Protein AF-A0A2G2W8P1-F1 (afdb_monomer)

Structure (mmCIF, N/CA/C/O backbone):
data_AF-A0A2G2W8P1-F1
#
_entry.id   AF-A0A2G2W8P1-F1
#
loop_
_atom_site.group_PDB
_atom_site.id
_atom_site.type_symbol
_atom_site.label_atom_id
_atom_site.label_alt_id
_atom_site.label_comp_id
_atom_site.label_asym_id
_atom_site.label_entity_id
_atom_site.label_seq_id
_atom_site.pdbx_PDB_ins_code
_atom_site.Cartn_x
_atom_site.Cartn_y
_atom_site.Cartn_z
_atom_site.occupancy
_atom_site.B_iso_or_equiv
_atom_site.auth_seq_id
_atom_site.auth_comp_id
_atom_site.auth_asym_id
_atom_site.auth_atom_id
_atom_site.pdbx_PDB_model_num
ATOM 1 N N . MET A 1 1 ? 23.551 -21.345 -59.325 1.00 27.09 1 MET A N 1
ATOM 2 C CA . MET A 1 1 ? 23.004 -19.985 -59.518 1.00 27.09 1 MET A CA 1
ATOM 3 C C . MET A 1 1 ? 22.017 -19.706 -58.395 1.00 27.09 1 MET A C 1
ATOM 5 O O . MET A 1 1 ? 21.212 -20.587 -58.120 1.00 27.09 1 MET A O 1
ATOM 9 N N . PRO A 1 2 ? 22.130 -18.561 -57.706 1.00 29.88 2 PRO A N 1
ATOM 10 C CA . PRO A 1 2 ? 21.365 -18.253 -56.505 1.00 29.88 2 PRO A CA 1
ATOM 11 C C . PRO A 1 2 ? 19.994 -17.666 -56.865 1.00 29.88 2 PRO A C 1
ATOM 13 O O . PRO A 1 2 ? 19.899 -16.771 -57.705 1.00 29.88 2 PRO A O 1
ATOM 16 N N . LEU A 1 3 ? 18.939 -18.147 -56.211 1.00 26.53 3 LEU A N 1
ATOM 17 C CA . LEU A 1 3 ? 17.622 -17.517 -56.237 1.00 26.53 3 LEU A CA 1
ATOM 18 C C . LEU A 1 3 ? 17.598 -16.426 -55.165 1.00 26.53 3 LEU A C 1
ATOM 20 O O . LEU A 1 3 ? 17.537 -16.699 -53.971 1.00 26.53 3 LEU A O 1
ATOM 24 N N . ARG A 1 4 ? 17.696 -15.176 -55.623 1.00 29.53 4 ARG A N 1
ATOM 25 C CA . ARG A 1 4 ? 17.370 -13.981 -54.846 1.00 29.53 4 ARG A CA 1
ATOM 26 C C . ARG A 1 4 ? 15.866 -13.986 -54.569 1.00 29.53 4 ARG A C 1
ATOM 28 O O . ARG A 1 4 ? 15.085 -13.793 -55.496 1.00 29.53 4 ARG A O 1
ATOM 35 N N . SER A 1 5 ? 15.461 -14.153 -53.315 1.00 30.59 5 SER A N 1
ATOM 36 C CA . SER A 1 5 ? 14.146 -13.707 -52.856 1.00 30.59 5 SER A CA 1
ATOM 37 C C . SER A 1 5 ? 14.306 -12.310 -52.262 1.00 30.59 5 SER A C 1
ATOM 39 O O . SER A 1 5 ? 14.787 -12.150 -51.141 1.00 30.59 5 SER A O 1
ATOM 41 N N . ASN A 1 6 ? 13.933 -11.295 -53.042 1.00 29.91 6 ASN A N 1
ATOM 42 C CA . ASN A 1 6 ? 13.703 -9.942 -52.546 1.00 29.91 6 ASN A CA 1
ATOM 43 C C . ASN A 1 6 ? 12.503 -9.983 -51.590 1.00 29.91 6 ASN A C 1
ATOM 45 O O . ASN A 1 6 ? 11.356 -9.901 -52.024 1.00 29.91 6 ASN A O 1
ATOM 49 N N . GLY A 1 7 ? 12.770 -10.133 -50.295 1.00 27.55 7 GLY A N 1
ATOM 50 C CA . GLY A 1 7 ? 11.810 -9.782 -49.260 1.00 27.55 7 GLY A CA 1
ATOM 51 C C . GLY A 1 7 ? 11.761 -8.265 -49.161 1.00 27.55 7 GLY A C 1
ATOM 52 O O . GLY A 1 7 ? 12.705 -7.646 -48.675 1.00 27.55 7 GLY A O 1
ATOM 53 N N . HIS A 1 8 ? 10.678 -7.663 -49.649 1.00 28.31 8 HIS A N 1
ATOM 54 C CA . HIS A 1 8 ? 10.278 -6.338 -49.199 1.00 28.31 8 HIS A CA 1
ATOM 55 C C . HIS A 1 8 ? 10.053 -6.428 -47.687 1.00 28.31 8 HIS A C 1
ATOM 57 O O . HIS A 1 8 ? 9.026 -6.931 -47.240 1.00 28.31 8 HIS A O 1
ATOM 63 N N . VAL A 1 9 ? 11.028 -5.971 -46.903 1.00 37.66 9 VAL A N 1
ATOM 64 C CA . VAL A 1 9 ? 10.787 -5.567 -45.519 1.00 37.66 9 VAL A CA 1
ATOM 65 C C . VAL A 1 9 ? 9.831 -4.387 -45.626 1.00 37.66 9 VAL A C 1
ATOM 67 O O . VAL A 1 9 ? 10.218 -3.314 -46.089 1.00 37.66 9 VAL A O 1
ATOM 70 N N . GLN A 1 10 ? 8.552 -4.622 -45.332 1.00 34.75 10 GLN A N 1
ATOM 71 C CA . GLN A 1 10 ? 7.611 -3.531 -45.131 1.00 34.75 10 GLN A CA 1
ATOM 72 C C . GLN A 1 10 ? 8.167 -2.661 -44.006 1.00 34.75 10 GLN A C 1
ATOM 74 O O . GLN A 1 10 ? 8.560 -3.161 -42.953 1.00 34.75 10 GLN A O 1
ATOM 79 N N . ASP A 1 11 ? 8.252 -1.367 -44.278 1.00 39.03 11 ASP A N 1
ATOM 80 C CA . ASP A 1 11 ? 8.618 -0.343 -43.316 1.00 39.03 11 ASP A CA 1
ATOM 81 C C . ASP A 1 11 ? 7.536 -0.313 -42.221 1.00 39.03 11 ASP A C 1
ATOM 83 O O . ASP A 1 11 ? 6.482 0.290 -42.388 1.00 39.03 11 ASP A O 1
ATOM 87 N N . LEU A 1 12 ? 7.750 -1.068 -41.138 1.00 45.06 12 LEU A N 1
ATOM 88 C CA . LEU A 1 12 ? 6.852 -1.159 -39.978 1.00 45.06 12 LEU A CA 1
ATOM 89 C C . LEU A 1 12 ? 7.048 0.016 -39.001 1.00 45.06 12 LEU A C 1
ATOM 91 O O . LEU A 1 12 ? 6.655 -0.068 -37.835 1.00 45.06 12 LEU A O 1
ATOM 95 N N . SER A 1 13 ? 7.666 1.116 -39.442 1.00 48.69 13 SER A N 1
ATOM 96 C CA . SER A 1 13 ? 7.758 2.325 -38.629 1.00 48.69 13 SER A CA 1
ATOM 97 C C . SER A 1 13 ? 6.358 2.940 -38.451 1.00 48.69 13 SER A C 1
ATOM 99 O O . SER A 1 13 ? 5.698 3.330 -39.409 1.00 48.69 13 SER A O 1
ATOM 101 N N . GLY A 1 14 ? 5.873 2.975 -37.204 1.00 61.97 14 GLY A N 1
ATOM 102 C CA . GLY A 1 14 ? 4.624 3.657 -36.828 1.00 61.97 14 GLY A CA 1
ATOM 103 C C . GLY A 1 14 ? 3.385 2.777 -36.619 1.00 61.97 14 GLY A C 1
ATOM 104 O O . GLY A 1 14 ? 2.282 3.309 -36.534 1.00 61.97 14 GLY A O 1
ATOM 105 N N . THR A 1 15 ? 3.511 1.446 -36.527 1.00 79.19 15 THR A N 1
ATOM 106 C CA . THR A 1 15 ? 2.360 0.610 -36.130 1.00 79.19 15 THR A CA 1
ATOM 107 C C . THR A 1 15 ? 2.270 0.516 -34.609 1.00 79.19 15 THR A C 1
ATOM 109 O O . THR A 1 15 ? 3.131 -0.077 -33.962 1.00 79.19 15 THR A O 1
ATOM 112 N N . THR A 1 16 ? 1.212 1.088 -34.039 1.00 89.56 16 THR A N 1
ATOM 113 C CA . THR A 1 16 ? 0.895 0.968 -32.612 1.00 89.56 16 THR A CA 1
ATOM 114 C C . THR A 1 16 ? 0.321 -0.412 -32.305 1.00 89.56 16 THR A C 1
ATOM 116 O O . THR A 1 16 ? -0.649 -0.839 -32.932 1.00 89.56 16 THR A O 1
ATOM 119 N N . VAL A 1 17 ? 0.876 -1.087 -31.299 1.00 93.81 17 VAL A N 1
ATOM 120 C CA . VAL A 1 17 ? 0.412 -2.391 -30.813 1.00 93.81 17 VAL A CA 1
ATOM 121 C C . VAL A 1 17 ? -0.016 -2.274 -29.353 1.00 93.81 17 VAL A C 1
ATOM 123 O O . VAL A 1 17 ? 0.641 -1.608 -28.553 1.00 93.81 17 VAL A O 1
ATOM 126 N N . LEU A 1 18 ? -1.121 -2.929 -28.990 1.00 94.88 18 LEU A N 1
ATOM 127 C CA . LEU A 1 18 ? -1.521 -3.083 -27.594 1.00 94.88 18 LEU A CA 1
ATOM 128 C C . LEU A 1 18 ? -0.692 -4.193 -26.941 1.00 94.88 18 LEU A C 1
ATOM 130 O O . LEU A 1 18 ? -0.904 -5.373 -27.213 1.00 94.88 18 LEU A O 1
ATOM 134 N N . LEU A 1 19 ? 0.210 -3.815 -26.040 1.00 95.31 19 LEU A N 1
ATOM 135 C CA . LEU A 1 19 ? 0.903 -4.745 -25.158 1.00 95.31 19 LEU A CA 1
ATOM 136 C C . LEU A 1 19 ? 0.067 -4.924 -23.889 1.00 95.31 19 LEU A C 1
ATOM 138 O O . LEU A 1 19 ? 0.130 -4.095 -22.981 1.00 95.31 19 LEU A O 1
ATOM 142 N N . HIS A 1 20 ? -0.731 -5.994 -23.857 1.00 95.88 20 HIS A N 1
ATOM 143 C CA . HIS A 1 20 ? -1.506 -6.420 -22.689 1.00 95.88 20 HIS A CA 1
ATOM 144 C C . HIS A 1 20 ? -1.004 -7.781 -22.187 1.00 95.88 20 HIS A C 1
ATOM 146 O O . HIS A 1 20 ? -1.211 -8.805 -22.841 1.00 95.88 20 HIS A O 1
ATOM 152 N N . GLY A 1 21 ? -0.275 -7.801 -21.075 1.00 94.94 21 GLY A N 1
ATOM 153 C CA . GLY A 1 21 ? 0.425 -8.990 -20.579 1.00 94.94 21 GLY A CA 1
ATOM 154 C C . GLY A 1 21 ? 1.628 -8.620 -19.725 1.00 94.94 21 GLY A C 1
ATOM 155 O O . GLY A 1 21 ? 1.617 -7.572 -19.092 1.00 94.94 21 GLY A O 1
ATOM 156 N N . ASP A 1 22 ? 2.669 -9.443 -19.749 1.00 94.94 22 ASP A N 1
ATOM 157 C CA . ASP A 1 22 ? 3.889 -9.231 -18.972 1.00 94.94 22 ASP A CA 1
ATOM 158 C C . ASP A 1 22 ? 5.092 -8.983 -19.884 1.00 94.94 22 ASP A C 1
ATOM 160 O O . ASP A 1 22 ? 5.300 -9.690 -20.875 1.00 94.94 22 ASP A O 1
ATOM 164 N N . LEU A 1 23 ? 5.908 -7.991 -19.528 1.00 95.69 23 LEU A N 1
ATOM 165 C CA . LEU A 1 23 ? 7.243 -7.799 -20.082 1.00 95.69 23 LEU A CA 1
ATOM 166 C C . LEU A 1 23 ? 8.283 -8.374 -19.127 1.00 95.69 23 LEU A C 1
ATOM 168 O O . LEU A 1 23 ? 8.481 -7.863 -18.028 1.00 95.69 23 LEU A O 1
ATOM 172 N N . ASP A 1 24 ? 8.960 -9.418 -19.582 1.00 95.62 24 ASP A N 1
ATOM 173 C CA . ASP A 1 24 ? 10.102 -10.040 -18.926 1.00 95.62 24 ASP A CA 1
ATOM 174 C C . ASP A 1 24 ? 11.376 -9.321 -19.400 1.00 95.62 24 ASP A C 1
ATOM 176 O O . ASP A 1 24 ? 11.784 -9.454 -20.557 1.00 95.62 24 ASP A O 1
ATOM 180 N N . LEU A 1 25 ? 11.940 -8.473 -18.537 1.00 96.94 25 LEU A N 1
ATOM 181 C CA . LEU A 1 25 ? 13.030 -7.551 -18.850 1.00 96.94 25 LEU A CA 1
ATOM 182 C C . LEU A 1 25 ? 14.280 -7.912 -18.052 1.00 96.94 25 LEU A C 1
ATOM 184 O O . LEU A 1 25 ? 14.243 -7.956 -16.825 1.00 96.94 25 LEU A O 1
ATOM 188 N N . GLN A 1 26 ? 15.408 -8.078 -18.735 1.00 97.56 26 GLN A N 1
ATOM 189 C CA . GLN A 1 26 ? 16.729 -8.101 -18.115 1.00 97.56 26 GLN A CA 1
ATOM 190 C C . GLN A 1 26 ? 17.556 -6.941 -18.654 1.00 97.56 26 GLN A C 1
ATOM 192 O O . GLN A 1 26 ? 17.830 -6.872 -19.853 1.00 97.56 26 GLN A O 1
ATOM 197 N N . ILE A 1 27 ? 17.948 -6.036 -17.763 1.00 97.75 27 ILE A N 1
ATOM 198 C CA . ILE A 1 27 ? 18.854 -4.929 -18.067 1.00 97.75 27 ILE A CA 1
ATOM 199 C C . ILE A 1 27 ? 20.211 -5.329 -17.496 1.00 97.75 27 ILE A C 1
ATOM 201 O O . ILE A 1 27 ? 20.385 -5.387 -16.278 1.00 97.75 27 ILE A O 1
ATOM 205 N N . ILE A 1 28 ? 21.129 -5.705 -18.387 1.00 97.94 28 ILE A N 1
ATOM 206 C CA . ILE A 1 28 ? 22.333 -6.457 -18.026 1.00 97.94 28 ILE A CA 1
ATOM 207 C C . ILE A 1 28 ? 23.465 -5.474 -17.748 1.00 97.94 28 ILE A C 1
ATOM 209 O O . ILE A 1 28 ? 23.847 -5.281 -16.594 1.00 97.94 28 ILE A O 1
ATOM 213 N N . GLU A 1 29 ? 23.940 -4.797 -18.789 1.00 98.25 29 GLU A N 1
ATOM 214 C CA . GLU A 1 29 ? 25.085 -3.890 -18.726 1.00 98.25 29 GLU A CA 1
ATOM 215 C C . GLU A 1 29 ? 25.037 -2.845 -19.846 1.00 98.25 29 GLU A C 1
ATOM 217 O O . GLU A 1 29 ? 24.299 -2.991 -20.824 1.00 98.25 29 GLU A O 1
ATOM 222 N N . ALA A 1 30 ? 25.818 -1.779 -19.705 1.00 97.44 30 ALA A N 1
ATOM 223 C CA . ALA A 1 30 ? 26.109 -0.844 -20.784 1.00 97.44 30 ALA A CA 1
ATOM 224 C C . ALA A 1 30 ? 27.619 -0.702 -20.962 1.00 97.44 30 ALA A C 1
ATOM 226 O O . ALA A 1 30 ? 28.388 -0.936 -20.037 1.00 97.44 30 ALA A O 1
ATOM 227 N N . SER A 1 31 ? 28.039 -0.297 -22.156 1.00 96.44 31 SER A N 1
ATOM 228 C CA . SER A 1 31 ? 29.449 -0.106 -22.485 1.00 96.44 31 SER A CA 1
ATOM 229 C C . SER A 1 31 ? 29.682 1.259 -23.111 1.00 96.44 31 SER A C 1
ATOM 231 O O . SER A 1 31 ? 28.881 1.706 -23.936 1.00 96.44 31 SER A O 1
ATOM 233 N N . SER A 1 32 ? 30.827 1.869 -22.798 1.00 93.62 32 SER A N 1
ATOM 234 C CA . SER A 1 32 ? 31.310 3.110 -23.422 1.00 93.62 32 SER A CA 1
ATOM 235 C C . SER A 1 32 ? 30.328 4.283 -23.294 1.00 93.62 32 SER A C 1
ATOM 237 O O . SER A 1 32 ? 30.100 5.025 -24.256 1.00 93.62 32 SER A O 1
ATOM 239 N N . LEU A 1 33 ? 29.715 4.450 -22.119 1.00 93.06 33 LEU A N 1
ATOM 240 C CA . LEU A 1 33 ? 28.888 5.620 -21.832 1.00 93.06 33 LEU A CA 1
ATOM 241 C C . LEU A 1 33 ? 29.760 6.893 -21.796 1.00 93.06 33 LEU A C 1
ATOM 243 O O . LEU A 1 33 ? 30.902 6.843 -21.350 1.00 93.06 33 LEU A O 1
ATOM 247 N N . PRO A 1 34 ? 29.263 8.042 -22.283 1.00 90.31 34 PRO A N 1
ATOM 248 C CA . PRO A 1 34 ? 29.976 9.306 -22.150 1.00 90.31 34 PRO A CA 1
ATOM 249 C C . PRO A 1 34 ? 29.967 9.791 -20.696 1.00 90.31 34 PRO A C 1
ATOM 251 O O . PRO A 1 34 ? 28.930 9.739 -20.044 1.00 90.31 34 PRO A O 1
ATOM 254 N N . ASN A 1 35 ? 31.080 10.366 -20.242 1.00 87.19 35 ASN A N 1
ATOM 255 C CA . ASN A 1 35 ? 31.133 11.112 -18.987 1.00 87.19 35 ASN A CA 1
ATOM 256 C C . ASN A 1 35 ? 30.393 12.454 -19.124 1.00 87.19 35 ASN A C 1
ATOM 258 O O . ASN A 1 35 ? 30.833 13.332 -19.884 1.00 87.19 35 ASN A O 1
ATOM 262 N N . LEU A 1 36 ? 29.278 12.619 -18.411 1.00 81.12 36 LEU A N 1
ATOM 263 C CA . LEU A 1 36 ? 28.544 13.886 -18.359 1.00 81.12 36 LEU A CA 1
ATOM 264 C C . LEU A 1 36 ? 28.957 14.771 -17.170 1.00 81.12 36 LEU A C 1
ATOM 266 O O . LEU A 1 36 ? 28.956 15.996 -17.324 1.00 81.12 36 LEU A O 1
ATOM 270 N N . ASP A 1 37 ? 29.455 14.194 -16.076 1.00 71.19 37 ASP A N 1
ATOM 271 C CA . ASP A 1 37 ? 29.961 14.932 -14.908 1.00 71.19 37 ASP A CA 1
ATOM 272 C C . ASP A 1 37 ? 31.162 15.831 -15.226 1.00 71.19 37 ASP A C 1
ATOM 274 O O . ASP A 1 37 ? 31.302 16.934 -14.689 1.00 71.19 37 ASP A O 1
ATOM 278 N N . ALA A 1 38 ? 31.984 15.448 -16.206 1.00 59.62 38 ALA A N 1
ATOM 279 C CA . ALA A 1 38 ? 33.101 16.261 -16.688 1.00 59.62 38 ALA A CA 1
ATOM 280 C C . ALA A 1 38 ? 32.670 17.616 -17.295 1.00 59.62 38 ALA A C 1
ATOM 282 O O . ALA A 1 38 ? 33.491 18.531 -17.413 1.00 59.62 38 ALA A O 1
ATOM 283 N N . LYS A 1 39 ? 31.397 17.773 -17.694 1.00 51.31 39 LYS A N 1
ATOM 284 C CA . LYS A 1 39 ? 30.851 19.029 -18.244 1.00 51.31 39 LYS A CA 1
ATOM 285 C C . LYS A 1 39 ? 30.274 19.951 -17.169 1.00 51.31 39 LYS A C 1
ATOM 287 O O . LYS A 1 39 ? 30.092 21.139 -17.439 1.00 51.31 39 LYS A O 1
ATOM 292 N N . CYS A 1 40 ? 30.050 19.449 -15.955 1.00 44.75 40 CYS A N 1
ATOM 293 C CA . CYS A 1 40 ? 29.494 20.194 -14.830 1.00 44.75 40 CYS A CA 1
ATOM 294 C C . CYS A 1 40 ? 30.607 20.787 -13.938 1.00 44.75 40 CYS A C 1
ATOM 296 O O . CYS A 1 40 ? 30.615 20.642 -12.719 1.00 44.75 40 CYS A O 1
ATOM 298 N N . LEU A 1 41 ? 31.581 21.490 -14.532 1.00 38.84 41 LEU A N 1
ATOM 299 C CA . LEU A 1 41 ? 32.498 22.330 -13.751 1.00 38.84 41 LEU A CA 1
ATOM 300 C C . LEU A 1 41 ? 31.742 23.596 -13.294 1.00 38.84 41 LEU A C 1
ATOM 302 O O . LEU A 1 41 ? 31.210 24.325 -14.136 1.00 38.84 41 LEU A O 1
ATOM 306 N N . PRO A 1 42 ? 31.677 23.912 -11.987 1.00 40.06 42 PRO A N 1
ATOM 307 C CA . PRO A 1 42 ? 30.821 24.981 -11.494 1.00 40.06 42 PRO A CA 1
ATOM 308 C C . PRO A 1 42 ? 31.382 26.361 -11.865 1.00 40.06 42 PRO A C 1
ATOM 310 O O . PRO A 1 42 ? 32.501 26.718 -11.495 1.00 40.06 42 PRO A O 1
ATOM 313 N N . MET A 1 43 ? 30.545 27.207 -12.474 1.00 35.06 43 MET A N 1
ATOM 314 C CA . MET A 1 43 ? 30.750 28.662 -12.612 1.00 35.06 43 MET A CA 1
ATOM 315 C C . MET A 1 43 ? 30.722 29.431 -11.265 1.00 35.06 43 MET A C 1
ATOM 317 O O . MET A 1 43 ? 30.485 30.635 -11.235 1.00 35.06 43 MET A O 1
ATOM 321 N N . PHE A 1 44 ? 31.013 28.776 -10.139 1.00 36.47 44 PHE A N 1
ATOM 322 C CA . PHE A 1 44 ? 31.182 29.410 -8.830 1.00 36.47 44 PHE A CA 1
ATOM 323 C C . PHE A 1 44 ? 32.495 28.952 -8.187 1.00 36.47 44 PHE A C 1
ATOM 325 O O . PHE A 1 44 ? 32.533 28.132 -7.274 1.00 36.47 44 PHE A O 1
ATOM 332 N N . SER A 1 45 ? 33.602 29.521 -8.668 1.00 30.62 45 SER A N 1
ATOM 333 C CA . SER A 1 45 ? 34.898 29.458 -7.992 1.00 30.62 45 SER A CA 1
ATOM 334 C C . SER A 1 45 ? 34.896 30.405 -6.785 1.00 30.62 45 SER A C 1
ATOM 336 O O . SER A 1 45 ? 35.347 31.548 -6.871 1.00 30.62 45 SER A O 1
ATOM 338 N N . TRP A 1 46 ? 34.401 29.941 -5.634 1.00 30.92 46 TRP A N 1
ATOM 339 C CA . TRP A 1 46 ? 34.867 30.489 -4.360 1.00 30.92 46 TRP A CA 1
ATOM 340 C C . TRP A 1 46 ? 36.185 29.794 -4.029 1.00 30.92 46 TRP A C 1
ATOM 342 O O . TRP A 1 46 ? 36.224 28.595 -3.761 1.00 30.92 46 TRP A O 1
ATOM 352 N N . LYS A 1 47 ? 37.287 30.545 -4.080 1.00 34.62 47 LYS A N 1
ATOM 353 C CA . LYS A 1 47 ? 38.610 30.068 -3.671 1.00 34.62 47 LYS A CA 1
ATOM 354 C C . LYS A 1 47 ? 38.571 29.663 -2.195 1.00 34.62 47 LYS A C 1
ATOM 356 O O . LYS A 1 47 ? 38.699 30.519 -1.325 1.00 34.62 47 LYS A O 1
ATOM 361 N N . SER A 1 48 ? 38.446 28.369 -1.918 1.00 31.73 48 SER A N 1
ATOM 362 C CA . SER A 1 48 ? 38.913 27.794 -0.660 1.00 31.73 48 SER A CA 1
ATOM 363 C C . SER A 1 48 ? 40.300 27.213 -0.899 1.00 31.73 48 SER A C 1
ATOM 365 O O . SER A 1 48 ? 40.495 26.327 -1.730 1.00 31.73 48 SER A O 1
ATOM 367 N N . LYS A 1 49 ? 41.282 27.802 -0.223 1.00 37.50 49 LYS A N 1
ATOM 368 C CA . LYS A 1 49 ? 42.649 27.308 -0.140 1.00 37.50 49 LYS A CA 1
ATOM 369 C C . LYS A 1 49 ? 42.639 26.313 1.013 1.00 37.50 49 LYS A C 1
ATOM 371 O O . LYS A 1 49 ? 42.631 26.755 2.148 1.00 37.50 49 LYS A O 1
ATOM 376 N N . ASP A 1 50 ? 42.619 25.021 0.716 1.00 35.91 50 ASP A N 1
ATOM 377 C CA . ASP A 1 50 ? 43.227 24.018 1.586 1.00 35.91 50 ASP A CA 1
ATOM 378 C C . ASP A 1 50 ? 43.558 22.769 0.773 1.00 35.91 50 ASP A C 1
ATOM 380 O O . ASP A 1 50 ? 42.707 22.101 0.193 1.00 35.91 50 ASP A O 1
ATOM 384 N N . SER A 1 51 ? 44.857 22.505 0.685 1.00 40.00 51 SER A N 1
ATOM 385 C CA . SER A 1 51 ? 45.437 21.317 0.085 1.00 40.00 51 SER A CA 1
ATOM 386 C C . SER A 1 51 ? 45.611 20.256 1.161 1.00 40.00 51 SER A C 1
ATOM 388 O O . SER A 1 51 ? 46.370 20.496 2.093 1.00 40.00 51 SER A O 1
ATOM 390 N N . THR A 1 52 ? 45.027 19.071 0.995 1.00 36.28 52 THR A N 1
ATOM 391 C CA . THR A 1 52 ? 45.681 17.805 1.372 1.00 36.28 52 THR A CA 1
ATOM 392 C C . THR A 1 52 ? 45.042 16.630 0.620 1.00 36.28 52 THR A C 1
ATOM 394 O O . THR A 1 52 ? 43.847 16.393 0.710 1.00 36.28 52 THR A O 1
ATOM 397 N N . ASN A 1 53 ? 45.875 15.919 -0.146 1.00 39.97 53 ASN A N 1
ATOM 398 C CA . ASN A 1 53 ? 45.774 14.506 -0.532 1.00 39.97 53 ASN A CA 1
ATOM 399 C C . ASN A 1 53 ? 44.373 13.911 -0.781 1.00 39.97 53 ASN A C 1
ATOM 401 O O . ASN A 1 53 ? 43.877 13.136 0.032 1.00 39.97 53 ASN A O 1
ATOM 405 N N . ALA A 1 54 ? 43.822 14.137 -1.974 1.00 38.47 54 ALA A N 1
ATOM 406 C CA . ALA A 1 54 ? 42.875 13.207 -2.581 1.00 38.47 54 ALA A CA 1
ATOM 407 C C . ALA A 1 54 ? 43.530 12.626 -3.838 1.00 38.47 54 ALA A C 1
ATOM 409 O O . ALA A 1 54 ? 43.807 13.346 -4.796 1.00 38.47 54 ALA A O 1
ATOM 410 N N . SER A 1 55 ? 43.823 11.326 -3.823 1.00 38.88 55 SER A N 1
ATOM 411 C CA . SER A 1 55 ? 43.964 10.546 -5.051 1.00 38.88 55 SER A CA 1
ATOM 412 C C . SER A 1 55 ? 42.731 10.830 -5.907 1.00 38.88 55 SER A C 1
ATOM 414 O O . SER A 1 55 ? 41.620 10.544 -5.463 1.00 38.88 55 SER A O 1
ATOM 416 N N . GLY A 1 56 ? 42.926 11.470 -7.062 1.00 42.72 56 GLY A N 1
ATOM 417 C CA . GLY A 1 56 ? 41.848 11.924 -7.934 1.00 42.72 56 GLY A CA 1
ATOM 418 C C . GLY A 1 56 ? 40.971 10.761 -8.380 1.00 42.72 56 GLY A C 1
ATOM 419 O O . GLY A 1 56 ? 41.322 10.045 -9.313 1.00 42.72 56 GLY A O 1
ATOM 420 N N . LEU A 1 57 ? 39.844 10.581 -7.698 1.00 46.44 57 LEU A N 1
ATOM 421 C CA . LEU A 1 57 ? 38.686 9.901 -8.253 1.00 46.44 57 LEU A CA 1
ATOM 422 C C . LEU A 1 57 ? 38.153 10.846 -9.328 1.00 46.44 57 LEU A C 1
ATOM 424 O O . LEU A 1 57 ? 37.743 11.966 -9.025 1.00 46.44 57 LEU A O 1
ATOM 428 N N . ILE A 1 58 ? 38.298 10.441 -10.585 1.00 58.66 58 ILE A N 1
ATOM 429 C CA . ILE A 1 58 ? 37.625 11.101 -11.698 1.00 58.66 58 ILE A CA 1
ATOM 430 C C . ILE A 1 58 ? 36.140 10.852 -11.448 1.00 58.66 58 ILE A C 1
ATOM 432 O O . ILE A 1 58 ? 35.730 9.695 -11.463 1.00 58.66 58 ILE A O 1
ATOM 436 N N . ASP A 1 59 ? 35.390 11.913 -11.151 1.00 72.31 59 ASP A N 1
ATOM 437 C CA . ASP A 1 59 ? 33.931 11.839 -11.089 1.00 72.31 59 ASP A CA 1
ATOM 438 C C . ASP A 1 59 ? 33.453 11.497 -12.508 1.00 72.31 59 ASP A C 1
ATOM 440 O O . ASP A 1 59 ? 33.825 12.157 -13.491 1.00 72.31 59 ASP A O 1
ATOM 444 N N . THR A 1 60 ? 32.756 10.382 -12.626 1.00 80.50 60 THR A N 1
ATOM 445 C CA . THR A 1 60 ? 32.203 9.865 -13.879 1.00 80.50 60 THR A CA 1
ATOM 446 C C . THR A 1 60 ? 30.728 9.600 -13.656 1.00 80.50 60 THR A C 1
ATOM 448 O O . THR A 1 60 ? 30.313 9.419 -12.515 1.00 80.50 60 THR A O 1
ATOM 451 N N . SER A 1 61 ? 29.979 9.520 -14.753 1.00 85.62 61 SER A N 1
ATOM 452 C CA . SER A 1 61 ? 28.534 9.349 -14.708 1.00 85.62 61 SER A CA 1
ATOM 453 C C . SER A 1 61 ? 28.081 8.233 -13.758 1.00 85.62 61 SER A C 1
ATOM 455 O O . SER A 1 61 ? 28.700 7.167 -13.668 1.00 85.62 61 SER A O 1
ATOM 457 N N . ASP A 1 62 ? 26.942 8.474 -13.117 1.00 89.56 62 ASP A N 1
ATOM 458 C CA . ASP A 1 62 ? 26.197 7.595 -12.223 1.00 89.56 62 ASP A CA 1
ATOM 459 C C . ASP A 1 62 ? 24.976 6.991 -12.972 1.00 8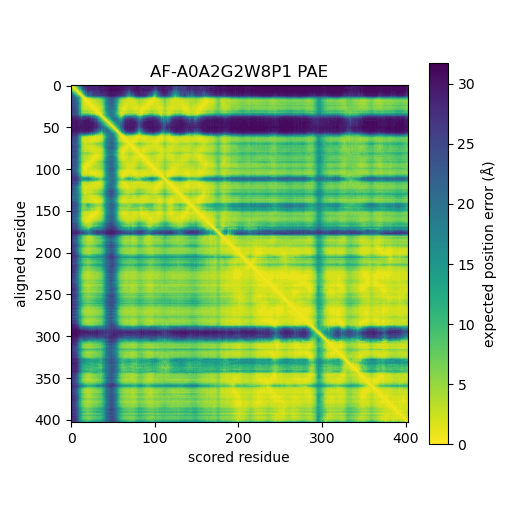9.56 62 ASP A C 1
ATOM 461 O O . ASP A 1 62 ? 23.818 7.392 -12.753 1.00 89.56 62 ASP A O 1
ATOM 465 N N . PRO A 1 63 ? 25.167 6.043 -13.912 1.00 93.06 63 PRO A N 1
ATOM 466 C CA . PRO A 1 63 ? 24.120 5.663 -14.844 1.00 93.06 63 PRO A CA 1
ATOM 467 C C . PRO A 1 63 ? 23.020 4.778 -14.246 1.00 93.06 63 PRO A C 1
ATOM 469 O O . PRO A 1 63 ? 23.220 3.895 -13.403 1.00 93.06 63 PRO A O 1
ATOM 472 N N . TYR A 1 64 ? 21.821 4.955 -14.796 1.00 94.81 64 TYR A N 1
ATOM 473 C CA . TYR A 1 64 ? 20.685 4.050 -14.639 1.00 94.81 64 TYR A CA 1
ATOM 474 C C . TYR A 1 64 ? 19.824 4.023 -15.902 1.00 94.81 64 TYR A C 1
ATOM 476 O O . TYR A 1 64 ? 19.871 4.931 -16.736 1.00 94.81 64 TYR A O 1
ATOM 484 N N . VAL A 1 65 ? 18.976 3.003 -16.017 1.00 96.75 65 VAL A N 1
ATOM 485 C CA . VAL A 1 65 ? 18.047 2.849 -17.139 1.00 96.75 65 VAL A CA 1
ATOM 486 C C . VAL A 1 65 ? 16.611 3.010 -16.657 1.00 96.75 65 VAL A C 1
ATOM 488 O O . VAL A 1 65 ? 16.209 2.440 -15.644 1.00 96.75 65 VAL A O 1
ATOM 491 N N . SER A 1 66 ? 15.825 3.795 -17.390 1.00 96.56 66 SER A N 1
ATOM 492 C CA . SER A 1 66 ? 14.377 3.939 -17.225 1.00 96.56 66 SER A CA 1
ATOM 493 C C . SER A 1 66 ? 13.684 3.299 -18.422 1.00 96.56 66 SER A C 1
ATOM 495 O O . SER A 1 66 ? 13.972 3.669 -19.557 1.00 96.56 66 SER A O 1
ATOM 497 N N . VAL A 1 67 ? 12.765 2.367 -18.190 1.00 97.06 67 VAL A N 1
ATOM 498 C CA . VAL A 1 67 ? 11.973 1.741 -19.256 1.00 97.06 67 VAL A CA 1
ATOM 499 C C . VAL A 1 67 ? 10.655 2.486 -19.386 1.00 97.06 67 VAL A C 1
ATOM 501 O O . VAL A 1 67 ? 9.918 2.612 -18.405 1.00 97.06 67 VAL A O 1
ATOM 504 N N . CYS A 1 68 ? 10.359 2.974 -20.586 1.00 96.38 68 CYS A N 1
ATOM 505 C CA . CYS A 1 68 ? 9.207 3.812 -20.874 1.00 96.38 68 CYS A CA 1
ATOM 506 C C . CYS A 1 68 ? 8.324 3.222 -21.978 1.00 96.38 68 CYS A C 1
ATOM 508 O O . CYS A 1 68 ? 8.810 2.758 -23.011 1.00 96.38 68 CYS A O 1
ATOM 510 N N . LEU A 1 69 ? 7.011 3.306 -21.762 1.00 94.56 69 LEU A N 1
ATOM 511 C CA . LEU A 1 69 ? 5.950 2.938 -22.697 1.00 94.56 69 LEU A CA 1
ATOM 512 C C . LEU A 1 69 ? 5.004 4.130 -22.856 1.00 94.56 69 LEU A C 1
ATOM 514 O O . LEU A 1 69 ? 4.448 4.591 -21.865 1.00 94.56 69 LEU A O 1
ATOM 518 N N . ALA A 1 70 ? 4.829 4.648 -24.076 1.00 89.06 70 ALA A N 1
ATOM 519 C CA . ALA A 1 70 ? 3.968 5.813 -24.349 1.00 89.06 70 ALA A CA 1
ATOM 520 C C . ALA A 1 70 ? 4.216 7.014 -23.400 1.00 89.06 70 ALA A C 1
ATOM 522 O O . ALA A 1 70 ? 3.285 7.684 -22.961 1.00 89.06 70 ALA A O 1
ATOM 523 N N . GLY A 1 71 ? 5.480 7.268 -23.040 1.00 87.44 71 GLY A N 1
ATOM 524 C CA . GLY A 1 71 ? 5.869 8.336 -22.109 1.00 87.44 71 GLY A CA 1
ATOM 525 C C . GLY A 1 71 ? 5.723 8.002 -20.616 1.00 87.44 71 GLY A C 1
ATOM 526 O O . GLY A 1 71 ? 6.215 8.761 -19.783 1.00 87.44 71 GLY A O 1
ATOM 527 N N . ALA A 1 72 ? 5.120 6.866 -20.254 1.00 90.12 72 ALA A N 1
ATOM 528 C CA . ALA A 1 72 ? 5.042 6.392 -18.875 1.00 90.12 72 ALA A CA 1
ATOM 529 C C . ALA A 1 72 ? 6.271 5.545 -18.517 1.00 90.12 72 ALA A C 1
ATOM 531 O O . ALA A 1 72 ? 6.568 4.558 -19.188 1.00 90.12 72 ALA A O 1
ATOM 532 N N . SER A 1 73 ? 6.973 5.904 -17.438 1.00 92.94 73 SER A N 1
ATOM 533 C CA . SER A 1 73 ? 8.062 5.087 -16.890 1.00 92.94 73 SER A CA 1
ATOM 534 C C . SER A 1 73 ? 7.484 3.891 -16.138 1.00 92.94 73 SER A C 1
ATOM 536 O O . SER A 1 73 ? 6.876 4.067 -15.085 1.00 92.94 73 SER A O 1
ATOM 538 N N . ILE A 1 74 ? 7.712 2.684 -16.650 1.00 94.81 74 ILE A N 1
ATOM 539 C CA . ILE A 1 74 ? 7.169 1.434 -16.095 1.00 94.81 74 ILE A CA 1
ATOM 540 C C . ILE A 1 74 ? 8.172 0.671 -15.221 1.00 94.81 74 ILE A C 1
ATOM 542 O O . ILE A 1 74 ? 7.780 -0.140 -14.390 1.00 94.81 74 ILE A O 1
ATOM 546 N N . ALA A 1 75 ? 9.467 0.935 -15.393 1.00 94.19 75 ALA A N 1
ATOM 547 C CA . ALA A 1 75 ? 10.545 0.295 -14.649 1.00 94.19 75 ALA A CA 1
ATOM 548 C C . ALA A 1 75 ? 11.784 1.196 -14.609 1.00 94.19 75 ALA A C 1
ATOM 550 O O . ALA A 1 75 ? 11.974 2.053 -15.475 1.00 94.19 75 ALA A O 1
ATOM 551 N N . ARG A 1 76 ? 12.633 0.997 -13.599 1.00 94.06 76 ARG A N 1
ATOM 552 C CA . ARG A 1 76 ? 13.914 1.692 -13.450 1.00 94.06 76 ARG A CA 1
ATOM 553 C C . ARG A 1 76 ? 14.913 0.772 -12.758 1.00 94.06 76 ARG A C 1
ATOM 555 O O . ARG A 1 76 ? 14.526 0.123 -11.790 1.00 94.06 76 ARG A O 1
ATOM 562 N N . THR A 1 77 ? 16.166 0.785 -13.202 1.00 95.44 77 THR A N 1
ATOM 563 C CA . THR A 1 77 ? 17.262 0.126 -12.483 1.00 95.44 77 THR A CA 1
ATOM 564 C C . THR A 1 77 ? 17.751 0.940 -11.285 1.00 95.44 77 THR A C 1
ATOM 566 O O . THR A 1 77 ? 17.443 2.131 -11.130 1.00 95.44 77 THR A O 1
ATOM 569 N N . ALA A 1 78 ? 18.569 0.317 -10.442 1.00 92.25 78 ALA A N 1
ATOM 570 C CA . ALA A 1 78 ? 19.449 1.014 -9.526 1.00 92.25 78 ALA A CA 1
ATOM 571 C C . ALA A 1 78 ? 20.429 1.928 -10.281 1.00 92.25 78 ALA A C 1
ATOM 573 O O . ALA A 1 78 ? 20.732 1.747 -11.462 1.00 92.25 78 ALA A O 1
ATOM 574 N N . VAL A 1 79 ? 20.915 2.929 -9.554 1.00 91.56 79 VAL A N 1
ATOM 575 C CA . VAL A 1 79 ? 22.001 3.810 -9.985 1.00 91.56 79 VAL A CA 1
ATOM 576 C C . VAL A 1 79 ? 23.318 3.132 -9.622 1.00 91.56 79 VAL A C 1
ATOM 578 O O . VAL A 1 79 ? 23.506 2.783 -8.451 1.00 91.56 79 VAL A O 1
ATOM 581 N N . ILE A 1 80 ? 24.196 2.939 -10.604 1.00 90.81 80 ILE A N 1
ATOM 582 C CA . ILE A 1 80 ? 25.573 2.491 -10.375 1.00 90.81 80 ILE A CA 1
ATOM 583 C C . ILE A 1 80 ? 26.445 3.741 -10.338 1.00 90.81 80 ILE A C 1
ATOM 585 O O . ILE A 1 80 ? 26.412 4.490 -11.306 1.00 90.81 80 ILE A O 1
ATOM 589 N N . PRO A 1 81 ? 27.159 4.016 -9.237 1.00 88.31 81 PRO A N 1
ATOM 590 C CA . PRO A 1 81 ? 27.940 5.233 -9.142 1.00 88.31 81 PRO A CA 1
ATOM 591 C C . PRO A 1 81 ? 29.249 5.118 -9.926 1.00 88.31 81 PRO A C 1
ATOM 593 O O . PRO A 1 81 ? 29.942 4.109 -9.788 1.00 88.31 81 PRO A O 1
ATOM 596 N N . ASN A 1 82 ? 29.621 6.183 -10.633 1.00 87.38 82 ASN A N 1
ATOM 597 C CA . ASN A 1 82 ? 30.948 6.390 -11.199 1.00 87.38 82 ASN A CA 1
ATOM 598 C C . ASN A 1 82 ? 31.442 5.247 -12.100 1.00 87.38 82 ASN A C 1
ATOM 600 O O . ASN A 1 82 ? 32.543 4.716 -11.918 1.00 87.38 82 ASN A O 1
ATOM 604 N N . ASP A 1 83 ? 30.608 4.848 -13.060 1.00 90.12 83 ASP A N 1
ATOM 605 C CA . ASP A 1 83 ? 30.928 3.752 -13.969 1.00 90.12 83 ASP A CA 1
ATOM 606 C C . ASP A 1 83 ? 30.376 4.002 -15.377 1.00 90.12 83 ASP A C 1
ATOM 608 O O . ASP A 1 83 ? 29.173 3.960 -15.618 1.00 90.12 83 ASP A O 1
ATOM 612 N N . GLU A 1 84 ? 31.269 4.222 -16.343 1.00 92.56 84 GLU A N 1
ATOM 613 C CA . GLU A 1 84 ? 30.928 4.364 -17.766 1.00 92.56 84 GLU A CA 1
ATOM 614 C C . GLU A 1 84 ? 30.627 3.013 -18.452 1.00 92.56 84 GLU A C 1
ATOM 616 O O . GLU A 1 84 ? 30.225 2.980 -19.620 1.00 92.56 84 GLU A O 1
ATOM 621 N N . ASN A 1 85 ? 30.828 1.892 -17.748 1.00 95.62 85 ASN A N 1
ATOM 622 C CA . ASN A 1 85 ? 30.538 0.531 -18.204 1.00 95.62 85 ASN A CA 1
ATOM 623 C C . ASN A 1 85 ? 29.733 -0.248 -17.139 1.00 95.62 85 ASN A C 1
ATOM 625 O O . ASN A 1 85 ? 30.156 -1.316 -16.686 1.00 95.62 85 ASN A O 1
ATOM 629 N N . PRO A 1 86 ? 28.575 0.288 -16.711 1.00 96.12 86 PRO A N 1
ATOM 630 C CA . PRO A 1 86 ? 27.845 -0.225 -15.563 1.00 96.12 86 PRO A CA 1
ATOM 631 C C . PRO A 1 86 ? 27.277 -1.619 -15.833 1.00 96.12 86 PRO A C 1
ATOM 633 O O . PRO A 1 86 ? 26.733 -1.900 -16.902 1.00 96.12 86 PRO A O 1
ATOM 636 N N . THR A 1 87 ? 27.304 -2.468 -14.808 1.00 97.38 87 THR A N 1
ATOM 637 C CA . THR A 1 87 ? 26.595 -3.753 -14.788 1.00 97.38 87 THR A CA 1
ATOM 638 C C . THR A 1 87 ? 25.471 -3.704 -13.754 1.00 97.38 87 THR A C 1
ATOM 640 O O . THR A 1 87 ? 25.735 -3.646 -12.553 1.00 97.38 87 THR A O 1
ATOM 643 N N . TRP A 1 88 ? 24.213 -3.757 -14.202 1.00 97.12 88 TRP A N 1
ATOM 644 C CA . TRP A 1 88 ? 23.040 -3.783 -13.317 1.00 97.12 88 TRP A CA 1
ATOM 645 C C . TRP A 1 88 ? 22.590 -5.210 -12.999 1.00 97.12 88 TRP A C 1
ATOM 647 O O . TRP A 1 88 ? 22.291 -5.511 -11.846 1.00 97.12 88 TRP A O 1
ATOM 657 N N . ASN A 1 89 ? 22.556 -6.094 -14.004 1.00 96.31 89 ASN A N 1
ATOM 658 C CA . ASN A 1 89 ? 21.999 -7.450 -13.893 1.00 96.31 89 ASN A CA 1
ATOM 659 C C . ASN A 1 89 ? 20.609 -7.487 -13.229 1.00 96.31 89 ASN A C 1
ATOM 661 O O . ASN A 1 89 ? 20.315 -8.353 -12.402 1.00 96.31 89 ASN A O 1
ATOM 665 N N . GLU A 1 90 ? 19.742 -6.540 -13.588 1.00 96.19 90 GLU A N 1
ATOM 666 C CA . GLU A 1 90 ? 18.415 -6.426 -12.992 1.00 96.19 90 GLU A CA 1
ATOM 667 C C . GLU A 1 90 ? 17.355 -7.124 -13.835 1.00 96.19 90 GLU A C 1
ATOM 669 O O . GLU A 1 90 ? 17.208 -6.864 -15.031 1.00 96.19 90 GLU A O 1
ATOM 674 N N . HIS A 1 91 ? 16.595 -8.001 -13.176 1.00 95.69 91 HIS A N 1
ATOM 675 C CA . HIS A 1 91 ? 15.477 -8.734 -13.756 1.00 95.69 91 HIS A CA 1
ATOM 676 C C . HIS A 1 91 ? 14.153 -8.181 -13.231 1.00 95.69 91 HIS A C 1
ATOM 678 O O . HIS A 1 91 ? 13.915 -8.149 -12.023 1.00 95.69 91 HIS A O 1
ATOM 684 N N . LEU A 1 92 ? 13.294 -7.741 -14.147 1.00 93.06 92 LEU A N 1
ATOM 685 C CA . LEU A 1 92 ? 12.016 -7.105 -13.855 1.00 93.06 92 LEU A CA 1
ATOM 686 C C . LEU A 1 92 ? 10.931 -7.764 -14.709 1.00 93.06 92 LEU A C 1
ATOM 688 O O . LEU A 1 92 ? 11.041 -7.809 -15.930 1.00 93.06 92 LEU A O 1
ATOM 692 N N . CYS A 1 93 ? 9.868 -8.243 -14.069 1.00 92.81 93 CYS A N 1
ATOM 693 C CA . CYS A 1 93 ? 8.662 -8.695 -14.756 1.00 92.81 93 CYS A CA 1
ATOM 694 C C . CYS A 1 93 ? 7.578 -7.638 -14.548 1.00 92.81 93 CYS A C 1
ATOM 696 O O . CYS A 1 93 ? 7.140 -7.420 -13.416 1.00 92.81 93 CYS A O 1
ATOM 698 N N . VAL A 1 94 ? 7.206 -6.932 -15.616 1.00 94.31 94 VAL A N 1
ATOM 699 C CA . VAL A 1 94 ? 6.338 -5.754 -15.535 1.00 94.31 94 VAL A CA 1
ATOM 700 C C . VAL A 1 94 ? 5.016 -6.028 -16.248 1.00 94.31 94 VAL A C 1
ATOM 702 O O . VAL A 1 94 ? 5.025 -6.203 -17.469 1.00 94.31 94 VAL A O 1
ATOM 705 N N . PRO A 1 95 ? 3.878 -6.017 -15.531 1.00 94.25 95 PRO A N 1
ATOM 706 C CA . PRO A 1 95 ? 2.566 -6.050 -16.157 1.00 94.25 95 PRO A CA 1
ATOM 707 C C . PRO A 1 95 ? 2.338 -4.784 -16.985 1.00 94.25 95 PRO A C 1
ATOM 709 O O . PRO A 1 95 ? 2.566 -3.663 -16.522 1.00 94.25 95 PRO A O 1
ATOM 712 N N . VAL A 1 96 ? 1.872 -4.950 -18.217 1.00 95.31 96 VAL A N 1
ATOM 713 C CA . VAL A 1 96 ? 1.635 -3.868 -19.173 1.00 95.31 96 VAL A CA 1
ATOM 714 C C . VAL A 1 96 ? 0.239 -3.961 -19.775 1.00 95.31 96 VAL A C 1
ATOM 716 O O . VAL A 1 96 ? -0.284 -5.049 -20.002 1.00 95.31 96 VAL A O 1
ATOM 719 N N . ALA A 1 97 ? -0.353 -2.797 -20.040 1.00 95.81 97 ALA A N 1
ATOM 720 C CA . ALA A 1 97 ? -1.621 -2.631 -20.749 1.00 95.81 97 ALA A CA 1
ATOM 721 C C . ALA A 1 97 ? -1.576 -1.349 -21.605 1.00 95.81 97 ALA A C 1
ATOM 723 O O . ALA A 1 97 ? -2.420 -0.466 -21.476 1.00 95.81 97 ALA A O 1
ATOM 724 N N . HIS A 1 98 ? -0.534 -1.208 -22.431 1.00 95.12 98 HIS A N 1
ATOM 725 C CA . HIS A 1 98 ? -0.216 0.040 -23.137 1.00 95.12 98 HIS A CA 1
ATOM 726 C C . HIS A 1 98 ? -0.286 -0.139 -24.654 1.00 95.12 98 HIS A C 1
ATOM 728 O O . HIS A 1 98 ? 0.259 -1.100 -25.193 1.00 95.12 98 HIS A O 1
ATOM 734 N N . ALA A 1 99 ? -0.904 0.816 -25.348 1.00 95.12 99 ALA A N 1
ATOM 735 C CA . ALA A 1 99 ? -0.798 0.940 -26.797 1.00 95.12 99 ALA A CA 1
ATOM 736 C C . ALA A 1 99 ? 0.486 1.713 -27.135 1.00 95.12 99 ALA A C 1
ATOM 738 O O . ALA A 1 99 ? 0.605 2.889 -26.794 1.00 95.12 99 ALA A O 1
ATOM 739 N N . VAL A 1 100 ? 1.461 1.049 -27.757 1.00 95.44 100 VAL A N 1
ATOM 740 C CA . VAL A 1 100 ? 2.793 1.616 -28.012 1.00 95.44 100 VAL A CA 1
ATOM 741 C C . VAL A 1 100 ? 3.305 1.282 -29.404 1.00 95.44 100 VAL A C 1
ATOM 743 O O . VAL A 1 100 ? 3.067 0.198 -29.919 1.00 95.44 100 VAL A O 1
ATOM 746 N N . GLU A 1 101 ? 4.066 2.198 -29.998 1.00 95.56 101 GLU A N 1
ATOM 747 C CA . GLU A 1 101 ? 4.825 1.932 -31.228 1.00 95.56 101 GLU A CA 1
ATOM 748 C C . GLU A 1 101 ? 6.169 1.256 -30.923 1.00 95.56 101 GLU A C 1
ATOM 750 O O . GLU A 1 101 ? 6.641 0.412 -31.684 1.00 95.56 101 GLU A O 1
ATOM 755 N N . LYS A 1 102 ? 6.781 1.601 -29.786 1.00 95.38 102 LYS A N 1
ATOM 756 C CA . LYS A 1 102 ? 8.105 1.148 -29.349 1.00 95.38 102 LYS A CA 1
ATOM 757 C C . LYS A 1 102 ? 8.210 1.123 -27.827 1.00 95.38 102 LYS A C 1
ATOM 759 O O . LYS A 1 102 ? 7.480 1.831 -27.135 1.00 95.38 102 LYS A O 1
ATOM 764 N N . ILE A 1 103 ? 9.162 0.342 -27.338 1.00 96.12 103 ILE A N 1
ATOM 765 C CA . ILE A 1 103 ? 9.625 0.356 -25.952 1.00 96.12 103 ILE A CA 1
ATOM 766 C C . ILE A 1 103 ? 10.928 1.141 -25.901 1.00 96.12 103 ILE A C 1
ATOM 768 O O . ILE A 1 103 ? 11.844 0.869 -26.680 1.00 96.12 103 ILE A O 1
ATOM 772 N N . GLU A 1 104 ? 11.000 2.121 -25.006 1.00 97.06 104 GLU A N 1
ATOM 773 C CA . GLU A 1 104 ? 12.151 3.010 -24.877 1.00 97.06 104 GLU A CA 1
ATOM 774 C C . GLU A 1 104 ? 12.920 2.712 -23.593 1.00 97.06 104 GLU A C 1
ATOM 776 O O . GLU A 1 104 ? 12.371 2.763 -22.496 1.00 97.06 104 GLU A O 1
ATOM 781 N N . PHE A 1 105 ? 14.210 2.437 -23.729 1.00 97.38 105 PHE A N 1
ATOM 782 C CA . PHE A 1 105 ? 15.158 2.303 -22.632 1.00 97.38 105 PHE A CA 1
ATOM 783 C C . PHE A 1 105 ? 15.982 3.584 -22.588 1.00 97.38 105 PHE A C 1
ATOM 785 O O . PHE A 1 105 ? 16.843 3.820 -23.437 1.00 97.38 105 PHE A O 1
ATOM 792 N N . ILE A 1 106 ? 15.664 4.444 -21.630 1.00 96.88 106 ILE A N 1
ATOM 793 C CA . ILE A 1 106 ? 16.262 5.764 -21.470 1.00 96.88 106 ILE A CA 1
ATOM 794 C C . ILE A 1 106 ? 17.411 5.649 -20.471 1.00 96.88 106 ILE A C 1
ATOM 796 O O . ILE A 1 106 ? 17.174 5.466 -19.276 1.00 96.88 106 ILE A O 1
ATOM 800 N N . VAL A 1 107 ? 18.641 5.758 -20.965 1.00 96.31 107 VAL A N 1
ATOM 801 C CA . VAL A 1 107 ? 19.866 5.748 -20.158 1.00 96.31 107 VAL A CA 1
ATOM 802 C C . VAL A 1 107 ? 20.122 7.166 -19.663 1.00 96.31 107 VAL A C 1
ATOM 804 O O . VAL A 1 107 ? 20.143 8.114 -20.455 1.00 96.31 107 VAL A O 1
ATOM 807 N N . LYS A 1 108 ? 20.269 7.323 -18.351 1.00 93.88 108 LYS A N 1
ATOM 808 C CA . LYS A 1 108 ? 20.395 8.623 -17.690 1.00 93.88 108 LYS A CA 1
ATOM 809 C C . LYS A 1 108 ? 21.529 8.615 -16.686 1.00 93.88 108 LYS A C 1
ATOM 811 O O . LYS A 1 108 ? 21.782 7.579 -16.081 1.00 93.88 108 LYS A O 1
ATOM 816 N N . ASP A 1 109 ? 22.110 9.784 -16.491 1.00 90.38 109 ASP A N 1
ATOM 817 C CA . ASP A 1 109 ? 23.015 10.098 -15.394 1.00 90.38 109 ASP A CA 1
ATOM 818 C C . ASP A 1 109 ? 22.213 10.593 -14.180 1.00 90.38 109 ASP A C 1
ATOM 820 O O . ASP A 1 109 ? 21.149 11.199 -14.356 1.00 90.38 109 ASP A O 1
ATOM 824 N N . ASN A 1 110 ? 22.631 10.281 -12.954 1.00 85.06 110 ASN A N 1
ATOM 825 C CA . ASN A 1 110 ? 21.886 10.623 -11.741 1.00 85.06 110 ASN A CA 1
ATOM 826 C C . ASN A 1 110 ? 22.659 11.575 -10.826 1.00 85.06 110 ASN A C 1
ATOM 828 O O . ASN A 1 110 ? 23.174 11.169 -9.783 1.00 85.06 110 ASN A O 1
ATOM 832 N N . ASP A 1 111 ? 22.561 12.864 -11.116 1.00 79.56 111 ASP A N 1
ATOM 833 C CA . ASP A 1 111 ? 23.220 13.891 -10.319 1.00 79.56 111 ASP A CA 1
ATOM 834 C C . ASP A 1 111 ? 22.369 14.312 -9.111 1.00 79.56 111 ASP A C 1
ATOM 836 O O . ASP A 1 111 ? 21.147 14.124 -9.017 1.00 79.56 111 ASP A O 1
ATOM 840 N N . LYS A 1 112 ? 23.015 14.994 -8.159 1.00 66.44 112 LYS A N 1
ATOM 841 C CA . LYS A 1 112 ? 22.357 15.514 -6.944 1.00 66.44 112 LYS A CA 1
ATOM 842 C C . LYS A 1 112 ? 21.245 16.529 -7.249 1.00 66.44 112 LYS A C 1
ATOM 844 O O . LYS A 1 112 ? 20.289 16.639 -6.474 1.00 66.44 112 LYS A O 1
ATOM 849 N N . VAL A 1 113 ? 21.375 17.271 -8.351 1.00 62.47 113 VAL A N 1
ATOM 850 C CA . VAL A 1 113 ? 20.486 18.388 -8.727 1.00 62.47 113 VAL A CA 1
ATOM 851 C C . VAL A 1 113 ? 19.419 17.965 -9.746 1.00 62.47 113 VAL A C 1
ATOM 853 O O . VAL A 1 113 ? 18.327 18.531 -9.760 1.00 62.47 113 VAL A O 1
ATOM 856 N N . GLY A 1 114 ? 19.673 16.928 -10.539 1.00 66.88 114 GLY A N 1
ATOM 857 C CA . GLY A 1 114 ? 18.796 16.478 -11.616 1.00 66.88 114 GLY A CA 1
ATOM 858 C C . GLY A 1 114 ? 19.380 15.251 -12.305 1.00 66.88 114 GLY A C 1
ATOM 859 O O . GLY A 1 114 ? 20.498 14.870 -12.008 1.00 66.88 114 GLY A O 1
ATOM 860 N N . ALA A 1 115 ? 18.604 14.605 -13.171 1.00 83.19 115 ALA A N 1
ATOM 861 C CA . ALA A 1 115 ? 19.105 13.484 -13.958 1.00 83.19 115 ALA A CA 1
ATOM 862 C C . ALA A 1 115 ? 19.241 13.907 -15.419 1.00 83.19 115 ALA A C 1
ATOM 864 O O . ALA A 1 115 ? 18.237 14.319 -16.013 1.00 83.19 115 ALA A O 1
ATOM 865 N N . ASP A 1 116 ? 20.434 13.752 -15.984 1.00 87.31 116 ASP A N 1
ATOM 866 C CA . ASP A 1 116 ? 20.736 14.109 -17.365 1.00 87.31 116 ASP A CA 1
ATOM 867 C C . ASP A 1 116 ? 20.525 12.925 -18.314 1.00 87.31 116 ASP A C 1
ATOM 869 O O . ASP A 1 116 ? 20.700 11.757 -17.969 1.00 87.31 116 ASP A O 1
ATOM 873 N N . LEU A 1 117 ? 20.082 13.214 -19.538 1.00 91.62 117 LEU A N 1
ATOM 874 C CA . LEU A 1 117 ? 19.858 12.191 -20.556 1.00 91.62 117 LEU A CA 1
ATOM 875 C C . LEU A 1 117 ? 21.177 11.845 -21.256 1.00 91.62 117 LEU A C 1
ATOM 877 O O . LEU A 1 117 ? 21.724 12.681 -21.971 1.00 91.62 117 LEU A O 1
ATOM 881 N N . ILE A 1 118 ? 21.615 10.588 -21.144 1.00 93.00 118 ILE A N 1
ATOM 882 C CA . ILE A 1 118 ? 22.734 10.056 -21.934 1.00 93.00 118 ILE A CA 1
ATOM 883 C C . ILE A 1 118 ? 22.237 9.672 -23.332 1.00 93.00 118 ILE A C 1
ATOM 885 O O . ILE A 1 118 ? 22.788 10.098 -24.348 1.00 93.00 118 ILE A O 1
ATOM 889 N N . GLY A 1 119 ? 21.156 8.894 -23.399 1.00 95.19 119 GLY A N 1
ATOM 890 C CA . GLY A 1 119 ? 20.565 8.490 -24.668 1.00 95.19 119 GLY A CA 1
ATOM 891 C C . GLY A 1 119 ? 19.451 7.463 -24.525 1.00 95.19 119 GLY A C 1
ATOM 892 O O . GLY A 1 119 ? 19.012 7.133 -23.425 1.00 95.19 119 GLY A O 1
ATOM 893 N N . VAL A 1 120 ? 18.967 6.975 -25.664 1.00 96.81 120 VAL A N 1
ATOM 894 C CA . VAL A 1 120 ? 17.798 6.101 -25.756 1.00 96.81 120 VAL A CA 1
ATOM 895 C C . VAL A 1 120 ? 18.086 4.916 -26.671 1.00 96.81 120 VAL A C 1
ATOM 897 O O . VAL A 1 120 ? 18.589 5.078 -27.784 1.00 96.81 120 VAL A O 1
ATOM 900 N N . VAL A 1 121 ? 17.706 3.724 -26.219 1.00 97.25 121 VAL A N 1
ATOM 901 C CA . VAL A 1 121 ? 17.497 2.549 -27.072 1.00 97.25 121 VAL A CA 1
ATOM 902 C C . VAL A 1 121 ? 15.998 2.381 -27.281 1.00 97.25 121 VAL A C 1
ATOM 904 O O . VAL A 1 121 ? 15.237 2.355 -26.320 1.00 97.25 121 VAL A O 1
ATOM 907 N N . ALA A 1 122 ? 15.562 2.269 -28.533 1.00 95.62 122 ALA A N 1
ATOM 908 C CA . ALA A 1 122 ? 14.158 2.085 -28.887 1.00 95.62 122 ALA A CA 1
ATOM 909 C C . ALA A 1 122 ? 13.970 0.766 -29.640 1.00 95.62 122 ALA A C 1
ATOM 911 O O . ALA A 1 122 ? 14.567 0.574 -30.700 1.00 95.62 122 ALA A O 1
ATOM 912 N N . ILE A 1 123 ? 13.123 -0.118 -29.111 1.00 94.88 123 ILE A N 1
ATOM 913 C CA . ILE A 1 123 ? 12.786 -1.402 -29.738 1.00 94.88 123 ILE A CA 1
ATOM 914 C C . ILE A 1 123 ? 11.339 -1.333 -30.243 1.00 94.88 123 ILE A C 1
ATOM 916 O O . ILE A 1 123 ? 10.441 -1.092 -29.433 1.00 94.88 123 ILE A O 1
ATOM 920 N N . PRO A 1 124 ? 11.082 -1.520 -31.552 1.00 94.88 124 PRO A N 1
ATOM 921 C CA . PRO A 1 124 ? 9.727 -1.499 -32.097 1.00 94.88 124 PRO A CA 1
ATOM 922 C C . PRO A 1 124 ? 8.838 -2.574 -31.470 1.00 94.88 124 PRO A C 1
ATOM 924 O O . PRO A 1 124 ? 9.222 -3.740 -31.367 1.00 94.88 124 PRO A O 1
ATOM 927 N N . SER A 1 125 ? 7.618 -2.187 -31.104 1.00 93.75 125 SER A N 1
ATOM 928 C CA . SER A 1 125 ? 6.617 -3.085 -30.517 1.00 93.75 125 SER A CA 1
ATOM 929 C C . SER A 1 125 ? 6.255 -4.247 -31.447 1.00 93.75 125 SER A C 1
ATOM 931 O O . SER A 1 125 ? 5.982 -5.347 -30.972 1.00 93.75 125 S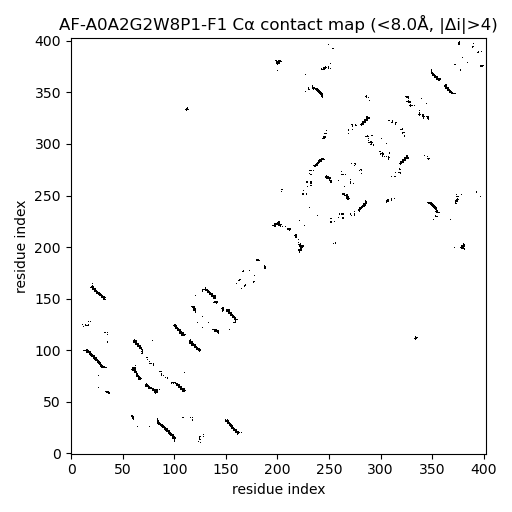ER A O 1
ATOM 933 N N . SER A 1 126 ? 6.344 -4.034 -32.765 1.00 91.00 126 SER A N 1
ATOM 934 C CA . SER A 1 126 ? 6.098 -5.047 -33.793 1.00 91.00 126 SER A CA 1
ATOM 935 C C . SER A 1 126 ? 7.037 -6.252 -33.702 1.00 91.00 126 SER A C 1
ATOM 937 O O . SER A 1 126 ? 6.637 -7.342 -34.080 1.00 91.00 126 SER A O 1
ATOM 939 N N . VAL A 1 127 ? 8.262 -6.078 -33.191 1.00 91.31 127 VAL A N 1
ATOM 940 C CA . VAL A 1 127 ? 9.220 -7.182 -32.984 1.00 91.31 127 VAL A CA 1
ATOM 941 C C . VAL A 1 127 ? 8.951 -7.889 -31.654 1.00 91.31 127 VAL A C 1
ATOM 943 O O . VAL A 1 127 ? 9.142 -9.091 -31.519 1.00 91.31 127 VAL A O 1
ATOM 946 N N . ILE A 1 128 ? 8.485 -7.140 -30.654 1.00 91.50 128 ILE A N 1
ATOM 947 C CA . ILE A 1 128 ? 8.250 -7.644 -29.297 1.00 91.50 128 ILE A CA 1
ATOM 948 C C . ILE A 1 128 ? 6.972 -8.485 -29.229 1.00 91.50 128 ILE A C 1
ATOM 950 O O . ILE A 1 128 ? 6.943 -9.502 -28.539 1.00 91.50 128 ILE A O 1
ATOM 954 N N . VAL A 1 129 ? 5.923 -8.089 -29.958 1.00 91.81 129 VAL A N 1
ATOM 955 C CA . VAL A 1 129 ? 4.626 -8.789 -29.959 1.00 91.81 129 VAL A CA 1
ATOM 956 C C . VAL A 1 129 ? 4.713 -10.219 -30.503 1.00 91.81 129 VAL A C 1
ATOM 958 O O . VAL A 1 129 ? 3.863 -11.041 -30.179 1.00 91.81 129 VAL A O 1
ATOM 961 N N . GLU A 1 130 ? 5.761 -10.551 -31.263 1.00 88.50 130 GLU A N 1
ATOM 962 C CA . GLU A 1 130 ? 6.018 -11.920 -31.727 1.00 88.50 130 GLU A CA 1
ATOM 963 C C . GLU A 1 130 ? 6.284 -12.909 -30.574 1.00 88.50 130 GLU A C 1
ATOM 965 O O . GLU A 1 130 ? 6.238 -14.118 -30.786 1.00 88.50 130 GLU A O 1
ATOM 970 N N . GLY A 1 131 ? 6.583 -12.422 -29.362 1.00 85.50 131 GLY A N 1
ATOM 971 C CA . GLY A 1 131 ? 6.782 -13.240 -28.156 1.00 85.50 131 GLY A CA 1
ATOM 972 C C . GLY A 1 131 ? 8.144 -13.944 -28.069 1.00 85.50 131 GLY A C 1
ATOM 973 O O . GLY A 1 131 ? 8.481 -14.547 -27.043 1.00 85.50 131 GLY A O 1
ATOM 974 N N . ASN A 1 132 ? 8.961 -13.844 -29.119 1.00 92.75 132 ASN A N 1
ATOM 975 C CA . ASN A 1 132 ? 10.334 -14.334 -29.127 1.00 92.75 132 ASN A CA 1
ATOM 976 C C . ASN A 1 132 ? 11.196 -13.552 -28.128 1.00 92.75 132 ASN A C 1
ATOM 978 O O . ASN A 1 132 ? 11.059 -12.337 -27.981 1.00 92.75 132 ASN A O 1
ATOM 982 N N . GLN A 1 133 ? 12.121 -14.245 -27.460 1.00 95.31 133 GLN A N 1
ATOM 983 C CA . GLN A 1 133 ? 13.110 -13.577 -26.622 1.00 95.31 133 GLN A CA 1
ATOM 984 C C . GLN A 1 133 ? 14.106 -12.827 -27.510 1.00 95.31 133 GLN A C 1
ATOM 986 O O . GLN A 1 133 ? 14.799 -13.421 -28.336 1.00 95.31 133 GLN A O 1
ATOM 991 N N . ILE A 1 134 ? 14.202 -11.520 -27.302 1.00 95.25 134 ILE A N 1
ATOM 992 C CA . ILE A 1 134 ? 15.194 -10.655 -27.930 1.00 95.25 134 ILE A CA 1
ATOM 993 C C . ILE A 1 134 ? 16.320 -10.469 -26.917 1.00 95.25 134 ILE A C 1
ATOM 995 O O . ILE A 1 134 ? 16.063 -10.001 -25.815 1.00 95.25 134 ILE A O 1
ATOM 999 N N . ASN A 1 135 ? 17.556 -10.814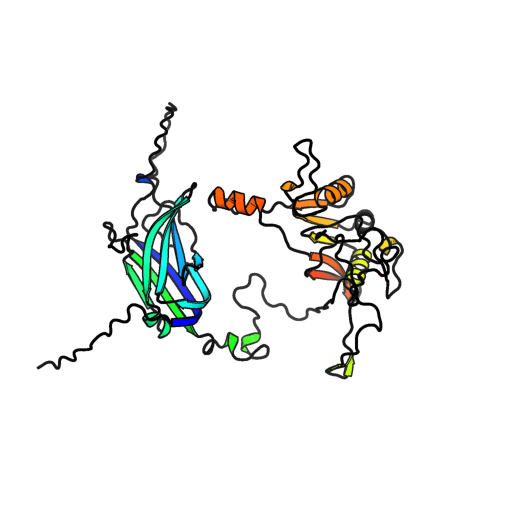 -27.270 1.00 97.25 135 ASN A N 1
ATOM 1000 C CA . ASN A 1 135 ? 18.731 -10.626 -26.416 1.00 97.25 135 ASN A CA 1
ATOM 1001 C C . ASN A 1 135 ? 19.902 -10.130 -27.267 1.00 97.25 135 ASN A C 1
ATOM 1003 O O . ASN A 1 135 ? 20.241 -10.759 -28.271 1.00 97.25 135 ASN A O 1
ATOM 1007 N N . GLY A 1 136 ? 20.510 -9.009 -26.879 1.00 97.12 136 GLY A N 1
ATOM 1008 C CA . GLY A 1 136 ? 21.698 -8.509 -27.558 1.00 97.12 136 GLY A CA 1
ATOM 1009 C C . GLY A 1 136 ? 22.113 -7.099 -27.160 1.00 97.12 136 GLY A C 1
ATOM 1010 O O . GLY A 1 136 ? 21.520 -6.467 -26.286 1.00 97.12 136 GLY A O 1
ATOM 1011 N N . TRP A 1 137 ? 23.154 -6.621 -27.836 1.00 98.00 137 TRP A N 1
ATOM 1012 C CA . TRP A 1 137 ? 23.683 -5.270 -27.696 1.00 98.00 137 TRP A CA 1
ATOM 1013 C C . TRP A 1 137 ? 22.981 -4.312 -28.654 1.00 98.00 137 TRP A C 1
ATOM 1015 O O . TRP A 1 137 ? 22.973 -4.524 -29.869 1.00 98.00 137 TRP A O 1
ATOM 1025 N N . PHE A 1 138 ? 22.432 -3.231 -28.109 1.00 97.31 138 PHE A N 1
ATOM 1026 C CA . PHE A 1 138 ? 21.712 -2.214 -28.864 1.00 97.31 138 PHE A CA 1
ATOM 1027 C C . PHE A 1 138 ? 22.435 -0.870 -28.778 1.00 97.31 138 PHE A C 1
ATOM 1029 O O . PHE A 1 138 ? 22.809 -0.452 -27.683 1.00 97.31 138 PHE A O 1
ATOM 1036 N N . PRO A 1 139 ? 22.636 -0.166 -29.905 1.00 96.62 139 PRO A N 1
ATOM 1037 C CA . PRO A 1 139 ? 23.306 1.127 -29.896 1.00 96.62 139 PRO A CA 1
ATOM 1038 C C . PRO A 1 139 ? 22.444 2.178 -29.192 1.00 96.62 139 PRO A C 1
ATOM 1040 O O . PRO A 1 139 ? 21.279 2.374 -29.550 1.00 96.62 139 PRO A O 1
ATOM 1043 N N . ILE A 1 140 ? 23.039 2.886 -28.235 1.00 96.94 140 ILE A N 1
ATOM 1044 C CA . ILE A 1 140 ? 22.399 4.008 -27.552 1.00 96.94 140 ILE A CA 1
ATOM 1045 C C . ILE A 1 140 ? 22.448 5.219 -28.486 1.00 96.94 140 ILE A C 1
ATOM 1047 O O . ILE A 1 140 ? 23.507 5.595 -28.996 1.00 96.94 140 ILE A O 1
ATOM 1051 N N . ARG A 1 141 ? 21.289 5.835 -28.731 1.00 94.44 141 ARG A N 1
ATOM 1052 C CA . ARG A 1 141 ? 21.176 7.024 -29.583 1.00 94.44 141 ARG A CA 1
ATOM 1053 C C . ARG A 1 141 ? 21.008 8.276 -28.737 1.00 94.44 141 ARG A C 1
ATOM 1055 O O . ARG A 1 141 ? 20.248 8.274 -27.773 1.00 94.44 141 ARG A O 1
ATOM 1062 N N . GLY A 1 142 ? 21.702 9.347 -29.105 1.00 90.44 142 GLY A N 1
ATOM 1063 C CA . GLY A 1 142 ? 21.594 10.636 -28.431 1.00 90.44 142 GLY A CA 1
ATOM 1064 C C . GLY A 1 142 ? 20.230 11.311 -28.648 1.00 90.44 142 GLY A C 1
ATOM 1065 O O . GLY A 1 142 ? 19.401 10.816 -29.417 1.00 90.44 142 GLY A O 1
ATOM 1066 N N . PRO A 1 143 ? 19.994 12.482 -28.029 1.00 81.00 143 PRO A N 1
ATOM 1067 C CA . PRO A 1 143 ? 18.706 13.186 -28.079 1.00 81.00 143 PRO A CA 1
ATOM 1068 C C . PRO A 1 143 ? 18.211 13.530 -29.493 1.00 81.00 143 PRO A C 1
ATOM 1070 O O . PRO A 1 143 ? 17.011 13.592 -29.735 1.00 81.00 143 PRO A O 1
ATOM 1073 N N . SER A 1 144 ? 19.129 13.732 -30.443 1.00 81.50 144 SER A N 1
ATOM 1074 C CA . SER A 1 144 ? 18.822 13.994 -31.857 1.00 81.50 144 SER A CA 1
ATOM 1075 C C . SER A 1 144 ? 18.515 12.729 -32.672 1.00 81.50 144 SER A C 1
ATOM 1077 O O . SER A 1 144 ? 18.256 12.820 -33.870 1.00 81.50 144 SER A O 1
ATOM 1079 N N . GLY A 1 145 ? 18.588 11.542 -32.061 1.00 81.94 145 GLY A N 1
ATOM 1080 C CA . GLY A 1 145 ? 18.484 10.249 -32.741 1.00 81.94 145 GLY A CA 1
ATOM 1081 C C . GLY A 1 145 ? 19.765 9.807 -33.460 1.00 81.94 145 GLY A C 1
ATOM 1082 O O . GLY A 1 145 ? 19.766 8.749 -34.094 1.00 81.94 145 GLY A O 1
ATOM 1083 N N . ALA A 1 146 ? 20.851 10.581 -33.362 1.00 87.94 146 ALA A N 1
ATOM 1084 C CA . ALA A 1 146 ? 22.162 10.218 -33.893 1.00 87.94 146 ALA A CA 1
ATOM 1085 C C . ALA A 1 146 ? 22.895 9.217 -32.972 1.00 87.94 146 ALA A C 1
ATOM 1087 O O . ALA A 1 146 ? 22.657 9.218 -31.760 1.00 87.94 146 ALA A O 1
ATOM 1088 N N . PRO A 1 147 ? 23.789 8.365 -33.509 1.00 88.00 147 PRO A N 1
ATOM 1089 C CA . PRO A 1 147 ? 24.708 7.572 -32.693 1.00 88.00 147 PRO A CA 1
ATOM 1090 C C . PRO A 1 147 ? 25.571 8.462 -31.791 1.00 88.00 147 PRO A C 1
ATOM 1092 O O . PRO A 1 147 ? 25.913 9.580 -32.175 1.00 88.00 147 PRO A O 1
ATOM 1095 N N . LEU A 1 148 ? 25.928 7.964 -30.608 1.00 88.88 148 LEU A N 1
ATOM 1096 C CA . LEU A 1 148 ? 26.889 8.632 -29.730 1.00 88.88 148 LEU A CA 1
ATOM 1097 C C . LEU A 1 148 ? 28.323 8.406 -30.233 1.00 88.88 148 LEU A C 1
ATOM 1099 O O . LEU A 1 148 ? 28.667 7.291 -30.626 1.00 88.88 148 LEU A O 1
ATOM 1103 N N . ASP A 1 149 ? 29.169 9.438 -30.163 1.00 87.88 149 ASP A N 1
ATOM 1104 C CA . ASP A 1 149 ? 30.573 9.378 -30.611 1.00 87.88 149 ASP A CA 1
ATOM 1105 C C . ASP A 1 149 ? 31.401 8.330 -29.852 1.00 87.88 149 ASP A C 1
ATOM 1107 O O . ASP A 1 149 ? 32.372 7.794 -30.379 1.00 87.88 149 ASP A O 1
ATOM 1111 N N . THR A 1 150 ? 31.002 8.010 -28.618 1.00 88.69 150 THR A N 1
ATOM 1112 C CA . THR A 1 150 ? 31.647 6.988 -27.785 1.00 88.69 150 THR A CA 1
ATOM 1113 C C . THR A 1 150 ? 31.362 5.560 -28.254 1.00 88.69 150 THR A C 1
ATOM 1115 O O . THR A 1 150 ? 31.999 4.628 -27.774 1.00 88.69 150 THR A O 1
ATOM 1118 N N . GLY A 1 151 ? 30.408 5.364 -29.172 1.00 92.19 151 GLY A N 1
ATOM 1119 C CA . GLY A 1 151 ? 29.961 4.036 -29.587 1.00 92.19 151 GLY A CA 1
ATOM 1120 C C . GLY A 1 151 ? 29.132 3.315 -28.523 1.00 92.19 151 GLY A C 1
ATOM 1121 O O . GLY A 1 151 ? 29.076 2.091 -28.542 1.00 92.19 151 GLY A O 1
ATOM 1122 N N . ALA A 1 152 ? 28.505 4.056 -27.604 1.00 95.69 152 ALA A N 1
ATOM 1123 C CA . ALA A 1 152 ? 27.798 3.499 -26.456 1.00 95.69 152 ALA A CA 1
ATOM 1124 C C . ALA A 1 152 ? 26.723 2.463 -26.833 1.00 95.69 152 ALA A C 1
ATOM 1126 O O . ALA A 1 152 ? 25.915 2.676 -27.748 1.00 95.69 152 ALA A O 1
ATOM 1127 N N . GLN A 1 153 ? 26.666 1.362 -26.083 1.00 97.56 153 GLN A N 1
ATOM 1128 C CA . GLN A 1 153 ? 25.698 0.282 -26.293 1.00 97.56 153 GLN A CA 1
ATOM 1129 C C . GLN A 1 153 ? 25.074 -0.174 -24.971 1.00 97.56 153 GLN A C 1
ATOM 1131 O O . GLN A 1 153 ? 25.681 -0.047 -23.912 1.00 97.56 153 GLN A O 1
ATOM 1136 N N . LEU A 1 154 ? 23.860 -0.717 -25.051 1.00 98.19 154 LEU A N 1
ATOM 1137 C CA . LEU A 1 154 ? 23.127 -1.312 -23.936 1.00 98.19 154 LEU A CA 1
ATOM 1138 C C . LEU A 1 154 ? 22.861 -2.789 -24.236 1.00 98.19 154 LEU A C 1
ATOM 1140 O O . LEU A 1 154 ? 22.272 -3.111 -25.272 1.00 98.19 154 LEU A O 1
ATOM 1144 N N . HIS A 1 155 ? 23.264 -3.677 -23.332 1.00 98.44 155 HIS A N 1
ATOM 1145 C CA . HIS A 1 155 ? 22.937 -5.098 -23.375 1.00 98.44 155 HIS A CA 1
ATOM 1146 C C . HIS A 1 155 ? 21.660 -5.360 -22.583 1.00 98.44 155 HIS A C 1
ATOM 1148 O O . HIS A 1 155 ? 21.583 -5.117 -21.376 1.00 98.44 155 HIS A O 1
ATOM 1154 N N . LEU A 1 156 ? 20.638 -5.865 -23.269 1.00 97.44 156 LEU A N 1
ATOM 1155 C CA . LEU A 1 156 ? 19.366 -6.216 -22.649 1.00 97.44 156 LEU A CA 1
ATOM 1156 C C . LEU A 1 156 ? 18.801 -7.513 -23.220 1.00 97.44 156 LEU A C 1
ATOM 1158 O O . LEU A 1 156 ? 19.109 -7.906 -24.350 1.00 97.44 156 LEU A O 1
ATOM 1162 N N . SER A 1 157 ? 17.917 -8.133 -22.442 1.00 97.75 157 SER A N 1
ATOM 1163 C CA . SER A 1 157 ? 17.002 -9.172 -22.899 1.00 97.75 157 SER A CA 1
ATOM 1164 C C . SER A 1 157 ? 15.559 -8.755 -22.626 1.00 97.75 157 SER A C 1
ATOM 1166 O O . SER A 1 157 ? 15.243 -8.274 -21.541 1.00 97.75 157 SER A O 1
ATOM 1168 N N . ILE A 1 158 ? 14.676 -8.958 -23.599 1.00 96.75 158 ILE A N 1
ATOM 1169 C CA . ILE A 1 158 ? 13.245 -8.680 -23.491 1.00 96.75 158 ILE A CA 1
ATOM 1170 C C . ILE A 1 158 ? 12.433 -9.833 -24.074 1.00 96.75 158 ILE A C 1
ATOM 1172 O O . ILE A 1 158 ? 12.726 -10.331 -25.161 1.00 96.75 158 ILE A O 1
ATOM 1176 N N . GLN A 1 159 ? 11.387 -10.233 -23.360 1.00 96.38 159 GLN A N 1
ATOM 1177 C CA . GLN A 1 159 ? 10.362 -11.136 -23.863 1.00 96.38 159 GLN A CA 1
ATOM 1178 C C . GLN A 1 159 ? 8.982 -10.639 -23.432 1.00 96.38 159 GLN A C 1
ATOM 1180 O O . GLN A 1 159 ? 8.770 -10.300 -22.271 1.00 96.38 159 GLN A O 1
ATOM 1185 N N . TYR A 1 160 ? 8.032 -10.618 -24.362 1.00 96.06 160 TYR A N 1
ATOM 1186 C CA . TYR A 1 160 ? 6.636 -10.320 -24.061 1.00 96.06 160 TYR A CA 1
ATOM 1187 C C . TYR A 1 160 ? 5.826 -11.609 -23.953 1.00 96.06 160 TYR A C 1
ATOM 1189 O O . TYR A 1 160 ? 5.952 -12.505 -24.786 1.00 96.06 160 TYR A O 1
ATOM 1197 N N . LYS A 1 161 ? 4.993 -11.690 -22.917 1.00 94.69 161 LYS A N 1
ATOM 1198 C CA . LYS A 1 161 ? 4.063 -12.792 -22.672 1.00 94.69 161 LYS A CA 1
ATOM 1199 C C . LYS A 1 161 ? 2.643 -12.218 -22.641 1.00 94.69 161 LYS A C 1
ATOM 1201 O O . LYS A 1 161 ? 2.312 -11.509 -21.689 1.00 94.69 161 LYS A O 1
ATOM 1206 N N . PRO A 1 162 ? 1.795 -12.481 -23.650 1.00 94.69 162 PRO A N 1
ATOM 1207 C CA . PRO A 1 162 ? 0.418 -11.995 -23.658 1.00 94.69 162 PRO A CA 1
ATOM 1208 C C . PRO A 1 162 ? -0.375 -12.464 -22.433 1.00 94.69 162 PRO A C 1
ATOM 1210 O O . PRO A 1 162 ? -0.244 -13.613 -21.999 1.00 94.69 162 PRO A O 1
ATOM 1213 N N . ALA A 1 163 ? -1.262 -11.611 -21.909 1.00 93.12 163 ALA A N 1
ATOM 1214 C CA . ALA A 1 163 ? -2.105 -11.957 -20.758 1.00 93.12 163 ALA A CA 1
ATOM 1215 C C . ALA A 1 163 ? -2.953 -13.217 -21.021 1.00 93.12 163 ALA A C 1
ATOM 1217 O O . ALA A 1 163 ? -3.162 -14.042 -20.136 1.00 93.12 163 ALA A O 1
ATOM 1218 N N . THR A 1 164 ? -3.392 -13.398 -22.268 1.00 90.94 164 THR A N 1
ATOM 1219 C CA . THR A 1 164 ? -4.157 -14.562 -22.735 1.00 90.94 164 THR A CA 1
ATOM 1220 C C . THR A 1 164 ? -3.350 -15.856 -22.766 1.00 90.94 164 THR A C 1
ATOM 1222 O O . THR A 1 164 ? -3.939 -16.932 -22.830 1.00 90.94 164 THR A O 1
ATOM 1225 N N . GLU A 1 165 ? -2.021 -15.792 -22.736 1.00 89.06 165 GLU A N 1
ATOM 1226 C CA . GLU A 1 165 ? -1.143 -16.962 -22.744 1.00 89.06 165 GLU A CA 1
ATOM 1227 C C . GLU A 1 165 ? -0.660 -17.324 -21.343 1.00 89.06 165 GLU A C 1
ATOM 1229 O O . GLU A 1 165 ? -0.497 -18.515 -21.062 1.00 89.06 165 GLU A O 1
ATOM 1234 N N . ASN A 1 166 ? -0.535 -16.334 -20.454 1.00 84.00 166 ASN A N 1
ATOM 1235 C CA . ASN A 1 166 ? -0.084 -16.528 -19.083 1.00 84.00 166 ASN A CA 1
ATOM 1236 C C . ASN A 1 166 ? -1.093 -17.379 -18.274 1.00 84.00 166 ASN A C 1
ATOM 1238 O O . ASN A 1 166 ? -2.226 -16.946 -18.038 1.00 84.00 166 ASN A O 1
ATOM 1242 N N . PRO A 1 167 ? -0.704 -18.584 -17.805 1.00 80.88 167 PRO A N 1
ATOM 1243 C CA . PRO A 1 167 ? -1.573 -19.445 -17.004 1.00 80.88 167 PRO A CA 1
ATOM 1244 C C . PRO A 1 167 ? -2.103 -18.787 -15.725 1.00 80.88 167 PRO A C 1
ATOM 1246 O O . PRO A 1 167 ? -3.195 -19.148 -15.290 1.00 80.88 167 PRO A O 1
ATOM 1249 N N . LEU A 1 168 ? -1.379 -17.807 -15.164 1.00 78.88 168 LEU A N 1
ATOM 1250 C CA . LEU A 1 168 ? -1.788 -17.068 -13.964 1.00 78.88 168 LEU A CA 1
ATOM 1251 C C . LEU A 1 168 ? -3.112 -16.313 -14.143 1.00 78.88 168 LEU A C 1
ATOM 1253 O O . LEU A 1 168 ? -3.800 -16.058 -13.161 1.00 78.88 168 LEU A O 1
ATOM 1257 N N . TYR A 1 169 ? -3.482 -15.956 -15.377 1.00 83.44 169 TYR A N 1
ATOM 1258 C CA . TYR A 1 169 ? -4.668 -15.138 -15.652 1.00 83.44 169 TYR A CA 1
ATOM 1259 C C . TYR A 1 169 ? -5.856 -15.934 -16.206 1.00 83.44 169 TYR A C 1
ATOM 1261 O O . TYR A 1 169 ? -6.923 -15.363 -16.419 1.00 83.44 169 TYR A O 1
ATOM 1269 N N . LYS A 1 170 ? -5.705 -17.243 -16.452 1.00 79.31 170 LYS A N 1
ATOM 1270 C CA . LYS A 1 170 ? -6.701 -18.027 -17.205 1.00 79.31 170 LYS A CA 1
ATOM 1271 C C . LYS A 1 170 ? -7.877 -18.545 -16.380 1.00 79.31 170 LYS A C 1
ATOM 1273 O O . LYS A 1 170 ? -8.997 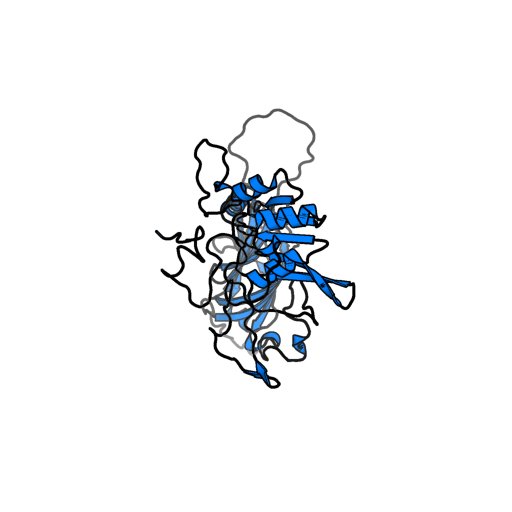-18.535 -16.876 1.00 79.31 170 LYS A O 1
ATOM 1278 N N . ASN A 1 171 ? -7.635 -19.036 -15.164 1.00 75.44 171 ASN A N 1
ATOM 1279 C CA . ASN A 1 171 ? -8.578 -19.947 -14.495 1.00 75.44 171 ASN A CA 1
ATOM 1280 C C . ASN A 1 171 ? -9.177 -19.420 -13.179 1.00 75.44 171 ASN A C 1
ATOM 1282 O O . ASN A 1 171 ? -9.796 -20.191 -12.450 1.00 75.44 171 ASN A O 1
ATOM 1286 N N . GLY A 1 172 ? -9.034 -18.124 -12.878 1.00 74.44 172 GLY A N 1
ATOM 1287 C CA . GLY A 1 172 ? -9.461 -17.573 -11.587 1.00 74.44 172 GLY A CA 1
ATOM 1288 C C . GLY A 1 172 ? -8.765 -18.265 -10.406 1.00 74.44 172 GLY A C 1
ATOM 1289 O O . GLY A 1 172 ? -7.736 -18.907 -10.580 1.00 74.44 172 GLY A O 1
ATOM 1290 N N . VAL A 1 173 ? -9.314 -18.128 -9.197 1.00 72.12 173 VAL A N 1
ATOM 1291 C CA . VAL A 1 173 ? -8.766 -18.774 -7.992 1.00 72.12 173 VAL A CA 1
ATOM 1292 C C . VAL A 1 173 ? -9.312 -20.201 -7.872 1.00 72.12 173 VAL A C 1
ATOM 1294 O O . VAL A 1 173 ? -10.519 -20.368 -7.711 1.00 72.12 173 VAL A O 1
ATOM 1297 N N . GLY A 1 174 ? -8.446 -21.223 -7.885 1.00 61.03 174 GLY A N 1
ATOM 1298 C CA . GLY A 1 174 ? -8.836 -22.614 -7.581 1.00 61.03 174 GLY A CA 1
ATOM 1299 C C . GLY A 1 174 ? -8.142 -23.720 -8.389 1.00 61.03 174 GLY A C 1
ATOM 1300 O O . GLY A 1 174 ? -8.456 -24.894 -8.198 1.00 61.03 174 GLY A O 1
ATOM 1301 N N . SER A 1 175 ? -7.205 -23.380 -9.273 1.00 63.66 175 SER A N 1
ATOM 1302 C CA . SER A 1 175 ? -6.380 -24.311 -10.052 1.00 63.66 175 SER A CA 1
ATOM 1303 C C . SER A 1 175 ? -5.094 -24.730 -9.310 1.00 63.66 175 SER A C 1
ATOM 1305 O O . SER A 1 175 ? -4.664 -24.079 -8.357 1.00 63.66 175 SER A O 1
ATOM 1307 N N . GLU A 1 176 ? -4.431 -25.817 -9.734 1.00 56.25 176 GLU A N 1
ATOM 1308 C CA . GLU A 1 176 ? -3.190 -26.317 -9.099 1.00 56.25 176 GLU A CA 1
ATOM 1309 C C . GLU A 1 176 ? -2.037 -25.287 -9.076 1.00 56.25 176 GLU A C 1
ATOM 1311 O O . GLU A 1 176 ? -1.171 -25.348 -8.200 1.00 56.25 176 GLU A O 1
ATOM 1316 N N . ALA A 1 177 ? -2.045 -24.298 -9.981 1.00 53.31 177 ALA A N 1
ATOM 1317 C CA . ALA A 1 177 ? -1.081 -23.194 -10.010 1.00 53.31 177 ALA A CA 1
ATOM 1318 C C . ALA A 1 177 ? -1.281 -22.178 -8.861 1.00 53.31 177 ALA A C 1
ATOM 1320 O O . ALA A 1 177 ? -0.326 -21.517 -8.444 1.00 53.31 177 ALA A O 1
ATOM 1321 N N . ASP A 1 178 ? -2.482 -22.121 -8.278 1.00 58.34 178 ASP A N 1
ATOM 1322 C CA . ASP A 1 178 ? -2.906 -21.098 -7.310 1.00 58.34 178 ASP A CA 1
ATOM 1323 C C . ASP A 1 178 ? -2.501 -21.423 -5.871 1.00 58.34 178 ASP A C 1
ATOM 1325 O O . ASP A 1 178 ? -2.808 -20.694 -4.921 1.00 58.34 178 ASP A O 1
ATOM 1329 N N . GLN A 1 179 ? -1.751 -22.510 -5.673 1.00 62.19 179 GLN A N 1
ATOM 1330 C CA . GLN A 1 179 ? -1.283 -22.874 -4.344 1.00 62.19 179 GLN A CA 1
ATOM 1331 C C . GLN A 1 179 ? -0.299 -21.850 -3.743 1.00 62.19 179 GLN A C 1
ATOM 1333 O O . GLN A 1 179 ? -0.076 -21.875 -2.527 1.00 62.19 179 GLN A O 1
ATOM 1338 N N . LYS A 1 180 ? 0.250 -20.940 -4.560 1.00 72.94 180 LYS A N 1
ATOM 1339 C CA . LYS A 1 180 ? 1.361 -20.044 -4.205 1.00 72.94 180 LYS A CA 1
ATOM 1340 C C . LYS A 1 180 ? 0.957 -18.588 -3.906 1.00 72.94 180 LYS A C 1
ATOM 1342 O O . LYS A 1 180 ? 1.760 -17.874 -3.312 1.00 72.94 180 LYS A O 1
ATOM 1347 N N . GLY A 1 181 ? -0.275 -18.172 -4.226 1.00 83.62 181 GLY A N 1
ATOM 1348 C CA . GLY A 1 181 ? -0.723 -16.773 -4.120 1.00 83.62 181 GLY A CA 1
ATOM 1349 C C . GLY A 1 181 ? -0.121 -15.858 -5.191 1.00 83.62 181 GLY A C 1
ATOM 1350 O O . GLY A 1 181 ? 0.428 -16.342 -6.178 1.00 83.62 181 GLY A O 1
ATOM 1351 N N . VAL A 1 182 ? -0.225 -14.537 -4.997 1.00 86.31 182 VAL A N 1
ATOM 1352 C CA . VAL A 1 182 ? 0.381 -13.552 -5.911 1.00 86.31 182 VAL A CA 1
ATOM 1353 C C . VAL A 1 182 ? 1.911 -13.712 -5.875 1.00 86.31 182 VAL A C 1
ATOM 1355 O O . VAL A 1 182 ? 2.491 -13.652 -4.789 1.00 86.31 182 VAL A O 1
ATOM 1358 N N . PRO A 1 183 ? 2.584 -13.951 -7.017 1.00 84.69 183 PRO A N 1
ATOM 1359 C CA . PRO A 1 183 ? 4.030 -14.137 -7.046 1.00 84.69 183 PRO A CA 1
ATOM 1360 C C . PRO A 1 183 ? 4.777 -12.814 -6.818 1.00 84.69 183 PRO A C 1
ATOM 1362 O O . PRO A 1 183 ? 4.221 -11.732 -6.980 1.00 84.69 183 PRO A O 1
ATOM 1365 N N . HIS A 1 184 ? 6.065 -12.907 -6.473 1.00 84.00 184 HIS A N 1
ATOM 1366 C CA . HIS A 1 184 ? 6.972 -11.758 -6.303 1.00 84.00 184 HIS A CA 1
ATOM 1367 C C . HIS A 1 184 ? 6.529 -10.714 -5.256 1.00 84.00 184 HIS A C 1
ATOM 1369 O O . HIS A 1 184 ? 6.955 -9.562 -5.301 1.00 84.00 184 HIS A O 1
ATOM 1375 N N . THR A 1 185 ? 5.717 -11.107 -4.273 1.00 90.06 185 THR A N 1
ATOM 1376 C CA . THR A 1 185 ? 5.352 -10.263 -3.128 1.00 90.06 185 THR A CA 1
ATOM 1377 C C . THR A 1 185 ? 6.297 -10.479 -1.945 1.00 90.06 185 THR A C 1
ATOM 1379 O O . THR A 1 185 ? 6.829 -11.569 -1.739 1.00 90.06 185 THR A O 1
ATOM 1382 N N . TYR A 1 186 ? 6.481 -9.443 -1.118 1.00 93.12 186 TYR A N 1
ATOM 1383 C CA . TYR A 1 186 ? 7.316 -9.530 0.089 1.00 93.12 186 TYR A CA 1
ATOM 1384 C C . TYR A 1 186 ? 6.774 -10.553 1.101 1.00 93.12 186 TYR A C 1
ATOM 1386 O O . TYR A 1 186 ? 7.529 -11.328 1.688 1.00 93.12 186 TYR A O 1
ATOM 1394 N N . PHE A 1 187 ? 5.451 -10.576 1.291 1.00 93.06 187 PHE A N 1
ATOM 1395 C CA . PHE A 1 187 ? 4.783 -11.570 2.124 1.00 93.06 187 PHE A CA 1
ATOM 1396 C C . PHE A 1 187 ? 4.192 -12.680 1.250 1.00 93.06 187 PHE A C 1
ATOM 1398 O O . PHE A 1 187 ? 3.425 -12.374 0.332 1.00 93.06 187 PHE A O 1
ATOM 1405 N N . PRO A 1 188 ? 4.505 -13.957 1.530 1.00 91.38 188 PRO A N 1
ATOM 1406 C CA . PRO A 1 188 ? 3.909 -15.076 0.816 1.00 91.38 188 PRO A CA 1
ATOM 1407 C C . PRO A 1 188 ? 2.472 -15.325 1.289 1.00 91.38 188 PRO A C 1
ATOM 1409 O O . PRO A 1 188 ? 2.091 -14.934 2.398 1.00 91.38 188 PRO A O 1
ATOM 1412 N N . LEU A 1 189 ? 1.702 -16.068 0.490 1.00 90.00 189 LEU A N 1
ATOM 1413 C CA . LEU A 1 189 ? 0.384 -16.557 0.893 1.00 90.00 189 LEU A CA 1
ATOM 1414 C C . LEU A 1 189 ? 0.475 -17.371 2.193 1.00 90.00 189 LEU A C 1
ATOM 1416 O O . LEU A 1 189 ? 1.267 -18.309 2.313 1.00 90.00 189 LEU A O 1
ATOM 1420 N N . ARG A 1 190 ? -0.377 -17.036 3.163 1.00 90.69 190 ARG A N 1
ATOM 1421 C CA . ARG A 1 190 ? -0.553 -17.793 4.408 1.00 90.69 190 ARG A CA 1
ATOM 1422 C C . ARG A 1 190 ? -1.889 -18.529 4.371 1.00 90.69 190 ARG A C 1
ATOM 1424 O O . ARG A 1 190 ? -2.876 -18.005 3.867 1.00 90.69 190 ARG A O 1
ATOM 1431 N N . ARG A 1 191 ? -1.912 -19.755 4.897 1.00 89.75 191 ARG A N 1
ATOM 1432 C CA . ARG A 1 191 ? -3.100 -20.623 4.953 1.00 89.75 191 ARG A CA 1
ATOM 1433 C C . ARG A 1 191 ? -3.521 -20.849 6.400 1.00 89.75 191 ARG A C 1
ATOM 1435 O O . ARG A 1 191 ? -2.702 -20.713 7.303 1.00 89.75 191 ARG A O 1
ATOM 1442 N N . GLY A 1 192 ? -4.789 -21.206 6.601 1.00 89.81 192 GLY A N 1
ATOM 1443 C CA . GLY A 1 192 ? -5.350 -21.468 7.931 1.00 89.81 192 GLY A CA 1
ATOM 1444 C C . GLY A 1 192 ? -5.670 -20.210 8.747 1.00 89.81 192 GLY A C 1
ATOM 1445 O O . GLY A 1 192 ? -5.967 -20.322 9.931 1.00 89.81 192 GLY A O 1
ATOM 1446 N N . GLY A 1 193 ? -5.607 -19.023 8.135 1.00 89.81 193 GLY A N 1
ATOM 1447 C CA . GLY A 1 193 ? -6.077 -17.783 8.748 1.00 89.81 193 GLY A CA 1
ATOM 1448 C C . GLY A 1 193 ? -7.601 -17.656 8.689 1.00 89.81 193 GLY A C 1
ATOM 1449 O O . GLY A 1 193 ? -8.246 -18.240 7.820 1.00 89.81 193 GLY A O 1
ATOM 1450 N N . SER A 1 194 ? -8.158 -16.861 9.600 1.00 93.81 194 SER A N 1
ATOM 1451 C CA . SER A 1 194 ? -9.551 -16.412 9.551 1.00 93.81 194 SER A CA 1
ATOM 1452 C C . SER A 1 194 ? -9.576 -14.947 9.139 1.00 93.81 194 SER A C 1
ATOM 1454 O O . SER A 1 194 ? -8.784 -14.160 9.656 1.00 93.81 194 SER A O 1
ATOM 1456 N N . LEU A 1 195 ? -10.485 -14.586 8.237 1.00 95.62 195 LEU A N 1
ATOM 1457 C CA . LEU A 1 195 ? -10.702 -13.210 7.803 1.00 95.62 195 LEU A CA 1
ATOM 1458 C C . LEU A 1 195 ? -12.124 -12.795 8.174 1.00 95.62 195 LEU A C 1
ATOM 1460 O O . LEU A 1 195 ? -13.080 -13.474 7.804 1.00 95.62 195 LEU A O 1
ATOM 1464 N N . THR A 1 196 ? -12.244 -11.677 8.880 1.00 97.44 196 THR A N 1
ATOM 1465 C CA . THR A 1 196 ? -13.523 -11.020 9.147 1.00 97.44 196 THR A CA 1
ATOM 1466 C C . THR A 1 196 ? -13.612 -9.798 8.247 1.00 97.44 196 THR A C 1
ATOM 1468 O O . THR A 1 196 ? -12.713 -8.959 8.263 1.00 97.44 196 THR A O 1
ATOM 1471 N N . LEU A 1 197 ? -14.673 -9.718 7.446 1.00 97.19 197 LEU A N 1
ATOM 1472 C CA . LEU A 1 197 ? -14.964 -8.545 6.629 1.00 97.19 197 LEU A CA 1
ATOM 1473 C C . LEU A 1 197 ? -15.885 -7.612 7.409 1.00 97.19 197 LEU A C 1
ATOM 1475 O O . LEU A 1 197 ? -16.828 -8.070 8.061 1.00 97.19 197 LEU A O 1
ATOM 1479 N N . TYR A 1 198 ? -15.603 -6.319 7.314 1.00 97.81 198 TYR A N 1
ATOM 1480 C CA . TYR A 1 198 ? -16.387 -5.271 7.945 1.00 97.81 198 TYR A CA 1
ATOM 1481 C C . TYR A 1 198 ? -16.940 -4.328 6.882 1.00 97.81 198 TYR A C 1
ATOM 1483 O O . TYR A 1 198 ? -16.202 -3.892 5.997 1.00 97.81 198 TYR A O 1
ATOM 1491 N N . GLN A 1 199 ? -18.231 -4.037 6.992 1.00 96.81 199 GLN A N 1
ATOM 1492 C CA . GLN A 1 199 ? -18.899 -2.950 6.295 1.00 96.81 199 GLN A CA 1
ATOM 1493 C C . GLN A 1 199 ? -19.060 -1.817 7.311 1.00 96.81 199 GLN A C 1
ATOM 1495 O O . GLN A 1 199 ? -19.623 -2.046 8.381 1.00 96.81 199 GLN A O 1
ATOM 1500 N N . ASP A 1 200 ? -18.516 -0.646 6.983 1.00 98.00 200 ASP A N 1
ATOM 1501 C CA . ASP A 1 200 ? -18.476 0.536 7.851 1.00 98.00 200 ASP A CA 1
ATOM 1502 C C . ASP A 1 200 ? -17.792 0.288 9.214 1.00 98.00 200 ASP A C 1
ATOM 1504 O O . ASP A 1 200 ? -17.135 -0.736 9.450 1.00 98.00 200 ASP A O 1
ATOM 1508 N N . ALA A 1 201 ? -17.859 1.274 10.111 1.00 98.19 201 ALA A N 1
ATOM 1509 C CA . ALA A 1 201 ? -17.333 1.136 11.469 1.00 98.19 201 ALA A CA 1
ATOM 1510 C C . ALA A 1 201 ? -18.241 0.257 12.339 1.00 98.19 201 ALA A C 1
ATOM 1512 O O . ALA A 1 201 ? -17.757 -0.484 13.204 1.00 98.19 201 ALA A O 1
ATOM 1513 N N . HIS A 1 202 ? -19.548 0.320 12.094 1.00 97.94 202 HIS A N 1
ATOM 1514 C CA . HIS A 1 202 ? -20.563 -0.412 12.825 1.00 97.94 202 HIS A CA 1
ATOM 1515 C C . HIS A 1 202 ? -21.696 -0.846 11.890 1.00 97.94 202 HIS A C 1
ATOM 1517 O O . HIS A 1 202 ? -22.042 -0.140 10.955 1.00 97.94 202 HIS A O 1
ATOM 1523 N N . ALA A 1 203 ? -22.303 -1.997 12.161 1.00 95.50 203 ALA A N 1
ATOM 1524 C CA . ALA A 1 203 ? -23.481 -2.475 11.447 1.00 95.50 203 ALA A CA 1
ATOM 1525 C C . ALA A 1 203 ? -24.508 -2.914 12.498 1.00 95.50 203 ALA A C 1
ATOM 1527 O O . ALA A 1 203 ? -24.252 -3.916 13.171 1.00 95.50 203 ALA A O 1
ATOM 1528 N N . PRO A 1 204 ? -25.619 -2.181 12.689 1.00 92.12 204 PRO A N 1
ATOM 1529 C CA . PRO A 1 204 ? -26.628 -2.562 13.669 1.00 92.12 204 PRO A CA 1
ATOM 1530 C C . PRO A 1 204 ? -27.229 -3.938 13.356 1.00 92.12 204 PRO A C 1
ATOM 1532 O O . PRO A 1 204 ? -27.234 -4.391 12.209 1.00 92.12 204 PRO A O 1
ATOM 1535 N N . ASP A 1 205 ? -27.733 -4.620 14.382 1.00 91.62 205 ASP A N 1
ATOM 1536 C CA . ASP A 1 205 ? -28.448 -5.877 14.171 1.00 91.62 205 ASP A CA 1
ATOM 1537 C C . ASP A 1 205 ? -29.769 -5.634 13.426 1.00 91.62 205 ASP A C 1
ATOM 1539 O O . ASP A 1 205 ? -30.416 -4.604 13.596 1.00 91.62 205 ASP A O 1
ATOM 1543 N N . GLU A 1 206 ? -30.160 -6.600 12.593 1.00 86.94 206 GLU A N 1
ATOM 1544 C CA . GLU A 1 206 ? -31.448 -6.629 11.876 1.00 86.94 206 GLU A CA 1
ATOM 1545 C C . GLU A 1 206 ? -31.698 -5.489 10.862 1.00 86.94 206 GLU A C 1
ATOM 1547 O O . GLU A 1 206 ? -32.793 -5.395 10.312 1.00 86.94 206 GLU A O 1
ATOM 1552 N N . THR A 1 207 ? -30.701 -4.656 10.537 1.00 87.88 207 THR A N 1
ATOM 1553 C CA . THR A 1 207 ? -30.837 -3.595 9.513 1.00 87.88 207 THR A CA 1
ATOM 1554 C C . THR A 1 207 ? -30.468 -4.050 8.103 1.00 87.88 207 THR A C 1
ATOM 1556 O O . THR A 1 207 ? -30.975 -3.515 7.117 1.00 87.88 207 THR A O 1
ATOM 1559 N N . LEU A 1 208 ? -29.602 -5.057 7.989 1.00 92.19 208 LEU A N 1
ATOM 1560 C CA . LEU A 1 208 ? -29.132 -5.600 6.717 1.00 92.19 208 LEU A CA 1
ATOM 1561 C C . LEU A 1 208 ? -29.835 -6.924 6.379 1.00 92.19 208 LEU A C 1
ATOM 1563 O O . LEU A 1 208 ? -30.192 -7.683 7.284 1.00 92.19 208 LEU A O 1
ATOM 1567 N N . PRO A 1 209 ? -30.018 -7.241 5.082 1.00 93.50 209 PRO A N 1
ATOM 1568 C CA . PRO A 1 209 ? -30.696 -8.462 4.671 1.00 93.50 209 PRO A CA 1
ATOM 1569 C C . PRO A 1 209 ? -29.926 -9.716 5.095 1.00 93.50 209 PRO A C 1
ATOM 1571 O O . PRO A 1 209 ? -28.692 -9.728 5.179 1.00 93.50 209 PRO A O 1
ATOM 1574 N N . GLU A 1 210 ? -30.678 -10.797 5.293 1.00 94.19 210 GLU A N 1
ATOM 1575 C CA . GLU A 1 210 ? -30.118 -12.132 5.454 1.00 94.19 210 GLU A CA 1
ATOM 1576 C C . GLU A 1 210 ? -29.491 -12.594 4.132 1.00 94.19 210 GLU A C 1
ATOM 1578 O O . GLU A 1 210 ? -30.124 -12.542 3.075 1.00 94.19 210 GLU A O 1
ATOM 1583 N N . ILE A 1 211 ? -28.239 -13.052 4.187 1.00 94.94 211 ILE A N 1
ATOM 1584 C CA . ILE A 1 211 ? -27.523 -13.570 3.019 1.00 94.94 211 ILE A CA 1
ATOM 1585 C C . ILE A 1 211 ? -27.145 -15.020 3.307 1.00 94.94 211 ILE A C 1
ATOM 1587 O O . ILE A 1 211 ? -26.313 -15.293 4.174 1.00 94.94 211 ILE A O 1
ATOM 1591 N N . LEU A 1 212 ? -27.762 -15.946 2.573 1.00 96.50 212 LEU A N 1
ATOM 1592 C CA . LEU A 1 212 ? -27.471 -17.373 2.675 1.00 96.50 212 LEU A CA 1
ATOM 1593 C C . LEU A 1 212 ? -26.133 -17.705 2.008 1.00 96.50 212 LEU A C 1
ATOM 1595 O O . LEU A 1 212 ? -25.816 -17.226 0.920 1.00 96.50 212 LEU A O 1
ATOM 1599 N N . LEU A 1 213 ? -25.366 -18.553 2.679 1.00 96.56 213 LEU A N 1
ATOM 1600 C CA . LEU A 1 213 ? -24.079 -19.089 2.262 1.00 96.56 213 LEU A CA 1
ATOM 1601 C C . LEU A 1 213 ? -24.163 -20.618 2.173 1.00 96.56 213 LEU A C 1
ATOM 1603 O O . LEU A 1 213 ? -25.090 -21.242 2.695 1.00 96.56 213 LEU A O 1
ATOM 1607 N N . ASP A 1 214 ? -23.145 -21.232 1.574 1.00 94.75 214 ASP A N 1
ATOM 1608 C CA . ASP A 1 214 ? -23.024 -22.689 1.506 1.00 94.75 214 ASP A CA 1
ATOM 1609 C C . ASP A 1 214 ? -23.138 -23.359 2.887 1.00 94.75 214 ASP A C 1
ATOM 1611 O O . ASP A 1 214 ? -22.640 -22.855 3.902 1.00 94.75 214 ASP A O 1
ATOM 1615 N N . ASN A 1 215 ? -23.694 -24.574 2.896 1.00 95.12 215 ASN A N 1
ATOM 1616 C CA . ASN A 1 215 ? -23.984 -25.363 4.100 1.00 95.12 215 ASN A CA 1
ATOM 1617 C C . ASN A 1 215 ? -24.982 -24.680 5.051 1.00 95.12 215 ASN A C 1
ATOM 1619 O O . ASN A 1 215 ? -24.793 -24.730 6.268 1.00 95.12 215 ASN A O 1
ATOM 1623 N N . ASP A 1 216 ? -26.003 -24.026 4.489 1.00 93.69 216 ASP A N 1
ATOM 1624 C CA . ASP A 1 216 ? -27.111 -23.392 5.218 1.00 93.69 216 ASP A CA 1
ATOM 1625 C C . ASP A 1 216 ? -26.644 -22.386 6.284 1.00 93.69 216 ASP A C 1
ATOM 1627 O O . ASP A 1 216 ? -27.267 -22.204 7.332 1.00 93.69 216 ASP A O 1
ATOM 1631 N N . LYS A 1 217 ? -25.502 -21.736 6.036 1.00 95.56 217 LYS A N 1
ATOM 1632 C CA . LYS A 1 217 ? -24.973 -20.692 6.915 1.00 95.56 217 LYS A CA 1
ATOM 1633 C C . LYS A 1 217 ? -25.559 -19.347 6.522 1.00 95.56 217 LYS A C 1
ATOM 1635 O O . LYS A 1 217 ? -25.765 -19.070 5.348 1.00 95.56 217 LYS A O 1
ATOM 1640 N N . VAL A 1 218 ? -25.733 -18.476 7.504 1.00 94.69 218 VAL A N 1
ATOM 1641 C CA . VAL A 1 218 ? -26.115 -17.080 7.282 1.00 94.69 218 VAL A CA 1
ATOM 1642 C C . VAL A 1 218 ? -24.873 -16.203 7.406 1.00 94.69 218 VAL A C 1
ATOM 1644 O O . VAL A 1 218 ? -24.082 -16.363 8.342 1.00 94.69 218 VAL A O 1
ATOM 1647 N N . PHE A 1 219 ? -24.675 -15.288 6.457 1.00 94.50 219 PHE A N 1
ATOM 1648 C CA . PHE A 1 219 ? -23.619 -14.287 6.529 1.00 94.50 219 PHE A CA 1
ATOM 1649 C C . PHE A 1 219 ? -23.814 -13.407 7.761 1.00 94.50 219 PHE A C 1
ATOM 1651 O O . PHE A 1 219 ? -24.877 -12.825 7.974 1.00 94.50 219 PHE A O 1
ATOM 1658 N N . LYS A 1 220 ? -22.761 -13.290 8.566 1.00 93.31 220 LYS A N 1
ATOM 1659 C CA . LYS A 1 220 ? -22.770 -12.450 9.756 1.00 93.31 220 LYS A CA 1
ATOM 1660 C C . LYS A 1 220 ? -22.185 -11.082 9.428 1.00 93.31 220 LYS A C 1
ATOM 1662 O O . LYS A 1 220 ? -20.988 -10.980 9.162 1.00 93.31 220 LYS A O 1
ATOM 1667 N N . HIS A 1 221 ? -23.006 -10.046 9.555 1.00 94.81 221 HIS A N 1
ATOM 1668 C CA . HIS A 1 221 ? -22.564 -8.652 9.539 1.00 94.81 221 HIS A CA 1
ATOM 1669 C C . HIS A 1 221 ? -21.801 -8.345 10.839 1.00 94.81 221 HIS A C 1
ATOM 1671 O O . HIS A 1 221 ? -22.375 -8.341 11.935 1.00 94.81 221 HIS A O 1
ATOM 1677 N N . ASN A 1 222 ? -20.477 -8.196 10.735 1.00 95.56 222 ASN A N 1
ATOM 1678 C CA . ASN A 1 222 ? -19.592 -7.944 11.880 1.00 95.56 222 ASN A CA 1
ATOM 1679 C C . ASN A 1 222 ? -19.418 -6.440 12.118 1.00 95.56 222 ASN A C 1
ATOM 1681 O O . ASN A 1 222 ? -19.612 -5.638 11.209 1.00 95.56 222 ASN A O 1
ATOM 1685 N N . LYS A 1 223 ? -19.031 -6.062 13.340 1.00 97.12 223 LYS A N 1
ATOM 1686 C CA . LYS A 1 223 ? -19.011 -4.671 13.804 1.00 97.12 223 LYS A CA 1
ATOM 1687 C C . LYS A 1 223 ? -17.570 -4.251 14.074 1.00 97.12 223 LYS A C 1
ATOM 1689 O O . LYS A 1 223 ? -17.021 -4.599 15.114 1.00 97.12 223 LYS A O 1
ATOM 1694 N N . CYS A 1 224 ? -16.956 -3.540 13.126 1.00 98.38 224 CYS A N 1
ATOM 1695 C CA . CYS A 1 224 ? -15.513 -3.267 13.104 1.00 98.38 224 CYS A CA 1
ATOM 16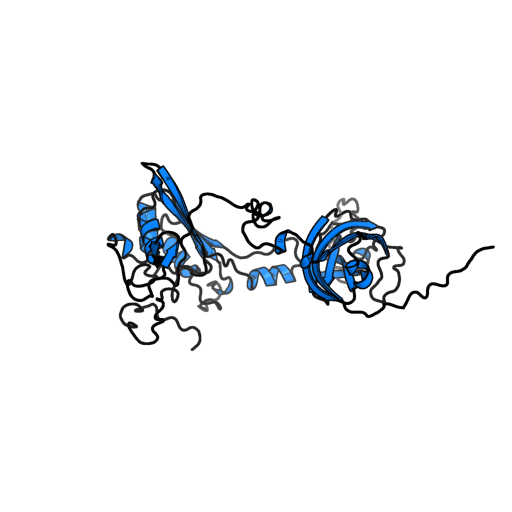96 C C . CYS A 1 224 ? -15.001 -2.659 14.410 1.00 98.38 224 CYS A C 1
ATOM 1698 O O . CYS A 1 224 ? -14.141 -3.231 15.077 1.00 98.38 224 CYS A O 1
ATOM 1700 N N . TRP A 1 225 ? -15.551 -1.509 14.793 1.00 98.50 225 TRP A N 1
ATOM 1701 C CA . TRP A 1 225 ? -15.102 -0.767 15.965 1.00 98.50 225 TRP A CA 1
ATOM 1702 C C . TRP A 1 225 ? -15.452 -1.492 17.265 1.00 98.50 225 TRP A C 1
ATOM 1704 O O . TRP A 1 225 ? -14.652 -1.506 18.198 1.00 98.50 225 TRP A O 1
ATOM 1714 N N . GLU A 1 226 ? -16.582 -2.199 17.308 1.00 98.12 226 GLU A N 1
ATOM 1715 C CA . GLU A 1 226 ? -16.930 -3.036 18.456 1.00 98.12 226 GLU A CA 1
ATOM 1716 C C . GLU A 1 226 ? -15.955 -4.214 18.623 1.00 98.12 226 GLU A C 1
ATOM 1718 O O . GLU A 1 226 ? -15.493 -4.482 19.732 1.00 98.12 226 GLU A O 1
ATOM 1723 N N . ASP A 1 227 ? -15.554 -4.886 17.544 1.00 98.38 227 ASP A N 1
ATOM 1724 C CA . ASP A 1 227 ? -14.535 -5.938 17.601 1.00 98.38 227 ASP A CA 1
ATOM 1725 C C . ASP A 1 227 ? -13.140 -5.385 17.940 1.00 98.38 227 ASP A C 1
ATOM 1727 O O . ASP A 1 227 ? -12.432 -6.004 18.736 1.00 98.38 227 ASP A O 1
ATOM 1731 N N . ILE A 1 228 ? -12.767 -4.198 17.444 1.00 98.69 228 ILE A N 1
ATOM 1732 C CA . ILE A 1 228 ? -11.526 -3.507 17.842 1.00 98.69 228 ILE A CA 1
ATOM 1733 C C . ILE A 1 228 ? -11.536 -3.184 19.343 1.00 98.69 228 ILE A C 1
ATOM 1735 O O . ILE A 1 228 ? -10.561 -3.484 20.033 1.00 98.69 228 ILE A O 1
ATOM 1739 N N . CYS A 1 229 ? -12.628 -2.615 19.869 1.00 98.56 229 CYS A N 1
ATOM 1740 C CA . CYS A 1 229 ? -12.751 -2.271 21.288 1.00 98.56 229 CYS A CA 1
ATOM 1741 C C . CYS A 1 229 ? -12.571 -3.506 22.172 1.00 98.56 229 CYS A C 1
ATOM 1743 O O . CYS A 1 229 ? -11.738 -3.519 23.079 1.00 98.56 229 CYS A O 1
ATOM 1745 N N . HIS A 1 230 ? -13.301 -4.580 21.869 1.00 98.50 230 HIS A N 1
ATOM 1746 C CA . HIS A 1 230 ? -13.199 -5.822 22.626 1.00 98.50 230 HIS A CA 1
ATOM 1747 C C . HIS A 1 230 ? -11.805 -6.450 22.532 1.00 98.50 230 HIS A C 1
ATOM 1749 O O . HIS A 1 230 ? -11.290 -6.916 23.548 1.00 98.50 230 HIS A O 1
ATOM 1755 N N . ALA A 1 231 ? -11.165 -6.405 21.361 1.00 98.56 231 ALA A N 1
ATOM 1756 C CA . ALA A 1 231 ? -9.814 -6.924 21.185 1.00 98.56 231 ALA A CA 1
ATOM 1757 C C . ALA A 1 231 ? -8.765 -6.118 21.980 1.00 98.56 231 ALA A C 1
ATOM 1759 O O . ALA A 1 231 ? -7.855 -6.703 22.564 1.00 98.56 231 ALA A O 1
ATOM 1760 N N . ILE A 1 232 ? -8.914 -4.789 22.070 1.00 98.69 232 ILE A N 1
ATOM 1761 C CA . ILE A 1 232 ? -8.080 -3.930 22.930 1.00 98.69 232 ILE A CA 1
ATOM 1762 C C . ILE A 1 232 ? -8.319 -4.244 24.412 1.00 98.69 232 ILE A C 1
ATOM 1764 O O . ILE A 1 232 ? -7.364 -4.357 25.183 1.00 98.69 232 ILE A O 1
ATOM 1768 N N . LEU A 1 233 ? -9.581 -4.403 24.819 1.00 98.25 233 LEU A N 1
ATOM 1769 C CA . LEU A 1 233 ? -9.950 -4.686 26.208 1.00 98.25 233 LEU A CA 1
ATOM 1770 C C . LEU A 1 233 ? -9.359 -6.007 26.706 1.00 98.25 233 LEU A C 1
ATOM 1772 O O . LEU A 1 233 ? -8.851 -6.061 27.828 1.00 98.25 233 LEU A O 1
ATOM 1776 N N . GLU A 1 234 ? -9.382 -7.057 25.884 1.00 97.56 234 GLU A N 1
ATOM 1777 C CA . GLU A 1 234 ? -8.855 -8.369 26.267 1.00 97.56 234 GLU A CA 1
ATOM 1778 C C . GLU A 1 234 ? -7.338 -8.520 26.103 1.00 97.56 234 GLU A C 1
ATOM 1780 O O . GLU A 1 234 ? -6.797 -9.537 26.543 1.00 97.56 234 GLU A O 1
ATOM 1785 N N . ALA A 1 235 ? -6.655 -7.561 25.466 1.00 98.44 235 ALA A N 1
ATOM 1786 C CA . ALA A 1 235 ? -5.216 -7.627 25.227 1.00 98.44 235 ALA A CA 1
ATOM 1787 C C . ALA A 1 235 ? -4.430 -7.712 26.543 1.00 98.44 235 ALA A C 1
ATOM 1789 O O . ALA A 1 235 ? -4.749 -7.027 27.522 1.00 98.44 235 ALA A O 1
ATOM 1790 N N . GLN A 1 236 ? -3.393 -8.550 26.559 1.00 98.00 236 GLN A N 1
ATOM 1791 C CA . GLN A 1 236 ? -2.569 -8.810 27.744 1.00 98.00 236 GLN A CA 1
ATOM 1792 C C . GLN A 1 236 ? -1.092 -8.469 27.533 1.00 98.00 236 GLN A C 1
ATOM 1794 O O . GLN A 1 236 ? -0.354 -8.323 28.507 1.00 98.00 236 GLN A O 1
ATOM 1799 N N . HIS A 1 237 ? -0.632 -8.334 26.288 1.00 98.31 237 HIS A N 1
ATOM 1800 C CA . HIS A 1 237 ? 0.791 -8.186 25.986 1.00 98.31 237 HIS A CA 1
ATOM 1801 C C . HIS A 1 237 ? 1.107 -6.985 25.103 1.00 98.31 237 HIS A C 1
ATOM 1803 O O . HIS A 1 237 ? 2.083 -6.276 25.372 1.00 98.31 237 HIS A O 1
ATOM 1809 N N . LEU A 1 238 ? 0.336 -6.759 24.040 1.00 98.62 238 LEU A N 1
ATOM 1810 C CA . LEU A 1 238 ? 0.610 -5.712 23.068 1.00 98.62 238 LEU A CA 1
ATOM 1811 C C . LEU A 1 238 ? -0.653 -5.121 22.445 1.00 98.62 238 LEU A C 1
ATOM 1813 O O . LEU A 1 238 ? -1.612 -5.824 22.137 1.00 98.62 238 LEU A O 1
ATOM 1817 N N . ILE A 1 239 ? -0.582 -3.815 22.200 1.00 98.88 239 ILE A N 1
ATOM 1818 C CA . ILE A 1 239 ? -1.494 -3.054 21.351 1.00 98.88 239 ILE A CA 1
ATOM 1819 C C . ILE A 1 239 ? -0.630 -2.145 20.476 1.00 98.88 239 ILE A C 1
ATOM 1821 O O . ILE A 1 239 ? -0.041 -1.184 20.973 1.00 98.88 239 ILE A O 1
ATOM 1825 N N . TYR A 1 240 ? -0.521 -2.452 19.185 1.00 98.88 240 TYR A N 1
ATOM 1826 C CA . TYR A 1 240 ? 0.196 -1.628 18.210 1.00 98.88 240 TYR A CA 1
ATOM 1827 C C . TYR A 1 240 ? -0.783 -1.014 17.225 1.00 98.88 240 TYR A C 1
ATOM 1829 O O . TYR A 1 240 ? -1.581 -1.728 16.625 1.00 98.88 240 TYR A O 1
ATOM 1837 N N . ILE A 1 241 ? -0.712 0.300 17.049 1.00 98.75 241 ILE A N 1
ATOM 1838 C CA . ILE A 1 241 ? -1.607 1.037 16.159 1.00 98.75 241 ILE A CA 1
ATOM 1839 C C . ILE A 1 241 ? -0.764 1.842 15.177 1.00 98.75 241 ILE A C 1
ATOM 1841 O O . ILE A 1 241 ? 0.138 2.575 15.579 1.00 98.75 241 ILE A O 1
ATOM 1845 N N . THR A 1 242 ? -1.064 1.714 13.889 1.00 98.38 242 THR A N 1
ATOM 1846 C CA . THR A 1 242 ? -0.586 2.638 12.859 1.00 98.38 242 THR A CA 1
ATOM 1847 C C . THR A 1 242 ? -1.784 3.362 12.275 1.00 98.38 242 THR A C 1
ATOM 1849 O O . THR A 1 242 ? -2.772 2.708 11.938 1.00 98.38 242 THR A O 1
ATOM 1852 N N . GLY A 1 243 ? -1.699 4.677 12.128 1.00 96.50 243 GLY A N 1
ATOM 1853 C CA . GLY A 1 243 ? -2.775 5.472 11.548 1.00 96.50 243 GLY A CA 1
ATOM 1854 C C . GLY A 1 243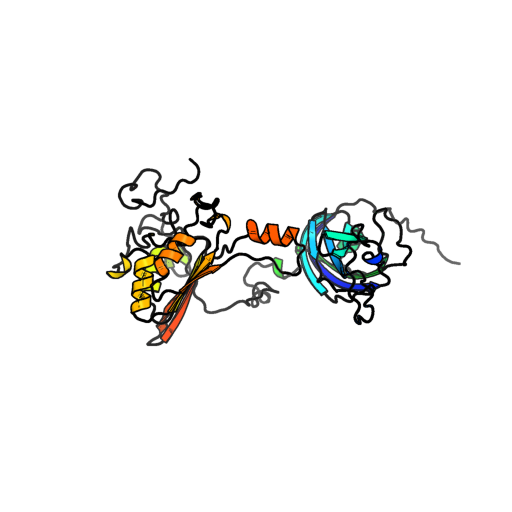 ? -2.218 6.612 10.717 1.00 96.50 243 GLY A C 1
ATOM 1855 O O . GLY A 1 243 ? -1.166 7.172 11.036 1.00 96.50 243 GLY A O 1
ATOM 1856 N N . TRP A 1 244 ? -2.948 6.963 9.664 1.00 95.19 244 TRP A N 1
ATOM 1857 C CA . TRP A 1 244 ? -2.748 8.251 9.012 1.00 95.19 244 TRP A CA 1
ATOM 1858 C C . TRP A 1 244 ? -3.184 9.385 9.945 1.00 95.19 244 TRP A C 1
ATOM 1860 O O . TRP A 1 244 ? -2.522 10.411 10.014 1.00 95.19 244 TRP A O 1
ATOM 1870 N N . SER A 1 245 ? -4.249 9.153 10.715 1.00 94.75 245 SER A N 1
ATOM 1871 C CA . SER A 1 245 ? -4.670 9.998 11.830 1.00 94.75 245 SER A CA 1
ATOM 1872 C C . SER A 1 245 ? -5.188 9.113 12.962 1.00 94.75 245 SER A C 1
ATOM 1874 O O . SER A 1 245 ? -5.775 8.059 12.722 1.00 94.75 245 SER A O 1
ATOM 1876 N N . VAL A 1 246 ? -4.960 9.516 14.208 1.00 96.38 246 VAL A N 1
ATOM 1877 C CA . VAL A 1 246 ? -5.565 8.885 15.388 1.00 96.38 246 VAL A CA 1
ATOM 1878 C C . VAL A 1 246 ? -6.041 10.010 16.285 1.00 96.38 246 VAL A C 1
ATOM 1880 O O . VAL A 1 246 ? -5.243 10.888 16.614 1.00 96.38 246 VAL A O 1
ATOM 1883 N N . TYR A 1 247 ? -7.309 9.979 16.689 1.00 96.56 247 TYR A N 1
ATOM 1884 C CA . TYR A 1 247 ? -7.878 11.002 17.560 1.00 96.56 247 TYR A CA 1
ATOM 1885 C C . TYR A 1 247 ? -8.195 10.417 18.929 1.00 96.56 247 TYR A C 1
ATOM 1887 O O . TYR A 1 247 ? -9.041 9.536 19.063 1.00 96.56 247 TYR A O 1
ATOM 1895 N N . HIS A 1 248 ? -7.488 10.887 19.955 1.00 97.12 248 HIS A N 1
ATOM 1896 C CA . HIS A 1 248 ? -7.582 10.320 21.302 1.00 97.12 248 HIS A CA 1
ATOM 1897 C C . HIS A 1 248 ? -8.977 10.458 21.940 1.00 97.12 248 HIS A C 1
ATOM 1899 O O . HIS A 1 248 ? -9.344 9.587 22.724 1.00 97.12 248 HIS A O 1
ATOM 1905 N N . LEU A 1 249 ? -9.772 11.460 21.546 1.00 96.44 249 LEU A N 1
ATOM 1906 C CA . LEU A 1 249 ? -11.134 11.688 22.055 1.00 96.44 249 LEU A CA 1
ATOM 1907 C C . LEU A 1 249 ? -12.205 10.823 21.371 1.00 96.44 249 LEU A C 1
ATOM 1909 O O . LEU A 1 249 ? -13.362 10.825 21.788 1.00 96.44 249 LEU A O 1
ATOM 1913 N N . VAL A 1 250 ? -11.862 10.061 20.324 1.00 94.88 250 VAL A N 1
ATOM 1914 C CA . VAL A 1 250 ? -12.875 9.280 19.606 1.00 94.88 250 VAL A CA 1
ATOM 1915 C C . VAL A 1 250 ? -13.449 8.174 20.494 1.00 94.88 250 VAL A C 1
ATOM 1917 O O . VAL A 1 250 ? -12.724 7.401 21.130 1.00 94.88 250 VAL A O 1
ATOM 1920 N N . ARG A 1 251 ? -14.779 8.062 20.513 1.00 95.25 251 ARG A N 1
ATOM 1921 C CA . ARG A 1 251 ? -15.487 6.960 21.174 1.00 95.25 251 ARG A CA 1
ATOM 1922 C C . ARG A 1 251 ? -15.668 5.804 20.199 1.00 95.25 251 ARG A C 1
ATOM 1924 O O . ARG A 1 251 ? -16.355 5.947 19.186 1.00 95.25 251 ARG A O 1
ATOM 1931 N N . ILE A 1 252 ? -15.058 4.664 20.532 1.00 95.94 252 ILE A N 1
ATOM 1932 C CA . ILE A 1 252 ? -15.085 3.447 19.706 1.00 95.94 252 ILE A CA 1
ATOM 1933 C C . ILE A 1 252 ? -16.473 2.779 19.748 1.00 95.94 252 ILE A C 1
ATOM 1935 O O . ILE A 1 252 ? -16.957 2.273 18.740 1.00 95.94 252 ILE A O 1
ATOM 1939 N N . ILE A 1 253 ? -17.127 2.786 20.913 1.00 97.06 253 ILE A N 1
ATOM 1940 C CA . ILE A 1 253 ? -18.473 2.234 21.115 1.00 97.06 253 ILE A CA 1
ATOM 1941 C C . ILE A 1 253 ? -19.484 3.372 21.224 1.00 97.06 253 ILE A C 1
ATOM 1943 O O . ILE A 1 253 ? -19.309 4.269 22.054 1.00 97.06 253 ILE A O 1
ATOM 1947 N N . ARG A 1 254 ? -20.567 3.289 20.441 1.00 96.31 254 ARG A N 1
ATOM 1948 C CA . ARG A 1 254 ? -21.712 4.216 20.520 1.00 96.31 254 ARG A CA 1
ATOM 1949 C C . ARG A 1 254 ? -23.041 3.475 20.579 1.00 96.31 254 ARG A C 1
ATOM 1951 O O . ARG A 1 254 ? -23.818 3.706 21.498 1.00 96.31 254 ARG A O 1
ATOM 1958 N N . GLU A 1 255 ? -23.238 2.519 19.676 1.00 95.19 255 GLU A N 1
ATOM 1959 C CA . GLU A 1 255 ? -24.437 1.675 19.598 1.00 95.19 255 GLU A CA 1
ATOM 1960 C C . GLU A 1 255 ? -24.045 0.197 19.823 1.00 95.19 255 GLU A C 1
ATOM 1962 O O . GLU A 1 255 ? -23.875 -0.551 18.868 1.00 95.19 255 GLU A O 1
ATOM 1967 N N . PRO A 1 256 ? -23.788 -0.251 21.069 1.00 95.31 256 PRO A N 1
ATOM 1968 C CA . PRO A 1 256 ? -23.287 -1.606 21.314 1.00 95.31 256 PRO A CA 1
ATOM 1969 C C . PRO A 1 256 ? -24.328 -2.684 20.986 1.00 95.31 256 PRO A C 1
ATOM 1971 O O . PRO A 1 256 ? -25.492 -2.569 21.371 1.00 95.31 256 PRO A O 1
ATOM 1974 N N . THR A 1 257 ? -23.883 -3.782 20.368 1.00 94.62 257 THR A N 1
ATOM 1975 C CA . THR A 1 257 ? -24.722 -4.966 20.083 1.00 94.62 257 THR A CA 1
ATOM 1976 C C . THR A 1 257 ? -24.484 -6.109 21.070 1.00 94.62 257 THR A C 1
ATOM 1978 O O . THR A 1 257 ? -25.233 -7.085 21.117 1.00 94.62 257 THR A O 1
ATOM 1981 N N . ARG A 1 258 ? -23.457 -5.994 21.920 1.00 94.19 258 ARG A N 1
ATOM 1982 C CA . ARG A 1 258 ? -23.176 -6.932 23.017 1.00 94.19 258 ARG A CA 1
ATOM 1983 C C . ARG A 1 258 ? -22.737 -6.202 24.294 1.00 94.19 258 ARG A C 1
ATOM 1985 O O . ARG A 1 258 ? -22.411 -5.020 24.247 1.00 94.19 258 ARG A O 1
ATOM 1992 N N . PRO A 1 259 ? -22.714 -6.878 25.461 1.00 96.31 259 PRO A N 1
ATOM 1993 C CA . PRO A 1 259 ? -22.264 -6.259 26.705 1.00 96.31 259 PRO A CA 1
ATOM 1994 C C . PRO A 1 259 ? -20.827 -5.730 26.609 1.00 96.31 259 PRO A C 1
ATOM 1996 O O . PRO A 1 259 ? -19.901 -6.489 26.321 1.00 96.31 259 PRO A O 1
ATOM 1999 N N . VAL A 1 260 ? -20.645 -4.444 26.914 1.00 95.38 260 VAL A N 1
ATOM 2000 C CA . VAL A 1 260 ? -19.346 -3.761 26.876 1.00 95.38 260 VAL A CA 1
ATOM 2001 C C . VAL A 1 260 ? -18.815 -3.574 28.302 1.00 95.38 260 VAL A C 1
ATOM 2003 O O . VAL A 1 260 ? -19.516 -2.986 29.134 1.00 95.38 260 VAL A O 1
ATOM 2006 N N . PRO A 1 261 ? -17.595 -4.057 28.619 1.00 95.19 261 PRO A N 1
ATOM 2007 C CA . PRO A 1 261 ? -16.937 -3.784 29.897 1.00 95.19 261 PRO A CA 1
ATOM 2008 C C . PRO A 1 261 ? -16.842 -2.283 30.190 1.00 95.19 261 PRO A C 1
ATOM 2010 O O . PRO A 1 261 ? -16.767 -1.477 29.268 1.00 95.19 261 PRO A O 1
ATOM 2013 N N . SER A 1 262 ? -16.774 -1.889 31.464 1.00 94.56 262 SER A N 1
ATOM 2014 C CA . SER A 1 262 ? -16.757 -0.469 31.864 1.00 94.56 262 SER A CA 1
ATOM 2015 C C . SER A 1 262 ? -15.678 0.355 31.150 1.00 94.56 262 SER A C 1
ATOM 2017 O O . SER A 1 262 ? -15.965 1.449 30.675 1.00 94.56 262 SER A O 1
ATOM 2019 N N . ALA A 1 263 ? -14.467 -0.190 31.003 1.00 95.00 263 ALA A N 1
ATOM 2020 C CA . ALA A 1 263 ? -13.369 0.467 30.293 1.00 95.00 263 ALA A CA 1
ATOM 2021 C C . ALA A 1 263 ? -13.630 0.657 28.784 1.00 95.00 263 ALA A C 1
ATOM 2023 O O . ALA A 1 263 ? -13.032 1.535 28.174 1.00 95.00 263 ALA A O 1
ATOM 2024 N N . GLY A 1 264 ? -14.535 -0.116 28.174 1.00 95.19 264 GLY A N 1
ATOM 2025 C CA . GLY A 1 264 ? -14.890 0.015 26.755 1.00 95.19 264 GLY A CA 1
ATOM 2026 C C . GLY A 1 264 ? -15.723 1.252 26.424 1.00 95.19 264 GLY A C 1
ATOM 2027 O O . GLY A 1 264 ? -15.879 1.583 25.252 1.00 95.19 264 GLY A O 1
ATOM 2028 N N . TRP A 1 265 ? -16.244 1.936 27.446 1.00 96.56 265 TRP A N 1
ATOM 2029 C CA . TRP A 1 265 ? -16.958 3.207 27.309 1.00 96.56 265 TRP A CA 1
ATOM 2030 C C . TRP A 1 265 ? -16.037 4.430 27.334 1.00 96.56 265 TRP A C 1
ATOM 2032 O O . TRP A 1 265 ? -16.509 5.540 27.086 1.00 96.56 265 TRP A O 1
ATOM 2042 N N . LEU A 1 266 ? -14.752 4.237 27.648 1.00 97.31 266 LEU A N 1
ATOM 2043 C CA . LEU A 1 266 ? -13.749 5.294 27.605 1.00 97.31 266 LEU A CA 1
ATOM 2044 C C . LEU A 1 266 ? -13.509 5.746 26.159 1.00 97.31 266 LEU A C 1
ATOM 2046 O O . LEU A 1 266 ? -13.654 4.977 25.207 1.00 97.31 266 LEU A O 1
ATOM 2050 N N . GLU A 1 267 ? -13.086 6.996 26.010 1.00 97.44 267 GLU A N 1
ATOM 2051 C CA . GLU A 1 267 ? -12.478 7.473 24.770 1.00 97.44 267 GLU A CA 1
ATOM 2052 C C . GLU A 1 267 ? -11.211 6.663 24.470 1.00 97.44 267 GLU A C 1
ATOM 2054 O O . GLU A 1 267 ? -10.554 6.141 25.382 1.00 97.44 267 GLU A O 1
ATOM 2059 N N . LEU A 1 268 ? -10.854 6.553 23.190 1.00 98.31 268 LEU A N 1
ATOM 2060 C CA . LEU A 1 268 ? -9.733 5.733 22.732 1.00 98.31 268 LEU A CA 1
ATOM 2061 C C . LEU A 1 268 ? -8.446 6.013 23.517 1.00 98.31 268 LEU A C 1
ATOM 2063 O O . LEU A 1 268 ? -7.749 5.086 23.928 1.00 98.31 268 LEU A O 1
ATOM 2067 N N . GLY A 1 269 ? -8.135 7.285 23.752 1.00 98.25 269 GLY A N 1
ATOM 2068 C CA . GLY A 1 269 ? -6.950 7.709 24.479 1.00 98.25 269 GLY A CA 1
ATOM 2069 C C . GLY A 1 269 ? -6.889 7.160 25.903 1.00 98.25 269 GLY A C 1
ATOM 2070 O O . GLY A 1 269 ? -5.871 6.596 26.316 1.00 98.25 269 GLY A O 1
ATOM 2071 N N . GLU A 1 270 ? -7.982 7.297 26.647 1.00 98.44 270 GLU A N 1
ATOM 2072 C CA . GLU A 1 270 ? -8.072 6.828 28.029 1.00 98.44 270 GLU A CA 1
ATOM 2073 C C . GLU A 1 270 ? -8.126 5.296 28.107 1.00 98.44 270 GLU A C 1
ATOM 2075 O O . GLU A 1 270 ? -7.472 4.713 28.971 1.00 98.44 270 GLU A O 1
ATOM 2080 N N . LEU A 1 271 ? -8.778 4.620 27.151 1.00 98.69 271 LEU A N 1
ATOM 2081 C CA . LEU A 1 271 ? -8.724 3.159 27.025 1.00 98.69 271 LEU A CA 1
ATOM 2082 C C . LEU A 1 271 ? -7.280 2.660 26.839 1.00 98.69 271 LEU A C 1
ATOM 2084 O O . LEU A 1 271 ? -6.849 1.712 27.498 1.00 98.69 271 LEU A O 1
ATOM 2088 N N . LEU A 1 272 ? -6.501 3.310 25.974 1.00 98.75 272 LEU A N 1
ATOM 2089 C CA . LEU A 1 272 ? -5.109 2.932 25.718 1.00 98.75 272 LEU A CA 1
ATOM 2090 C C . LEU A 1 272 ? -4.201 3.195 26.929 1.00 98.75 272 LEU A C 1
ATOM 2092 O O . LEU A 1 272 ? -3.362 2.351 27.256 1.00 98.75 272 LEU A O 1
ATOM 2096 N N . LYS A 1 273 ? -4.390 4.315 27.641 1.00 98.62 273 LYS A N 1
ATOM 2097 C CA . LYS A 1 273 ? -3.701 4.566 28.920 1.00 98.62 273 LYS A CA 1
ATOM 2098 C C . LYS A 1 273 ? -4.061 3.512 29.962 1.00 98.62 273 LYS A C 1
ATOM 2100 O O . LYS A 1 273 ? -3.155 2.985 30.604 1.00 98.62 273 LYS A O 1
ATOM 2105 N N . TYR A 1 274 ? -5.346 3.182 30.091 1.00 98.31 274 TYR A N 1
ATOM 2106 C CA . TYR A 1 274 ? -5.846 2.164 31.011 1.00 98.31 274 TYR A CA 1
ATOM 2107 C C . TYR A 1 274 ? -5.158 0.813 30.763 1.00 98.31 274 TYR A C 1
ATOM 2109 O O . TYR A 1 274 ? -4.524 0.267 31.664 1.00 98.31 274 TYR A O 1
ATOM 2117 N N . LYS A 1 275 ? -5.149 0.323 29.515 1.00 98.62 275 LYS A N 1
ATOM 2118 C CA . LYS A 1 275 ? -4.452 -0.926 29.156 1.00 98.62 275 LYS A CA 1
ATOM 2119 C C . LYS A 1 275 ? -2.949 -0.858 29.414 1.00 98.62 275 LYS A C 1
ATOM 2121 O O . LYS A 1 275 ? -2.348 -1.828 29.873 1.00 98.62 275 LYS A O 1
ATOM 2126 N N . SER A 1 276 ? -2.331 0.292 29.165 1.00 98.25 276 SER A N 1
ATOM 2127 C CA . SER A 1 276 ? -0.909 0.481 29.438 1.00 98.25 276 SER A CA 1
ATOM 2128 C C . SER A 1 276 ? -0.569 0.444 30.935 1.00 98.25 276 SER A C 1
ATOM 2130 O O . SER A 1 276 ? 0.483 -0.068 31.320 1.00 98.25 276 SER A O 1
ATOM 2132 N N . GLN A 1 277 ? -1.469 0.921 31.798 1.00 97.81 277 GLN A N 1
ATOM 2133 C CA . GLN A 1 277 ? -1.335 0.827 33.257 1.00 97.81 277 GLN A CA 1
ATOM 2134 C C . GLN A 1 277 ? -1.492 -0.610 33.775 1.00 97.81 277 GLN A C 1
ATOM 2136 O O . GLN A 1 277 ? -0.866 -0.959 34.773 1.00 97.81 277 GLN A O 1
ATOM 2141 N N . GLU A 1 278 ? -2.242 -1.465 33.072 1.00 97.31 278 GLU A N 1
ATOM 2142 C CA . GLU A 1 278 ? -2.308 -2.910 33.348 1.00 97.31 278 GLU A CA 1
ATOM 2143 C C . GLU A 1 278 ? -1.030 -3.668 32.927 1.00 97.31 278 GLU A C 1
ATOM 2145 O O . GLU A 1 278 ? -0.919 -4.873 33.144 1.00 97.31 278 GLU A O 1
ATOM 2150 N N . GLY A 1 279 ? -0.047 -2.977 32.337 1.00 98.06 279 GLY A N 1
ATOM 2151 C CA . GLY A 1 279 ? 1.223 -3.554 31.891 1.00 98.06 279 GLY A CA 1
ATOM 2152 C C . GLY A 1 279 ? 1.237 -3.999 30.426 1.00 98.06 279 GLY A C 1
ATOM 2153 O O . GLY A 1 279 ? 2.237 -4.559 29.973 1.00 98.06 279 GLY A O 1
ATOM 2154 N N . VAL A 1 280 ? 0.170 -3.731 29.663 1.00 98.69 280 VAL A N 1
ATOM 2155 C CA . VAL A 1 280 ? 0.142 -3.990 28.217 1.00 98.69 280 VAL A CA 1
ATOM 2156 C C . VAL A 1 280 ? 1.046 -2.987 27.503 1.00 98.69 280 VAL A C 1
ATOM 2158 O O . VAL A 1 280 ? 1.007 -1.782 27.754 1.00 98.69 280 VAL A O 1
ATOM 2161 N N . ARG A 1 281 ? 1.868 -3.460 26.567 1.00 98.81 281 ARG A N 1
ATOM 2162 C CA . ARG A 1 281 ? 2.722 -2.576 25.770 1.00 98.81 281 ARG A CA 1
ATOM 2163 C C . ARG A 1 281 ? 1.906 -1.905 24.673 1.00 98.81 281 ARG A C 1
ATOM 2165 O O . ARG A 1 281 ? 1.517 -2.564 23.711 1.00 98.81 281 ARG A O 1
ATOM 2172 N N . VAL A 1 282 ? 1.724 -0.596 24.783 1.00 98.81 282 VAL A N 1
ATOM 2173 C CA . VAL A 1 282 ? 0.951 0.191 23.818 1.00 98.81 282 VAL A CA 1
ATOM 2174 C C . VAL A 1 282 ? 1.887 1.077 22.997 1.00 98.81 282 VAL A C 1
ATOM 2176 O O . VAL A 1 282 ? 2.612 1.893 23.566 1.00 98.81 282 VAL A O 1
ATOM 2179 N N . ILE A 1 283 ? 1.896 0.901 21.672 1.00 98.75 283 ILE A N 1
ATOM 2180 C CA . ILE A 1 283 ? 2.740 1.668 20.738 1.00 98.75 283 ILE A CA 1
ATOM 2181 C C . ILE A 1 283 ? 1.882 2.212 19.598 1.00 98.75 283 ILE A C 1
ATOM 2183 O O . ILE A 1 283 ? 1.181 1.453 18.933 1.00 98.75 283 ILE A O 1
ATOM 2187 N N . LEU A 1 284 ? 1.967 3.517 19.351 1.00 98.56 284 LEU A N 1
ATOM 2188 C CA . LEU A 1 284 ? 1.300 4.194 18.246 1.00 98.56 284 LEU A CA 1
ATOM 2189 C C . LEU A 1 284 ? 2.354 4.771 17.298 1.00 98.56 284 LEU A C 1
ATOM 2191 O O . LEU A 1 284 ? 3.252 5.493 17.735 1.00 98.56 284 LEU A O 1
ATOM 2195 N N . LEU A 1 285 ? 2.216 4.476 16.006 1.00 98.00 285 LEU A N 1
ATOM 2196 C CA . LEU A 1 285 ? 2.938 5.124 14.914 1.00 98.00 285 LEU A CA 1
ATOM 2197 C C . LEU A 1 285 ? 1.930 5.946 14.105 1.00 98.00 285 LEU A C 1
ATOM 2199 O O . LEU A 1 285 ? 1.190 5.399 13.286 1.00 98.00 285 LEU A O 1
ATOM 2203 N N . ILE A 1 286 ? 1.874 7.247 14.367 1.00 95.25 286 ILE A N 1
ATOM 2204 C CA . ILE A 1 286 ? 0.946 8.170 13.702 1.00 95.25 286 ILE A CA 1
ATOM 2205 C C . ILE A 1 286 ? 1.736 8.938 12.649 1.00 95.25 286 ILE A C 1
ATOM 2207 O O . ILE A 1 286 ? 2.884 9.302 12.901 1.00 95.25 286 ILE A O 1
ATOM 2211 N N . TRP A 1 287 ? 1.174 9.149 11.461 1.00 92.69 287 TRP A N 1
ATOM 2212 C CA . TRP A 1 287 ? 1.816 10.013 10.472 1.00 92.69 287 TRP A CA 1
ATOM 2213 C C . TRP A 1 287 ? 2.048 11.422 11.045 1.00 92.69 287 TRP A C 1
ATOM 2215 O O . TRP A 1 287 ? 1.160 11.990 11.665 1.00 92.69 287 TRP A O 1
ATOM 2225 N N . ASP A 1 288 ? 3.263 11.937 10.857 1.00 86.38 288 ASP A N 1
ATOM 2226 C CA . ASP A 1 288 ? 3.666 13.302 11.217 1.00 86.38 288 ASP A CA 1
ATOM 2227 C C . ASP A 1 288 ? 3.285 14.256 10.076 1.00 86.38 288 ASP A C 1
ATOM 2229 O O . ASP A 1 288 ? 3.948 14.265 9.022 1.00 86.38 288 ASP A O 1
ATOM 2233 N N . ASP A 1 289 ? 2.203 15.016 10.254 1.00 76.06 289 ASP A N 1
ATOM 2234 C CA . ASP A 1 289 ? 1.849 16.089 9.330 1.00 76.06 289 ASP A CA 1
ATOM 2235 C C . ASP A 1 289 ? 2.803 17.261 9.559 1.00 76.06 289 ASP A C 1
ATOM 2237 O O . ASP A 1 289 ? 2.595 18.117 10.408 1.00 76.06 289 ASP A O 1
ATOM 2241 N N . LYS A 1 290 ? 3.857 17.360 8.746 1.00 66.12 290 LYS A N 1
ATOM 2242 C CA . LYS A 1 290 ? 4.842 18.442 8.889 1.00 66.12 290 LYS A CA 1
ATOM 2243 C C . LYS A 1 290 ? 4.250 19.852 8.777 1.00 66.12 290 LYS A C 1
ATOM 2245 O O . LYS A 1 290 ? 4.934 20.803 9.163 1.00 66.12 290 LYS A O 1
ATOM 2250 N N . THR A 1 291 ? 3.032 20.005 8.250 1.00 61.25 291 THR A N 1
ATOM 2251 C CA . THR A 1 291 ? 2.324 21.291 8.187 1.00 61.25 291 THR A CA 1
ATOM 2252 C C . THR A 1 291 ? 1.604 21.659 9.488 1.00 61.25 291 THR A C 1
ATOM 2254 O O . THR A 1 291 ? 1.217 22.815 9.639 1.00 61.25 291 THR A O 1
ATOM 2257 N N . SER A 1 292 ? 1.493 20.734 10.449 1.00 52.41 292 SER A N 1
ATOM 2258 C CA . SER A 1 292 ? 0.895 20.950 11.776 1.00 52.41 292 SER A CA 1
ATOM 2259 C C . SER A 1 292 ? 1.893 21.478 12.828 1.00 52.41 292 SER A C 1
ATOM 2261 O O . SER A 1 292 ? 1.522 21.714 13.979 1.00 52.41 292 SER A O 1
ATOM 2263 N N . ASN A 1 293 ? 3.162 21.698 12.453 1.00 51.91 293 ASN A N 1
ATOM 2264 C CA . ASN A 1 293 ? 4.209 22.138 13.378 1.00 51.91 293 ASN A CA 1
ATOM 2265 C C . ASN A 1 293 ? 3.949 23.551 13.941 1.00 51.91 293 ASN A C 1
ATOM 2267 O O . ASN A 1 293 ? 3.905 24.537 13.207 1.00 51.91 293 ASN A O 1
ATOM 2271 N N . ASP A 1 294 ? 3.901 23.640 15.275 1.00 45.44 294 ASP A N 1
ATOM 2272 C CA . ASP A 1 294 ? 3.706 24.840 16.117 1.00 45.44 294 ASP A CA 1
ATOM 2273 C C . ASP A 1 294 ? 4.841 25.901 16.026 1.00 45.44 294 ASP A C 1
ATOM 2275 O O . ASP A 1 294 ? 4.923 26.810 16.857 1.00 45.44 294 ASP A O 1
ATOM 2279 N N . ASP A 1 295 ? 5.746 25.826 15.047 1.00 42.00 295 ASP A N 1
ATOM 2280 C CA . ASP A 1 295 ? 7.035 26.537 15.091 1.00 42.00 295 ASP A CA 1
ATOM 2281 C C . ASP A 1 295 ? 6.976 28.033 14.712 1.00 42.00 295 ASP A C 1
ATOM 2283 O O . ASP A 1 295 ? 8.006 28.710 14.708 1.00 42.00 295 ASP A O 1
ATOM 2287 N N . LEU A 1 296 ? 5.794 28.603 14.422 1.00 38.97 296 LEU A N 1
ATOM 2288 C CA . LEU A 1 296 ? 5.711 29.993 13.949 1.00 38.97 296 LEU A CA 1
ATOM 2289 C C . LEU A 1 296 ? 4.466 30.795 14.375 1.00 38.97 296 LEU A C 1
ATOM 2291 O O . LEU A 1 296 ? 3.844 31.433 13.535 1.00 38.97 296 LEU A O 1
ATOM 2295 N N . PHE A 1 297 ? 4.107 30.825 15.668 1.00 36.88 297 PHE A N 1
ATOM 2296 C CA . PHE A 1 297 ? 3.112 31.764 16.256 1.00 36.88 297 PHE A CA 1
ATOM 2297 C C . PHE A 1 297 ? 1.727 31.849 15.561 1.00 36.88 297 PHE A C 1
ATOM 2299 O O . PHE A 1 297 ? 0.913 32.717 15.882 1.00 36.88 297 PHE A O 1
ATOM 2306 N N . LEU A 1 298 ? 1.429 30.921 14.658 1.00 37.09 298 LEU A N 1
ATOM 2307 C CA . LEU A 1 298 ? 0.183 30.755 13.933 1.00 37.09 298 LEU A CA 1
ATOM 2308 C C . LEU A 1 298 ? -0.213 29.300 14.145 1.00 37.09 298 LEU A C 1
ATOM 2310 O O . LEU A 1 298 ? 0.425 28.398 13.613 1.00 37.09 298 LEU A O 1
ATOM 2314 N N . LYS A 1 299 ? -1.244 29.075 14.962 1.00 39.72 299 LYS A N 1
ATOM 2315 C CA . LYS A 1 299 ? -1.916 27.778 15.029 1.00 39.72 299 LYS A CA 1
ATOM 2316 C C . LYS A 1 299 ? -2.631 27.573 13.700 1.00 39.72 299 LYS A C 1
ATOM 2318 O O . LYS A 1 299 ? -3.766 28.015 13.541 1.00 39.72 299 LYS A O 1
ATOM 2323 N N . THR A 1 300 ? -1.955 26.985 12.729 1.00 40.34 300 THR A N 1
ATOM 2324 C CA . THR A 1 300 ? -2.625 26.384 11.584 1.00 40.34 300 THR A CA 1
ATOM 2325 C C . THR A 1 300 ? -2.928 24.952 11.975 1.00 40.34 300 THR A C 1
ATOM 2327 O O . THR A 1 300 ? -2.005 24.158 12.136 1.00 40.34 300 THR A O 1
ATOM 2330 N N . GLU A 1 301 ? -4.210 24.626 12.166 1.00 45.19 301 GLU A N 1
ATOM 2331 C CA . GLU A 1 301 ? -4.653 23.238 12.009 1.00 45.19 301 GLU A CA 1
ATOM 2332 C C . GLU A 1 301 ? -4.031 22.716 10.708 1.00 45.19 301 GLU A C 1
ATOM 2334 O O . GLU A 1 301 ? -4.046 23.431 9.698 1.00 45.19 301 GLU A O 1
ATOM 2339 N N . GLY A 1 302 ? -3.380 21.547 10.763 1.00 49.88 302 GLY A N 1
ATOM 2340 C CA . GLY A 1 302 ? -2.664 20.992 9.616 1.00 49.88 302 GLY A CA 1
ATOM 2341 C C . GLY A 1 302 ? -3.549 21.032 8.373 1.00 49.88 302 GLY A C 1
ATOM 2342 O O . GLY A 1 302 ? -4.766 20.847 8.459 1.00 49.88 302 GLY A O 1
ATOM 2343 N N . VAL A 1 303 ? -2.954 21.282 7.204 1.00 54.56 303 VAL A N 1
ATOM 2344 C CA . VAL A 1 303 ? -3.705 21.447 5.941 1.00 54.56 303 VAL A CA 1
ATOM 2345 C C . VAL A 1 303 ? -4.554 20.204 5.629 1.00 54.56 303 VAL A C 1
ATOM 2347 O O . VAL A 1 303 ? -5.502 20.268 4.849 1.00 54.56 303 VAL A O 1
ATOM 2350 N N . MET A 1 304 ? -4.228 19.080 6.272 1.00 57.34 304 MET A N 1
ATOM 2351 C CA . MET A 1 304 ? -4.857 17.782 6.095 1.00 57.34 304 MET A CA 1
ATOM 2352 C C . MET A 1 304 ? -5.778 17.359 7.255 1.00 57.34 304 MET A C 1
ATOM 2354 O O . MET A 1 304 ? -6.198 16.208 7.266 1.00 57.34 304 MET A O 1
ATOM 2358 N N . GLN A 1 305 ? -6.112 18.246 8.204 1.00 68.00 305 GLN A N 1
ATOM 2359 C CA . GLN A 1 305 ? -7.038 17.969 9.322 1.00 68.00 305 GLN A CA 1
ATOM 2360 C C . GLN A 1 305 ? -6.689 16.690 10.115 1.00 68.00 305 GLN A C 1
ATOM 2362 O O . GLN A 1 305 ? -7.543 15.844 10.391 1.00 68.00 305 GLN A O 1
ATOM 2367 N N . THR A 1 306 ? -5.411 16.515 10.460 1.00 72.38 306 THR A N 1
ATOM 2368 C CA . THR A 1 306 ? -4.957 15.434 11.347 1.00 72.38 306 THR A CA 1
ATOM 2369 C C . THR A 1 306 ? -4.892 15.883 12.804 1.00 72.38 306 THR A C 1
ATOM 2371 O O . THR A 1 306 ? -4.685 17.057 13.100 1.00 72.38 306 THR A O 1
ATOM 2374 N N . HIS A 1 307 ? -5.027 14.922 13.725 1.00 80.69 307 HIS A N 1
ATOM 2375 C CA . HIS A 1 307 ? -4.945 15.140 15.181 1.00 80.69 307 HIS A CA 1
ATOM 2376 C C . HIS A 1 307 ? -3.650 14.578 15.784 1.00 80.69 307 HIS A C 1
ATOM 2378 O O . HIS A 1 307 ? -3.595 14.176 16.946 1.00 80.69 307 HIS A O 1
ATOM 2384 N N . ASP A 1 308 ? -2.601 14.479 14.976 1.00 81.56 308 ASP A N 1
ATOM 2385 C CA . ASP A 1 308 ? -1.357 13.779 15.281 1.00 81.56 308 ASP A CA 1
ATOM 2386 C C . ASP A 1 308 ? -0.593 14.432 16.444 1.00 81.56 308 ASP A C 1
ATOM 2388 O O . ASP A 1 308 ? -0.266 13.764 17.434 1.00 81.56 308 ASP A O 1
ATOM 2392 N N . GLU A 1 309 ? -0.391 15.749 16.395 1.00 85.69 309 GLU A N 1
ATOM 2393 C CA . GLU A 1 309 ? 0.290 16.491 17.460 1.00 85.69 309 GLU A CA 1
ATOM 2394 C C . GLU A 1 309 ? -0.505 16.532 18.772 1.00 85.69 309 GLU A C 1
ATOM 2396 O O . GLU A 1 309 ? 0.068 16.385 19.858 1.00 85.69 309 GLU A O 1
ATOM 2401 N N . GLU A 1 310 ? -1.828 16.689 18.695 1.00 90.50 310 GLU A N 1
ATOM 2402 C CA . GLU A 1 310 ? -2.703 16.666 19.870 1.00 90.50 310 GLU A CA 1
ATOM 2403 C C . GLU A 1 310 ? -2.662 15.295 20.557 1.00 90.50 310 GLU A C 1
ATOM 2405 O O . GLU A 1 310 ? -2.394 15.202 21.760 1.00 90.50 310 GLU A O 1
ATOM 2410 N N . THR A 1 311 ? -2.824 14.221 19.783 1.00 94.00 311 THR A N 1
ATOM 2411 C CA . THR A 1 311 ? -2.764 12.848 20.287 1.00 94.00 311 THR A CA 1
ATOM 2412 C C . THR A 1 311 ? -1.382 12.520 20.864 1.00 94.00 311 THR A C 1
ATOM 2414 O O . THR A 1 311 ? -1.292 11.930 21.946 1.00 94.00 311 THR A O 1
ATOM 2417 N N . ARG A 1 312 ? -0.278 12.967 20.240 1.00 94.62 312 ARG A N 1
ATOM 2418 C CA . ARG A 1 312 ? 1.067 12.827 20.834 1.00 94.62 312 ARG A CA 1
ATOM 2419 C C . ARG A 1 312 ? 1.157 13.549 22.180 1.00 94.62 312 ARG A C 1
ATOM 2421 O O . ARG A 1 312 ? 1.666 12.977 23.149 1.00 94.62 312 ARG A O 1
ATOM 2428 N N . LYS A 1 313 ? 0.693 14.802 22.252 1.00 94.81 313 LYS A N 1
ATOM 2429 C CA . LYS A 1 313 ? 0.717 15.612 23.483 1.00 94.81 313 LYS A CA 1
ATOM 2430 C C . LYS A 1 313 ? -0.071 14.927 24.603 1.00 94.81 313 LYS A C 1
ATOM 2432 O O . LYS A 1 313 ? 0.432 14.862 25.726 1.00 94.81 313 LYS A O 1
ATOM 2437 N N . PHE A 1 314 ? -1.228 14.345 24.294 1.00 97.31 314 PHE A N 1
ATOM 2438 C CA . PHE A 1 314 ? -2.057 13.604 25.246 1.00 97.31 314 PHE A CA 1
ATOM 2439 C C . PHE A 1 314 ? -1.334 12.402 25.887 1.00 97.31 314 PHE A C 1
ATOM 2441 O O . PHE A 1 314 ? -1.492 12.148 27.087 1.00 97.31 314 PHE A O 1
ATOM 2448 N N . PHE A 1 315 ? -0.495 11.685 25.130 1.00 98.00 315 PHE A N 1
ATOM 2449 C CA . PHE A 1 315 ? 0.237 10.513 25.632 1.00 98.00 315 PHE A CA 1
ATOM 2450 C C . PHE A 1 315 ? 1.601 10.817 26.269 1.00 98.00 315 PHE A C 1
ATOM 2452 O O . PHE A 1 315 ? 2.163 9.932 26.917 1.00 98.00 315 PHE A O 1
ATOM 2459 N N . LYS A 1 316 ? 2.127 12.047 26.154 1.00 94.75 316 LYS A N 1
ATOM 2460 C CA . LYS A 1 316 ? 3.501 12.432 26.551 1.00 94.75 316 LYS A CA 1
ATOM 2461 C C . LYS A 1 316 ? 3.911 12.030 27.976 1.00 94.75 316 LYS A C 1
ATOM 2463 O O . LYS A 1 316 ? 5.087 11.778 28.225 1.00 94.75 316 LYS A O 1
ATOM 2468 N N . HIS A 1 317 ? 2.961 11.988 28.907 1.00 93.56 317 HIS A N 1
ATOM 2469 C CA . HIS A 1 317 ? 3.190 11.652 30.318 1.00 93.56 317 HIS A CA 1
ATOM 2470 C C . HIS A 1 317 ? 2.498 10.349 30.741 1.00 93.56 317 HIS A C 1
ATOM 2472 O O . HIS A 1 317 ? 2.135 10.177 31.902 1.00 93.56 317 HIS A O 1
ATOM 2478 N N . SER A 1 318 ? 2.300 9.437 29.792 1.00 97.25 318 SER A N 1
ATOM 2479 C CA . SER A 1 318 ? 1.731 8.109 30.019 1.00 97.25 318 SER A CA 1
ATOM 2480 C C . SER A 1 318 ? 2.735 7.006 29.669 1.00 97.25 318 SER A C 1
ATOM 2482 O O . SER A 1 318 ? 3.798 7.273 29.114 1.00 97.25 318 SER A O 1
ATOM 2484 N N . ASN A 1 319 ? 2.376 5.754 29.959 1.00 97.44 319 ASN A N 1
ATOM 2485 C CA . ASN A 1 319 ? 3.148 4.574 29.552 1.00 97.44 319 ASN A CA 1
ATOM 2486 C C . ASN A 1 319 ? 2.906 4.175 28.076 1.00 97.44 319 ASN A C 1
ATOM 2488 O O . ASN A 1 319 ? 3.490 3.208 27.588 1.00 97.44 319 ASN A O 1
ATOM 2492 N N . VAL A 1 320 ? 2.053 4.914 27.357 1.00 98.62 320 VAL A N 1
ATOM 2493 C CA . VAL A 1 320 ? 1.791 4.709 25.931 1.00 98.62 320 VAL A CA 1
ATOM 2494 C C . VAL A 1 320 ? 2.909 5.349 25.109 1.00 98.62 320 VAL A C 1
ATOM 2496 O O . VAL A 1 320 ? 3.181 6.544 25.224 1.00 98.62 320 VAL A O 1
ATOM 2499 N N . HIS A 1 321 ? 3.537 4.571 24.229 1.00 98.25 321 HIS A N 1
ATOM 2500 C CA . HIS A 1 321 ? 4.582 5.062 23.334 1.00 98.25 321 HIS A CA 1
ATOM 2501 C C . HIS A 1 321 ? 3.971 5.604 22.040 1.00 98.25 321 HIS A C 1
ATOM 2503 O O . HIS A 1 321 ? 3.750 4.853 21.094 1.00 98.25 321 HIS A O 1
ATOM 2509 N N . CYS A 1 322 ? 3.709 6.908 21.989 1.00 97.94 322 CYS A N 1
ATOM 2510 C CA . CYS A 1 322 ? 3.179 7.577 20.800 1.00 97.94 322 CYS A CA 1
ATOM 2511 C C . CYS A 1 322 ? 4.293 8.276 20.009 1.00 97.94 322 CYS A C 1
ATOM 2513 O O . CYS A 1 322 ? 4.938 9.192 20.523 1.00 97.94 322 CYS A O 1
ATOM 2515 N N . ILE A 1 323 ? 4.520 7.849 18.763 1.00 96.50 323 ILE A N 1
ATOM 2516 C CA . ILE A 1 323 ? 5.596 8.340 17.893 1.00 96.50 323 ILE A CA 1
ATOM 2517 C C . ILE A 1 323 ? 4.993 8.935 16.618 1.00 96.50 323 ILE A C 1
ATOM 2519 O O . ILE A 1 323 ? 4.258 8.260 15.895 1.00 96.50 323 ILE A O 1
ATOM 2523 N N . LEU A 1 324 ? 5.365 10.183 16.329 1.00 94.25 324 LEU A N 1
ATOM 2524 C CA . LEU A 1 324 ? 5.090 10.827 15.047 1.00 94.25 324 LEU A CA 1
ATOM 2525 C C . LEU A 1 324 ? 6.096 10.340 14.004 1.00 94.25 324 LEU A C 1
ATOM 2527 O O . LEU A 1 324 ? 7.308 10.357 14.225 1.00 94.25 324 LEU A O 1
ATOM 2531 N N . CYS A 1 325 ? 5.570 9.841 12.894 1.00 93.69 325 CYS A N 1
ATOM 2532 C CA . CYS A 1 325 ? 6.302 9.143 11.851 1.00 93.69 325 CYS A CA 1
ATOM 2533 C C . CYS A 1 325 ? 6.295 9.974 10.563 1.00 93.69 325 CYS A C 1
ATOM 2535 O O . CYS A 1 325 ? 5.346 9.878 9.773 1.00 93.69 325 CYS A O 1
ATOM 2537 N N . PRO A 1 326 ? 7.348 10.769 10.302 1.00 88.75 326 PRO A N 1
ATOM 2538 C CA . PRO A 1 326 ? 7.449 11.521 9.063 1.00 88.75 326 PRO A CA 1
ATOM 2539 C C . PRO A 1 326 ? 7.684 10.583 7.888 1.00 88.75 326 PRO A C 1
ATOM 2541 O O . PRO A 1 326 ? 8.518 9.673 7.934 1.00 88.75 326 PRO A O 1
ATOM 2544 N N . ARG A 1 327 ? 6.998 10.853 6.776 1.00 85.31 327 ARG A N 1
ATOM 2545 C CA . ARG A 1 327 ? 7.328 10.198 5.517 1.00 85.31 327 ARG A CA 1
ATOM 2546 C C . ARG A 1 327 ? 8.589 10.844 4.954 1.00 85.31 327 ARG A C 1
ATOM 2548 O O . ARG A 1 327 ? 8.591 12.009 4.572 1.00 85.31 327 ARG A O 1
ATOM 2555 N N . SER A 1 328 ? 9.664 10.072 4.893 1.00 80.81 328 SER A N 1
ATOM 2556 C CA . SER A 1 328 ? 10.927 10.506 4.296 1.00 80.81 328 SER A CA 1
ATOM 2557 C C . SER A 1 328 ? 11.201 9.737 3.012 1.00 80.81 328 SER A C 1
ATOM 2559 O O . SER A 1 328 ? 10.987 8.524 2.926 1.00 80.81 328 SER A O 1
ATOM 2561 N N . ALA A 1 329 ? 11.672 10.454 1.997 1.00 73.31 329 ALA A N 1
ATOM 2562 C CA . ALA A 1 329 ? 12.159 9.843 0.773 1.00 73.31 329 ALA A CA 1
ATOM 2563 C C . ALA A 1 329 ? 13.482 9.111 1.014 1.00 73.31 329 ALA A C 1
ATOM 2565 O O . ALA A 1 329 ? 14.208 9.390 1.966 1.00 73.31 329 ALA A O 1
ATOM 2566 N N . SER A 1 330 ? 13.820 8.198 0.104 1.00 73.25 330 SER A N 1
ATOM 2567 C CA . SER A 1 330 ? 15.162 7.623 0.078 1.00 73.25 330 SER A CA 1
ATOM 2568 C C . SER A 1 330 ? 16.201 8.722 -0.161 1.00 73.25 330 SER A C 1
ATOM 2570 O O . SER A 1 330 ? 16.026 9.554 -1.053 1.00 73.25 330 SER A O 1
ATOM 2572 N N . SER A 1 331 ? 17.315 8.665 0.573 1.00 68.69 331 SER A N 1
ATOM 2573 C CA . SER A 1 331 ? 18.473 9.547 0.375 1.00 68.69 331 SER A CA 1
ATOM 2574 C C . SER A 1 331 ? 19.119 9.406 -1.008 1.00 68.69 331 SER A C 1
ATOM 2576 O O . SER A 1 331 ? 19.890 10.269 -1.410 1.00 68.69 331 SER A O 1
ATOM 2578 N N . LYS A 1 332 ? 18.785 8.339 -1.748 1.00 66.12 332 LYS A N 1
ATOM 2579 C CA . LYS A 1 332 ? 19.244 8.081 -3.121 1.00 66.12 332 LYS A CA 1
ATOM 2580 C C . LYS A 1 332 ? 18.467 8.862 -4.193 1.00 66.12 332 LYS A C 1
ATOM 2582 O O . LYS A 1 332 ? 18.783 8.757 -5.373 1.00 66.12 332 LYS A O 1
ATOM 2587 N N . LEU A 1 333 ? 17.406 9.586 -3.826 1.00 67.19 333 LEU A N 1
ATOM 2588 C CA . LEU A 1 333 ? 16.634 10.419 -4.758 1.00 67.19 333 LEU A CA 1
ATOM 2589 C C . LEU A 1 333 ? 17.221 11.835 -4.849 1.00 67.19 333 LEU A C 1
ATOM 2591 O O . LEU A 1 333 ? 17.861 12.295 -3.908 1.00 67.19 333 LEU A O 1
ATOM 2595 N N . SER A 1 334 ? 16.955 12.555 -5.945 1.00 69.00 334 SER A N 1
ATOM 2596 C CA . SER A 1 334 ? 17.338 13.970 -6.067 1.00 69.00 334 SER A CA 1
ATOM 2597 C C . SER A 1 334 ? 16.670 14.831 -4.990 1.00 69.00 334 SER A C 1
ATOM 2599 O O . SER A 1 334 ? 15.574 14.509 -4.523 1.00 69.00 334 SER A O 1
ATOM 2601 N N . ILE A 1 335 ? 17.299 15.952 -4.621 1.00 72.88 335 ILE A N 1
ATOM 2602 C CA . ILE A 1 335 ? 16.827 16.837 -3.538 1.00 72.88 335 ILE A CA 1
ATOM 2603 C C . ILE A 1 335 ? 15.374 17.275 -3.765 1.00 72.88 335 ILE A C 1
ATOM 2605 O O . ILE A 1 335 ? 14.552 17.200 -2.853 1.00 72.88 335 ILE A O 1
ATOM 2609 N N . PHE A 1 336 ? 15.027 17.638 -5.003 1.00 72.19 336 PHE A N 1
ATOM 2610 C CA . PHE A 1 336 ? 13.657 17.996 -5.370 1.00 72.19 336 PHE A CA 1
ATOM 2611 C C . PHE A 1 336 ? 12.663 16.860 -5.078 1.00 72.19 336 PHE A C 1
ATOM 2613 O O . PHE A 1 336 ? 11.633 17.078 -4.445 1.00 72.19 336 PHE A O 1
ATOM 2620 N N . LYS A 1 337 ? 12.987 15.619 -5.469 1.00 72.44 337 LYS A N 1
ATOM 2621 C CA . LYS A 1 337 ? 12.140 14.450 -5.181 1.00 72.44 337 LYS A CA 1
ATOM 2622 C C . LYS A 1 337 ? 12.057 14.164 -3.685 1.00 72.44 337 LYS A C 1
ATOM 2624 O O . LYS A 1 337 ? 10.996 13.765 -3.213 1.00 72.44 337 LYS A O 1
ATOM 2629 N N . GLN A 1 338 ? 13.144 14.372 -2.941 1.00 77.81 338 GLN A N 1
ATOM 2630 C CA . GLN A 1 338 ? 13.128 14.211 -1.490 1.00 77.81 338 GLN A CA 1
ATOM 2631 C C . GLN A 1 338 ? 12.173 15.203 -0.823 1.00 77.81 338 GLN A C 1
ATOM 2633 O O . GLN A 1 338 ? 11.388 14.802 0.034 1.00 77.81 338 GLN A O 1
ATOM 2638 N N . GLN A 1 339 ? 12.196 16.464 -1.258 1.00 72.94 339 GLN A N 1
ATOM 2639 C CA . GLN A 1 339 ? 11.323 17.515 -0.744 1.00 72.94 339 GLN A CA 1
ATOM 2640 C C . GLN A 1 339 ? 9.854 17.261 -1.091 1.00 72.94 339 GLN A C 1
ATOM 2642 O O . GLN A 1 339 ? 9.000 17.373 -0.217 1.00 72.94 339 GLN A O 1
ATOM 2647 N N . VAL A 1 340 ? 9.564 16.843 -2.330 1.00 75.19 340 VAL A N 1
ATOM 2648 C CA . VAL A 1 340 ? 8.217 16.407 -2.724 1.00 75.19 340 VAL A CA 1
ATOM 2649 C C . VAL A 1 340 ? 7.761 15.286 -1.792 1.00 75.19 340 VAL A C 1
ATOM 2651 O O . VAL A 1 340 ? 6.752 15.427 -1.109 1.00 75.19 340 VAL A O 1
ATOM 2654 N N . VAL A 1 341 ? 8.535 14.205 -1.662 1.00 77.19 341 VAL A N 1
ATOM 2655 C CA . VAL A 1 341 ? 8.097 13.075 -0.837 1.00 77.19 341 VAL A CA 1
ATOM 2656 C C . VAL A 1 341 ? 7.933 13.431 0.631 1.00 77.19 341 VAL A C 1
ATOM 2658 O O . VAL A 1 341 ? 6.982 12.973 1.257 1.00 77.19 341 VAL A O 1
ATOM 2661 N N . GLY A 1 342 ? 8.830 14.264 1.150 1.00 73.25 342 GLY A N 1
ATOM 2662 C CA . GLY A 1 342 ? 8.797 14.732 2.524 1.00 73.25 342 GLY A CA 1
ATOM 2663 C C . GLY A 1 342 ? 7.589 15.593 2.875 1.00 73.25 342 GLY A C 1
ATOM 2664 O O . GLY A 1 342 ? 7.305 15.695 4.067 1.00 73.25 342 GLY A O 1
ATOM 2665 N N . ASN A 1 343 ? 6.928 16.191 1.877 1.00 69.88 343 ASN A N 1
ATOM 2666 C CA . ASN A 1 343 ? 5.853 17.163 2.065 1.00 69.88 343 ASN A CA 1
ATOM 2667 C C . ASN A 1 343 ? 4.477 16.663 1.600 1.00 69.88 343 ASN A C 1
ATOM 2669 O O . ASN A 1 343 ? 3.481 17.129 2.135 1.00 69.88 343 ASN A O 1
ATOM 2673 N N . ILE A 1 344 ? 4.399 15.764 0.606 1.00 76.88 344 ILE A N 1
ATOM 2674 C CA . ILE A 1 344 ? 3.108 15.355 0.010 1.00 76.88 344 ILE A CA 1
ATOM 2675 C C . ILE A 1 344 ? 2.759 13.873 0.169 1.00 76.88 344 ILE A C 1
ATOM 2677 O O . ILE A 1 344 ? 1.601 13.508 -0.011 1.00 76.88 344 ILE A O 1
ATOM 2681 N N . PHE A 1 345 ? 3.725 12.999 0.473 1.00 83.50 345 PHE A N 1
ATOM 2682 C CA . PHE A 1 345 ? 3.415 11.595 0.754 1.00 83.50 345 PHE A CA 1
ATOM 2683 C C . PHE A 1 345 ? 3.266 11.377 2.253 1.00 83.50 345 PHE A C 1
ATOM 2685 O O . PHE A 1 345 ? 3.951 11.996 3.061 1.00 83.50 345 PHE A O 1
ATOM 2692 N N . THR A 1 346 ? 2.405 10.432 2.615 1.00 88.75 346 THR A N 1
ATOM 2693 C CA . THR A 1 346 ? 2.036 10.172 4.005 1.00 88.75 346 THR A CA 1
ATOM 2694 C C . THR A 1 346 ? 2.296 8.716 4.379 1.00 88.75 346 THR A C 1
ATOM 2696 O O . THR A 1 346 ? 2.460 7.842 3.518 1.00 88.75 346 THR A O 1
ATOM 2699 N N . HIS A 1 347 ? 2.342 8.432 5.680 1.00 92.44 347 HIS A N 1
ATOM 2700 C CA . HIS A 1 347 ? 2.127 7.073 6.165 1.00 92.44 347 HIS A CA 1
ATOM 2701 C C . HIS A 1 347 ? 0.615 6.831 6.225 1.00 92.44 347 HIS A C 1
ATOM 2703 O O . HIS A 1 347 ? -0.053 7.297 7.134 1.00 92.44 347 HIS A O 1
ATOM 2709 N N . HIS A 1 348 ? 0.064 6.129 5.230 1.00 95.06 348 HIS A N 1
ATOM 2710 C CA . HIS A 1 348 ? -1.393 5.984 5.087 1.00 95.06 348 HIS A CA 1
ATOM 2711 C C . HIS A 1 348 ? -1.964 4.662 5.643 1.00 95.06 348 HIS A C 1
ATOM 2713 O O . HIS A 1 348 ? -3.148 4.364 5.478 1.00 95.06 348 HIS A O 1
ATOM 2719 N N . GLN A 1 349 ? -1.121 3.843 6.276 1.00 96.06 349 GLN A N 1
ATOM 2720 C CA . GLN A 1 349 ? -1.514 2.550 6.838 1.00 96.06 349 GLN A CA 1
ATOM 2721 C C . GLN A 1 349 ? -2.467 2.753 8.020 1.00 96.06 349 GLN A C 1
ATOM 2723 O O . GLN A 1 349 ? -2.122 3.472 8.953 1.00 96.06 349 GLN A O 1
ATOM 2728 N N . LYS A 1 350 ? -3.618 2.071 8.004 1.00 98.06 350 LYS A N 1
ATOM 2729 C CA . LYS A 1 350 ? -4.513 1.944 9.160 1.00 98.06 350 LYS A CA 1
ATOM 2730 C C . LYS A 1 350 ? -4.474 0.506 9.647 1.00 98.06 350 LYS A C 1
ATOM 2732 O O . LYS A 1 350 ? -4.893 -0.403 8.927 1.00 98.06 350 LYS A O 1
ATOM 2737 N N . CYS A 1 351 ? -3.893 0.297 10.821 1.00 98.25 351 CYS A N 1
ATOM 2738 C CA . CYS A 1 351 ? -3.682 -1.032 11.368 1.00 98.25 351 CYS A CA 1
ATOM 2739 C C . CYS A 1 351 ? -3.803 -1.021 12.889 1.00 98.25 351 CYS A C 1
ATOM 2741 O O . CYS A 1 351 ? -3.226 -0.155 13.542 1.00 98.25 351 CYS A O 1
ATOM 2743 N N . VAL A 1 352 ? -4.490 -2.016 13.445 1.00 98.81 352 VAL A N 1
ATOM 2744 C CA . VAL A 1 352 ? -4.486 -2.321 14.881 1.00 98.81 352 VAL A CA 1
ATOM 2745 C C . VAL A 1 352 ? -4.028 -3.763 15.043 1.00 98.81 352 VAL A C 1
ATOM 2747 O O . VAL A 1 352 ? -4.647 -4.670 14.495 1.00 98.81 352 VAL A O 1
ATOM 2750 N N . ILE A 1 353 ? -2.946 -3.991 15.781 1.00 98.81 353 ILE A N 1
ATOM 2751 C CA . ILE A 1 353 ? -2.387 -5.314 16.065 1.00 98.81 353 ILE A CA 1
ATOM 2752 C C . ILE A 1 353 ? -2.443 -5.533 17.568 1.00 98.81 353 ILE A C 1
ATOM 2754 O O . ILE A 1 353 ? -1.876 -4.757 18.335 1.00 98.81 353 ILE A O 1
ATOM 2758 N N . VAL A 1 354 ? -3.108 -6.601 17.983 1.00 98.81 354 VAL A N 1
ATOM 2759 C CA . VAL A 1 354 ? -3.345 -6.930 19.390 1.00 98.81 354 VAL A CA 1
ATOM 2760 C C . VAL A 1 354 ? -3.187 -8.424 19.622 1.00 98.81 354 VAL A C 1
ATOM 2762 O O . VAL A 1 354 ? -3.379 -9.234 18.710 1.00 98.81 354 VAL A O 1
ATOM 2765 N N . ASP A 1 355 ? -2.838 -8.813 20.844 1.00 98.50 355 ASP A N 1
ATOM 2766 C CA . ASP A 1 355 ? -2.943 -10.207 21.258 1.00 98.50 355 ASP A CA 1
ATOM 2767 C C . ASP A 1 355 ? -4.360 -10.520 21.761 1.00 98.50 355 ASP A C 1
ATOM 2769 O O . ASP A 1 355 ? -4.899 -9.854 22.638 1.00 98.50 355 ASP A O 1
ATOM 2773 N N . THR A 1 356 ? -4.959 -11.579 21.229 1.00 97.56 356 THR A N 1
ATOM 2774 C CA . THR A 1 356 ? -6.337 -12.013 21.529 1.00 97.56 356 THR A CA 1
ATOM 2775 C C . THR A 1 356 ? -6.351 -13.452 22.018 1.00 97.56 356 THR A C 1
ATOM 2777 O O . THR A 1 356 ? -5.376 -14.190 21.834 1.00 97.56 356 THR A O 1
ATOM 2780 N N . GLN A 1 357 ? -7.454 -13.868 22.633 1.00 96.56 357 GLN A N 1
ATOM 2781 C CA . GLN A 1 357 ? -7.601 -15.228 23.138 1.00 96.56 357 GLN A CA 1
ATOM 2782 C C . GLN A 1 357 ? -7.501 -16.265 21.998 1.00 96.56 357 GLN A C 1
ATOM 2784 O O . GLN A 1 357 ? -8.158 -16.151 20.956 1.00 96.56 357 GLN A O 1
ATOM 2789 N N . ALA A 1 358 ? -6.669 -17.292 22.194 1.00 94.19 358 ALA A N 1
ATOM 2790 C CA . ALA A 1 358 ? -6.593 -18.471 21.332 1.00 94.19 358 ALA A CA 1
ATOM 2791 C C . ALA A 1 358 ? -7.152 -19.706 22.065 1.00 94.19 358 ALA A C 1
ATOM 2793 O O . ALA A 1 358 ? -7.974 -19.581 22.975 1.00 94.19 358 ALA A O 1
ATOM 2794 N N . ALA A 1 359 ? -6.760 -20.912 21.653 1.00 92.56 359 ALA A N 1
ATOM 2795 C CA . ALA A 1 359 ? -7.206 -22.135 22.312 1.00 92.56 359 ALA A CA 1
ATOM 2796 C C . ALA A 1 359 ? -6.566 -22.288 23.706 1.00 92.56 359 ALA A C 1
ATOM 2798 O O . ALA A 1 359 ? -5.364 -22.091 23.881 1.00 92.56 359 ALA A O 1
ATOM 2799 N N . GLY A 1 360 ? -7.366 -22.679 24.703 1.00 92.50 360 GLY A N 1
ATOM 2800 C CA . GLY A 1 360 ? -6.882 -22.906 26.067 1.00 92.50 360 GLY A CA 1
ATOM 2801 C C . GLY A 1 360 ? -6.307 -21.638 26.705 1.00 92.50 360 GLY A C 1
ATOM 2802 O O . GLY A 1 360 ? -6.986 -20.621 26.770 1.00 92.50 360 GLY A O 1
ATOM 2803 N N . ASN A 1 361 ? -5.056 -21.703 27.167 1.00 91.25 361 ASN A N 1
ATOM 2804 C CA . ASN A 1 361 ? -4.350 -20.574 27.791 1.00 91.25 361 ASN A CA 1
ATOM 2805 C C . ASN A 1 361 ? -3.413 -19.836 26.817 1.00 91.25 361 ASN A C 1
ATOM 2807 O O . ASN A 1 361 ? -2.608 -19.012 27.245 1.00 91.25 361 ASN A O 1
ATOM 2811 N N . GLU A 1 362 ? -3.465 -20.154 25.523 1.00 95.81 362 GLU A N 1
ATOM 2812 C CA . GLU A 1 362 ? -2.624 -19.505 24.520 1.00 95.81 362 GLU A CA 1
ATOM 2813 C C . GLU A 1 362 ? -3.253 -18.204 24.012 1.00 95.81 362 GLU A C 1
ATOM 2815 O O . GLU A 1 362 ? -4.473 -18.013 24.042 1.00 95.81 362 GLU A O 1
ATOM 2820 N N . ARG A 1 363 ? -2.405 -17.315 23.488 1.00 96.94 363 ARG A N 1
ATOM 2821 C CA . ARG A 1 363 ? -2.821 -16.074 22.829 1.00 96.94 363 ARG A CA 1
ATOM 2822 C C . ARG A 1 363 ? -2.316 -16.041 21.396 1.00 96.94 363 ARG A C 1
ATOM 2824 O O . ARG A 1 363 ? -1.247 -16.563 21.088 1.00 96.94 363 ARG A O 1
ATOM 2831 N N . LYS A 1 364 ? -3.092 -15.419 20.516 1.00 96.88 364 LYS A N 1
ATOM 2832 C CA . LYS A 1 364 ? -2.779 -15.250 19.092 1.00 96.88 364 LYS A CA 1
ATOM 2833 C C . LYS A 1 364 ? -2.679 -13.772 18.748 1.00 96.88 364 LYS A C 1
ATOM 2835 O O . LYS A 1 364 ? -3.311 -12.941 19.394 1.00 96.88 364 LYS A O 1
ATOM 2840 N N . ILE A 1 365 ? -1.955 -13.458 17.682 1.00 98.06 365 ILE A N 1
ATOM 2841 C CA . ILE A 1 365 ? -1.956 -12.112 17.109 1.00 98.06 365 ILE A CA 1
ATOM 2842 C C . ILE A 1 365 ? -3.184 -11.951 16.215 1.00 98.06 365 ILE A C 1
ATOM 2844 O O . ILE A 1 365 ? -3.392 -12.744 15.297 1.00 98.06 365 ILE A O 1
ATOM 2848 N N . THR A 1 366 ? -3.967 -10.910 16.478 1.00 98.31 366 THR A N 1
ATOM 2849 C CA . THR A 1 366 ? -5.071 -10.457 15.631 1.00 98.31 366 THR A CA 1
ATOM 2850 C C . THR A 1 366 ? -4.717 -9.086 15.074 1.00 98.31 366 THR A C 1
ATOM 2852 O O . THR A 1 366 ? -4.233 -8.220 15.801 1.00 98.31 366 THR A O 1
ATOM 2855 N N . ALA A 1 367 ? -4.932 -8.907 13.773 1.00 98.44 367 ALA A N 1
ATOM 2856 C CA . ALA A 1 367 ? -4.675 -7.657 13.076 1.00 98.44 367 ALA A CA 1
ATOM 2857 C C . ALA A 1 367 ? -5.948 -7.177 12.373 1.00 98.44 367 ALA A C 1
ATOM 2859 O O . ALA A 1 367 ? -6.601 -7.948 11.670 1.00 98.44 367 ALA A O 1
ATOM 2860 N N . PHE A 1 368 ? -6.262 -5.898 12.541 1.00 98.69 368 PHE A N 1
ATOM 2861 C CA . PHE A 1 368 ? -7.297 -5.178 11.811 1.00 98.69 368 PHE A CA 1
ATOM 2862 C C . PHE A 1 368 ? -6.592 -4.293 10.791 1.00 98.69 368 PHE A C 1
ATOM 2864 O O . PHE A 1 368 ? -5.748 -3.491 11.177 1.00 98.69 368 PHE A O 1
ATOM 2871 N N . ILE A 1 369 ? -6.896 -4.461 9.504 1.00 98.25 369 ILE A N 1
ATOM 2872 C CA . ILE A 1 369 ? -6.277 -3.712 8.404 1.00 98.25 369 ILE A CA 1
ATOM 2873 C C . ILE A 1 369 ? -7.396 -3.276 7.462 1.00 98.25 369 ILE A C 1
ATOM 2875 O O . ILE A 1 369 ? -8.218 -4.104 7.071 1.00 98.25 369 ILE A O 1
ATOM 2879 N N . GLY A 1 370 ? -7.436 -1.998 7.087 1.00 97.81 370 GLY A N 1
ATOM 2880 C CA . GLY A 1 370 ? -8.493 -1.485 6.217 1.00 97.81 370 GLY A CA 1
ATOM 2881 C C . GLY A 1 370 ? -8.380 0.006 5.920 1.00 97.81 370 GLY A C 1
ATOM 2882 O O . GLY A 1 370 ? -7.293 0.579 5.961 1.00 97.81 370 GLY A O 1
ATOM 2883 N N . GLY A 1 371 ? -9.520 0.620 5.592 1.00 97.56 371 GLY A N 1
ATOM 2884 C CA . GLY A 1 371 ? -9.630 2.044 5.254 1.00 97.56 371 GLY A CA 1
ATOM 2885 C C . GLY A 1 371 ? -9.988 2.971 6.422 1.00 97.56 371 GLY A C 1
ATOM 2886 O O . GLY A 1 371 ? -9.882 4.183 6.267 1.00 97.56 371 GLY A O 1
ATOM 2887 N N . LEU A 1 372 ? -10.381 2.426 7.577 1.00 97.81 372 LEU A N 1
ATOM 2888 C CA . LEU A 1 372 ? -10.856 3.199 8.728 1.00 97.81 372 LEU A CA 1
ATOM 2889 C C . LEU A 1 372 ? -9.697 3.542 9.673 1.00 97.81 372 LEU A C 1
ATOM 2891 O O . LEU A 1 372 ? -9.141 2.657 10.322 1.00 97.81 372 LEU A O 1
ATOM 2895 N N . ASP A 1 373 ? -9.344 4.823 9.752 1.00 97.94 373 ASP A N 1
ATOM 2896 C CA . ASP A 1 373 ? -8.528 5.349 10.851 1.00 97.94 373 ASP A CA 1
ATOM 2897 C C . ASP A 1 373 ? -9.353 5.376 12.151 1.00 97.94 373 ASP A C 1
ATOM 2899 O O . ASP A 1 373 ? -10.580 5.494 12.121 1.00 97.94 373 ASP A O 1
ATOM 2903 N N . LEU A 1 374 ? -8.681 5.293 13.302 1.00 97.94 374 LEU A N 1
ATOM 2904 C CA . LEU A 1 374 ? -9.313 5.486 14.609 1.00 97.94 374 LEU A CA 1
ATOM 2905 C C . LEU A 1 374 ? -9.347 6.980 14.960 1.00 97.94 374 LEU A C 1
ATOM 2907 O O . LEU A 1 374 ? -8.624 7.446 15.845 1.00 97.94 374 LEU A O 1
ATOM 2911 N N . CYS A 1 375 ? -10.148 7.740 14.221 1.00 96.38 375 CYS A N 1
ATOM 2912 C CA . CYS A 1 375 ? -10.319 9.174 14.422 1.00 96.38 375 CYS A CA 1
ATOM 2913 C C . CYS A 1 375 ? -11.748 9.640 14.107 1.00 96.38 375 CYS A C 1
ATOM 2915 O O . CYS A 1 375 ? -12.618 8.835 13.767 1.00 96.38 375 CYS A O 1
ATOM 2917 N N . AS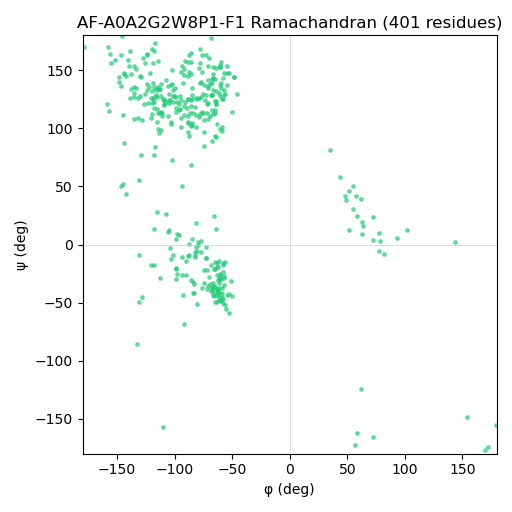P A 1 376 ? -11.981 10.936 14.271 1.00 94.25 376 ASP A N 1
ATOM 2918 C CA . ASP A 1 376 ? -13.241 11.626 14.009 1.00 94.25 376 ASP A CA 1
ATOM 2919 C C . ASP A 1 376 ? -13.767 11.407 12.581 1.00 94.25 376 ASP A C 1
ATOM 2921 O O . ASP A 1 376 ? -13.003 11.217 11.630 1.00 94.25 376 ASP A O 1
ATOM 2925 N N . GLY A 1 377 ? -15.087 11.390 12.424 1.00 95.62 377 GLY A N 1
ATOM 2926 C CA . GLY A 1 377 ? -15.788 11.245 11.149 1.00 95.62 377 GLY A CA 1
ATOM 2927 C C . GLY A 1 377 ? -15.745 9.852 10.523 1.00 95.62 377 GLY A C 1
ATOM 2928 O O . GLY A 1 377 ? -16.205 9.684 9.397 1.00 95.62 377 GLY A O 1
ATOM 2929 N N . ARG A 1 378 ? -15.155 8.853 11.196 1.00 97.69 378 ARG A N 1
ATOM 2930 C CA . ARG A 1 378 ? -15.062 7.471 10.678 1.00 97.69 378 ARG A CA 1
ATOM 2931 C C . ARG A 1 378 ? -16.130 6.544 11.240 1.00 97.69 378 ARG A C 1
ATOM 2933 O O . ARG A 1 378 ? -16.366 5.496 10.642 1.00 97.69 378 ARG A O 1
ATOM 2940 N N . TYR A 1 379 ? -16.741 6.888 12.374 1.00 98.19 379 TYR A N 1
ATOM 2941 C CA . TYR A 1 379 ? -17.873 6.121 12.877 1.00 98.19 379 TYR A CA 1
ATOM 2942 C C . TYR A 1 379 ? -19.086 6.392 11.996 1.00 98.19 379 TYR A C 1
ATOM 2944 O O . TYR A 1 379 ? -19.529 7.531 11.902 1.00 98.19 379 TYR A O 1
ATOM 2952 N N . ASP A 1 380 ? -19.635 5.345 11.398 1.00 97.88 380 ASP A N 1
ATOM 2953 C CA . ASP A 1 380 ? -20.923 5.389 10.723 1.00 97.88 380 ASP A CA 1
ATOM 2954 C C . ASP A 1 380 ? -21.513 3.975 10.644 1.00 97.88 380 ASP A C 1
ATOM 2956 O O . ASP A 1 380 ? -20.835 2.977 10.941 1.00 97.88 380 ASP A O 1
ATOM 2960 N N . THR A 1 381 ? -22.776 3.916 10.243 1.00 97.44 381 THR A N 1
ATOM 2961 C CA . THR A 1 381 ? -23.530 2.701 9.945 1.00 97.44 381 THR A CA 1
ATOM 2962 C C . THR A 1 381 ? -23.964 2.695 8.476 1.00 97.44 381 THR A C 1
ATOM 2964 O O . THR A 1 381 ? -23.950 3.747 7.838 1.00 97.44 381 THR A O 1
ATOM 2967 N N . PRO A 1 382 ? -24.432 1.554 7.932 1.00 96.94 382 PRO A N 1
ATOM 2968 C CA . PRO A 1 382 ? -24.952 1.487 6.563 1.00 96.94 382 PRO A CA 1
ATOM 2969 C C . PRO A 1 382 ? -26.106 2.456 6.248 1.00 96.94 382 PRO A C 1
ATOM 2971 O O . PRO A 1 382 ? -26.432 2.655 5.078 1.00 96.94 382 PRO A O 1
ATOM 2974 N N . ASP A 1 383 ? -26.740 3.040 7.271 1.00 95.50 383 ASP A N 1
ATOM 2975 C CA . ASP A 1 383 ? -27.802 4.036 7.106 1.00 95.50 383 ASP A CA 1
ATOM 2976 C C . ASP A 1 383 ? -27.269 5.412 6.672 1.00 95.50 383 ASP A C 1
ATOM 2978 O O . ASP A 1 383 ? -28.044 6.207 6.138 1.00 95.50 383 ASP A O 1
ATOM 2982 N N . HIS A 1 384 ? -25.981 5.707 6.908 1.00 96.69 384 HIS A N 1
ATOM 2983 C CA . HIS A 1 384 ? -25.317 6.973 6.568 1.00 96.69 384 HIS A CA 1
ATOM 2984 C C . HIS A 1 384 ? -26.165 8.208 6.919 1.00 96.69 384 HIS A C 1
ATOM 2986 O O . HIS A 1 384 ? -26.556 9.018 6.067 1.00 96.69 384 HIS A O 1
ATOM 2992 N N . ARG A 1 385 ? -26.515 8.313 8.206 1.00 95.62 385 ARG A N 1
ATOM 2993 C CA . ARG A 1 385 ? -27.464 9.305 8.732 1.00 95.62 385 ARG A CA 1
ATOM 2994 C C . ARG A 1 385 ? -26.927 10.729 8.538 1.00 95.62 385 ARG A C 1
ATOM 2996 O O . ARG A 1 385 ? -25.897 11.089 9.088 1.00 95.62 385 ARG A O 1
ATOM 3003 N N . LEU A 1 386 ? -27.671 11.568 7.808 1.00 96.44 386 LEU A N 1
ATOM 3004 C CA . LEU A 1 386 ? -27.274 12.965 7.553 1.00 96.44 386 LEU A CA 1
ATOM 3005 C C . LEU A 1 386 ? -27.651 13.938 8.681 1.00 96.44 386 LEU A C 1
ATOM 3007 O O . LEU A 1 386 ? -26.892 14.850 8.989 1.00 96.44 386 LEU A O 1
ATOM 3011 N N . PHE A 1 387 ? -28.853 13.795 9.248 1.00 96.19 387 PHE A N 1
ATOM 3012 C CA . PHE A 1 387 ? -29.419 14.771 10.196 1.00 96.19 387 PHE A CA 1
ATOM 3013 C C . PHE A 1 387 ? -29.979 14.142 11.476 1.00 96.19 387 PHE A C 1
ATOM 3015 O O . PHE A 1 387 ? -30.349 14.859 12.403 1.00 96.19 387 PHE A O 1
ATOM 3022 N N . SER A 1 388 ? -30.075 12.815 11.517 1.00 96.31 388 SER A N 1
ATOM 3023 C CA . SER A 1 388 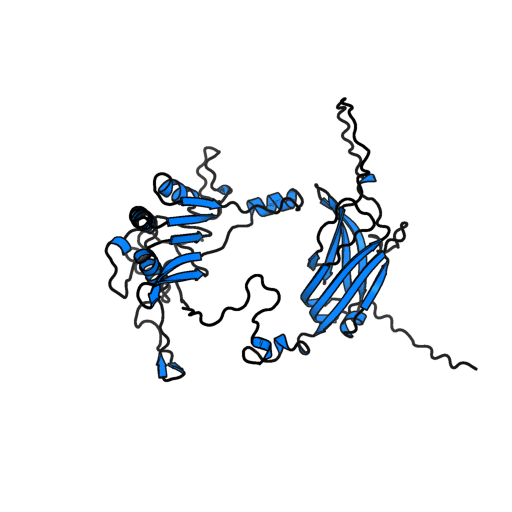? -30.520 12.069 12.692 1.00 96.31 388 SER A CA 1
ATOM 3024 C C . SER A 1 388 ? -29.341 11.814 13.625 1.00 96.31 388 SER A C 1
ATOM 3026 O O . SER A 1 388 ? -28.223 11.618 13.159 1.00 96.31 388 SER A O 1
ATOM 3028 N N . ASP A 1 389 ? -29.606 11.798 14.932 1.00 95.56 389 ASP A N 1
ATOM 3029 C CA . ASP A 1 389 ? -28.647 11.423 15.981 1.00 95.56 389 ASP A CA 1
ATOM 3030 C C . ASP A 1 389 ? -27.402 12.327 16.102 1.00 95.56 389 ASP A C 1
ATOM 3032 O O . ASP A 1 389 ? -26.401 11.945 16.713 1.00 95.56 389 ASP A O 1
ATOM 3036 N N . LEU A 1 390 ? -27.473 13.553 15.565 1.00 95.69 390 LEU A N 1
ATOM 3037 C CA . LEU A 1 390 ? -26.405 14.560 15.661 1.00 95.69 390 LEU A CA 1
ATOM 3038 C C . LEU A 1 390 ? -26.090 14.960 17.110 1.00 95.69 390 LEU A C 1
ATOM 3040 O O . LEU A 1 390 ? -24.948 15.268 17.433 1.00 95.69 390 LEU A O 1
ATOM 3044 N N . ASP A 1 391 ? -27.101 14.962 17.974 1.00 95.06 391 ASP A N 1
ATOM 3045 C CA . ASP A 1 391 ? -27.022 15.286 19.400 1.00 95.06 391 ASP A CA 1
ATOM 3046 C C . ASP A 1 391 ? -26.886 14.042 20.294 1.00 95.06 391 ASP A C 1
ATOM 3048 O O . ASP A 1 391 ? -26.963 14.150 21.516 1.00 95.06 391 ASP A O 1
ATOM 3052 N N . THR A 1 392 ? -26.694 12.856 19.701 1.00 93.94 392 THR A N 1
ATOM 3053 C CA . THR A 1 392 ? -26.525 11.594 20.434 1.00 93.94 392 THR A CA 1
ATOM 3054 C C . THR A 1 392 ? -25.336 10.781 19.913 1.00 93.94 392 THR A C 1
ATOM 3056 O O . THR A 1 392 ? -24.234 10.886 20.445 1.00 93.94 392 THR A O 1
ATOM 3059 N N . VAL A 1 393 ? -25.521 9.964 18.872 1.00 94.62 393 VAL A N 1
ATOM 3060 C CA . VAL A 1 393 ? -24.495 9.062 18.314 1.00 94.62 393 VAL A CA 1
ATOM 3061 C C . VAL A 1 393 ? -23.328 9.836 17.701 1.00 94.62 393 VAL A C 1
ATOM 3063 O O . VAL A 1 393 ? -22.177 9.406 17.797 1.00 94.62 393 VAL A O 1
ATOM 3066 N N . PHE A 1 394 ? -23.605 10.981 17.086 1.00 96.00 394 PHE A N 1
ATOM 3067 C CA . PHE A 1 394 ? -22.596 11.823 16.442 1.00 96.00 394 PHE A CA 1
ATOM 3068 C C . PHE A 1 394 ? -22.263 13.073 17.264 1.00 96.00 394 PHE A C 1
ATOM 3070 O O . PHE A 1 394 ? -21.589 13.976 16.767 1.00 96.00 394 PHE A O 1
ATOM 3077 N N . GLU A 1 395 ? -22.695 13.130 18.530 1.00 93.19 395 GLU A N 1
ATOM 3078 C CA . GLU A 1 395 ? -22.361 14.238 19.422 1.00 93.19 395 GLU A CA 1
ATOM 3079 C C . GLU A 1 395 ? -20.832 14.345 19.557 1.00 93.19 395 GLU A C 1
ATOM 3081 O O . GLU A 1 395 ? -20.156 13.377 19.911 1.00 93.19 395 GLU A O 1
ATOM 3086 N N . ASN A 1 396 ? -20.284 15.532 19.277 1.00 90.12 396 ASN A N 1
ATOM 3087 C CA . ASN A 1 396 ? -18.839 15.810 19.225 1.00 90.12 396 ASN A CA 1
ATOM 3088 C C . ASN A 1 396 ? -18.062 15.056 18.127 1.00 90.12 396 ASN A C 1
ATOM 3090 O O . ASN A 1 396 ? -16.835 15.017 18.170 1.00 90.12 396 ASN A O 1
ATOM 3094 N N . ASP A 1 397 ? -18.755 14.495 17.132 1.00 94.69 397 ASP A N 1
ATOM 3095 C CA . ASP A 1 397 ? -18.151 13.815 15.982 1.00 94.69 397 ASP A CA 1
ATOM 3096 C C . ASP A 1 397 ? -18.919 14.086 14.672 1.00 94.69 397 ASP A C 1
ATOM 3098 O O . ASP A 1 397 ? -19.200 13.188 13.877 1.00 94.69 397 ASP A O 1
ATOM 3102 N N . ILE A 1 398 ? -19.298 15.349 14.458 1.00 93.69 398 ILE A N 1
ATOM 3103 C CA . ILE A 1 398 ? -19.925 15.812 13.214 1.00 93.69 398 ILE A CA 1
ATOM 3104 C C . ILE A 1 398 ? -18.815 16.220 12.244 1.00 93.69 398 ILE A C 1
ATOM 3106 O O . ILE A 1 398 ? -18.205 17.278 12.400 1.00 93.69 398 ILE A O 1
ATOM 3110 N N . HIS A 1 399 ? -18.566 15.395 11.228 1.00 92.75 399 HIS A N 1
ATOM 3111 C CA . HIS A 1 399 ? -17.473 15.605 10.281 1.00 92.75 399 HIS A CA 1
ATOM 3112 C C . HIS A 1 399 ? -17.993 15.978 8.886 1.00 92.75 3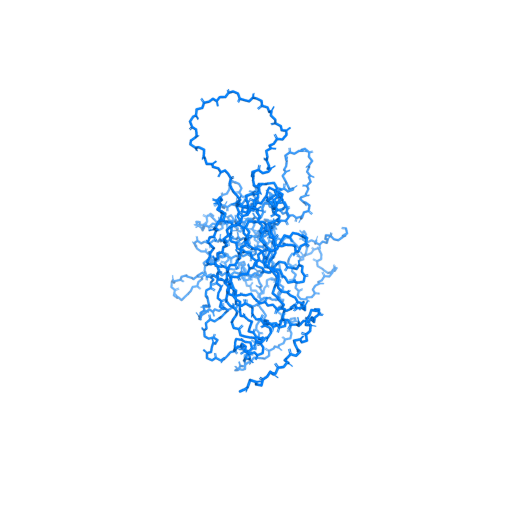99 HIS A C 1
ATOM 3114 O O . HIS A 1 399 ? -18.608 15.169 8.194 1.00 92.75 399 HIS A O 1
ATOM 3120 N N . ASN A 1 400 ? -17.726 17.212 8.455 1.00 91.25 400 ASN A N 1
ATOM 3121 C CA . ASN A 1 400 ? -18.023 17.685 7.104 1.00 91.25 400 ASN A CA 1
ATOM 3122 C C . ASN A 1 400 ? -16.919 18.641 6.628 1.00 91.25 400 ASN A C 1
ATOM 3124 O O . ASN A 1 400 ? -17.045 19.851 6.789 1.00 91.25 400 ASN A O 1
ATOM 3128 N N . PRO A 1 401 ? -15.837 18.124 6.027 1.00 86.62 401 PRO A N 1
ATOM 3129 C CA . PRO A 1 401 ? -14.696 18.941 5.622 1.00 86.62 401 PRO A CA 1
ATOM 3130 C C . PRO A 1 401 ? -14.954 19.740 4.332 1.00 86.62 401 PRO A C 1
ATOM 3132 O O . PRO A 1 401 ? -14.045 20.386 3.817 1.00 86.62 401 PRO A O 1
ATOM 3135 N N . THR A 1 402 ? -16.163 19.658 3.763 1.00 86.50 402 THR A N 1
ATOM 3136 C CA . THR A 1 402 ? -16.499 20.292 2.480 1.00 86.50 402 THR A CA 1
ATOM 3137 C C . THR A 1 402 ? -16.946 21.747 2.637 1.00 86.50 402 THR A C 1
ATOM 3139 O O . THR A 1 402 ? -16.741 22.530 1.708 1.00 86.50 402 THR A O 1
ATOM 3142 N N . PHE A 1 403 ? -17.577 22.103 3.764 1.00 78.69 403 PHE A N 1
ATOM 3143 C CA . PHE A 1 403 ? -18.247 23.394 3.965 1.00 78.69 403 PHE A CA 1
ATOM 3144 C C . PHE A 1 403 ? -17.722 24.171 5.164 1.00 78.69 403 PHE A C 1
ATOM 3146 O O . PHE A 1 403 ? -17.392 23.528 6.183 1.00 78.69 403 PHE A O 1
#

Sequence (403 aa):
MPLRSNGHVQDLSGTTVLLHGDLDLQIIEASSLPNLDAKCLPMFSWKSKDSTNASGLIDTSDPYVSVCLAGASIARTAVIPNDENPTWNEHLCVPVAHAVEKIEFIVKDNDKVGADLIGVVAIPSSVIVEGNQINGWFPIRGPSGAPLDTGAQLHLSIQYKPATENPLYKNGVGSEADQKGVPHTYFPLRRGGSLTLYQDAHAPDETLPEILLDNDKVFKHNKCWEDICHAILEAQHLIYITGWSVYHLVRIIREPTRPVPSAGWLELGELLKYKSQEGVRVILLIWDDKTSNDDLFLKTEGVMQTHDEETRKFFKHSNVHCILCPRSASSKLSIFKQQVVGNIFTHHQKCVIVDTQAAGNERKITAFIGGLDLCDGRYDTPDHRLFSDLDTVFENDIHNPTF

Mean predicted aligned error: 9.83 Å

Secondary structure (DSSP, 8-state):
------------TT--EEEEEEEEEEEEEEES---SGGG---S-------------------EEEEEEETTEEEEEPPPPSS-SS-EEEEEEEEEEEEEESEEEEEEEEE-SS-EEEEEEEEEEHHHHTT-PPEEEEEEPB-TTSPBPTT--EEEEEEEEEETTT-GGGTS-TTSGGGGG-STT-SSPP--S-----BSSS---TTSSPP-EETTTEEPP-B-HHHHHHHHHHH-SSEEEEEES---TT-BS-SS-SSPPPGGGGSBHHHHHHHHHHTT-EEEEEEE--GGG--TTS-----TT---HHHHHHHHTTSS-EEEEE-----TTS-HHHHHHHHHH-----EEEEEEEE-STT-EEEEEEEES--SSTT----TT--SSSSTTTTTTT----TT-

Radius of gyration: 29.36 Å; Cα contacts (8 Å, |Δi|>4): 745; chains: 1; bounding box: 77×58×93 Å

pLDDT: mean 85.42, std 18.81, range [26.53, 98.88]

Solvent-accessible surface area (backbone atoms only — not comparable to full-atom values): 23845 Å² total; per-residue (Å²): 136,85,85,83,78,84,72,80,77,72,83,71,82,81,52,69,38,77,46,48,23,36,39,43,36,33,47,38,34,35,39,47,46,76,65,58,52,73,72,68,70,72,97,69,83,75,88,75,90,78,91,76,92,70,84,80,74,77,73,36,25,22,38,30,44,34,34,29,49,78,86,42,74,76,49,68,58,72,69,41,74,58,34,47,57,38,72,68,70,44,76,47,78,40,81,41,81,45,70,22,44,39,43,34,40,38,34,26,30,62,46,71,88,48,68,48,80,64,25,37,37,76,46,53,31,75,65,38,73,72,43,53,77,46,71,49,78,41,66,30,17,28,94,88,68,44,77,40,93,65,66,20,32,38,34,38,34,43,29,39,45,47,41,92,70,40,72,89,67,71,68,72,90,81,48,90,80,54,82,56,55,75,78,98,50,95,69,72,70,79,80,92,75,86,86,85,72,60,60,62,30,29,43,71,84,92,76,65,83,90,43,83,44,84,90,86,35,68,64,75,83,38,35,41,31,54,53,51,46,53,38,59,69,64,31,68,58,36,39,39,37,34,15,45,31,39,29,37,77,33,62,58,56,77,82,75,93,64,94,71,60,80,66,53,72,37,30,47,41,56,36,48,46,52,45,20,73,76,65,20,46,30,40,35,44,28,21,42,62,79,67,44,60,77,85,67,97,54,91,51,75,24,93,78,75,57,38,39,70,60,36,37,60,72,30,71,90,52,76,34,47,60,42,74,41,65,36,71,46,62,88,88,48,33,58,69,58,28,54,48,33,49,71,76,48,72,42,72,56,21,36,43,39,28,30,33,88,45,74,86,93,44,71,38,84,45,74,50,76,60,88,67,42,64,26,76,60,47,77,43,41,92,76,66,69,87,79,64,51,52,87,58,79,28,50,98,40,82,69,62,97,88,116

Foldseek 3Di:
DDDDDPDPPPPLQPDWDWQAAKKWKWFFKKAQFDFPVVVPDDPDPPDDDDDDDDPDPPFGFFKKKFKDFPNDGQDIFDTHGRDSIDTGRDIDITGGGGTGQWIKIFMWGADQADIHTRFIFIGGVVVQVVQDKDWDKTFGAHPVRHGDPSRMITTMIIGGDHLCRDPVNPDPADDPVNPWPDPPDPDTDDPPDDDDDADFQAADPPPDDWDADPPRDTDDHDHNLLVVLVLLVQFDAEKEWEALAADQQFQSDAPDPDDDPPLSRHGNNSSQLVNVVSVYAAEYEYEAQVQCDPPDVDRDCRPVNGCLVVSCVSCVPGSHHRDHDFQADPPSHHPVVRVCRRHPPIRHWGKIWGWDDDPDPDTDIDMDTDNAHNDAPRHDYPVRDDPPCCVGRCPVRDDDPPD

InterPro domains:
  IPR000008 C2 domain [PF00168] (22-139)
  IPR000008 C2 domain [PS50004] (4-138)
  IPR000008 C2 domain [SM00239] (22-137)
  IPR001736 Phospholipase D/Transphosphatidylase [PS50035] (343-378)
  IPR015679 Phospholipase D family [PTHR18896] (15-403)
  IPR035892 C2 domain superfamily [G3DSA:2.60.40.150] (16-162)
  IPR035892 C2 domain superfamily [SSF49562] (19-162)

Organism: Capsicum baccatum (NCBI:txid33114)

Nearest PDB structures (foldseek):
  6kz8-assembly2_B  TM=9.195E-01  e=1.733E-36  Arabidopsis thaliana
  6kz9-assembly1_A  TM=9.211E-01  e=6.494E-36  Arabidopsis thaliana
  4npk-assembly1_A  TM=7.755E-01  e=1.139E-09  Homo sapiens
  3w57-assembly2_B  TM=8.462E-01  e=2.521E-07  Scophthalmus maximus
  3w56-assembly1_A  TM=8.344E-01  e=2.670E-07  Scophthalmus maximus